Protein AF-A0A2D4J5M8-F1 (afdb_monomer_lite)

Structure (mmCIF, N/CA/C/O backbone):
data_AF-A0A2D4J5M8-F1
#
_entry.id   AF-A0A2D4J5M8-F1
#
loop_
_atom_site.group_PDB
_atom_site.id
_atom_site.type_symbol
_atom_site.label_atom_id
_atom_site.label_alt_id
_atom_site.label_comp_id
_atom_site.label_asym_id
_atom_site.label_entity_id
_atom_site.label_seq_id
_atom_site.pdbx_PDB_ins_code
_atom_site.Cartn_x
_atom_site.Cartn_y
_atom_site.Cartn_z
_atom_site.occupancy
_atom_site.B_iso_or_equiv
_atom_site.auth_seq_id
_atom_site.auth_comp_id
_atom_site.auth_asym_id
_atom_site.auth_atom_id
_atom_site.pdbx_PDB_model_num
ATOM 1 N N . TYR A 1 1 ? 25.040 -1.989 -29.209 1.00 88.75 1 TYR A N 1
ATOM 2 C CA . TYR A 1 1 ? 24.640 -1.845 -30.624 1.00 88.75 1 TYR A CA 1
ATOM 3 C C . TYR A 1 1 ? 23.994 -3.140 -31.101 1.00 88.75 1 TYR A C 1
ATOM 5 O O . TYR A 1 1 ? 24.109 -4.149 -30.414 1.00 88.75 1 TYR A O 1
ATOM 13 N N . LEU A 1 2 ? 23.257 -3.106 -32.209 1.00 91.75 2 LEU A N 1
ATOM 14 C CA . LEU A 1 2 ? 22.580 -4.271 -32.793 1.00 91.75 2 LEU A CA 1
ATOM 15 C C . LEU A 1 2 ? 23.384 -4.744 -34.005 1.00 91.75 2 LEU A C 1
ATOM 17 O O . LEU A 1 2 ? 23.873 -3.888 -34.728 1.00 91.75 2 LEU A O 1
ATOM 21 N N . ALA A 1 3 ? 23.505 -6.050 -34.235 1.00 90.62 3 ALA A N 1
ATOM 22 C CA . ALA A 1 3 ? 24.133 -6.625 -35.428 1.00 90.62 3 ALA A CA 1
ATOM 23 C C . ALA A 1 3 ? 23.386 -7.884 -35.891 1.00 90.62 3 ALA A C 1
ATOM 25 O O . ALA A 1 3 ? 22.573 -8.424 -35.135 1.00 90.62 3 ALA A O 1
ATOM 26 N N . ALA A 1 4 ? 23.645 -8.358 -37.115 1.00 88.88 4 ALA A N 1
ATOM 27 C CA . ALA A 1 4 ? 23.161 -9.659 -37.584 1.00 88.88 4 ALA A CA 1
ATOM 28 C C . ALA A 1 4 ? 24.329 -10.632 -37.804 1.00 88.88 4 ALA A C 1
ATOM 30 O O . ALA A 1 4 ? 25.179 -10.403 -38.664 1.00 88.88 4 ALA A O 1
ATOM 31 N N . GLU A 1 5 ? 24.340 -11.729 -37.050 1.00 86.94 5 GLU A N 1
ATOM 32 C CA . GLU A 1 5 ? 25.369 -12.774 -37.109 1.00 86.94 5 GLU A CA 1
ATOM 33 C C . GLU A 1 5 ? 24.798 -14.087 -37.640 1.00 86.94 5 GLU A C 1
ATOM 35 O O . GLU A 1 5 ? 23.587 -14.323 -37.584 1.00 86.94 5 GLU A O 1
ATOM 40 N N . GLU A 1 6 ? 25.667 -14.947 -38.174 1.00 84.69 6 GLU A N 1
ATOM 41 C CA . GLU A 1 6 ? 25.258 -16.232 -38.738 1.00 84.69 6 GLU A CA 1
ATOM 42 C C . GLU A 1 6 ? 24.594 -17.102 -37.667 1.00 84.69 6 GLU A C 1
ATOM 44 O O . GLU A 1 6 ? 25.079 -17.247 -36.543 1.00 84.69 6 GLU A O 1
ATOM 49 N N . ASN A 1 7 ? 23.431 -17.649 -38.005 1.00 80.81 7 ASN A N 1
ATOM 50 C CA . ASN A 1 7 ? 22.671 -18.476 -37.090 1.00 80.81 7 ASN A CA 1
ATOM 51 C C . ASN A 1 7 ? 23.327 -19.866 -36.996 1.00 80.81 7 ASN A C 1
ATOM 53 O O . ASN A 1 7 ? 23.321 -20.592 -37.991 1.00 80.81 7 ASN A O 1
ATOM 57 N N . PRO A 1 8 ? 23.805 -20.306 -35.816 1.00 74.62 8 PRO A N 1
ATOM 58 C CA . PRO A 1 8 ? 24.428 -21.626 -35.667 1.00 74.62 8 PRO A CA 1
ATOM 59 C C . PRO A 1 8 ? 23.482 -22.790 -36.006 1.00 74.62 8 PRO A C 1
ATOM 61 O O . PRO A 1 8 ? 23.931 -23.897 -36.284 1.00 74.62 8 PRO A O 1
ATOM 64 N N . GLY A 1 9 ? 22.166 -22.550 -35.961 1.00 68.12 9 GLY A N 1
ATOM 65 C CA . GLY A 1 9 ? 21.131 -23.516 -36.331 1.00 68.12 9 GLY A CA 1
ATOM 66 C C . GLY A 1 9 ? 20.758 -23.524 -37.818 1.00 68.12 9 GLY A C 1
ATOM 67 O O . GLY A 1 9 ? 19.837 -24.252 -38.190 1.00 68.12 9 GLY A O 1
ATOM 68 N N . TYR A 1 10 ? 21.415 -22.722 -38.662 1.00 74.62 10 TYR A N 1
ATOM 69 C CA . TYR A 1 10 ? 21.150 -22.686 -40.099 1.00 74.62 10 TYR A CA 1
ATOM 70 C C . TYR A 1 10 ? 21.663 -23.964 -40.772 1.00 74.62 10 TYR A C 1
ATOM 72 O O . TYR A 1 10 ? 22.849 -24.278 -40.715 1.00 74.62 10 TYR A O 1
ATOM 80 N N . LYS A 1 11 ? 20.769 -24.709 -41.430 1.00 64.88 11 LYS A N 1
ATOM 81 C CA . LYS A 1 11 ? 21.109 -25.981 -42.103 1.00 64.88 11 LYS A CA 1
ATOM 82 C C . LYS A 1 11 ? 21.237 -25.866 -43.628 1.00 64.88 11 LYS A C 1
ATOM 84 O O . LYS A 1 11 ? 21.378 -26.883 -44.301 1.00 64.88 11 LYS A O 1
ATOM 89 N N . GLY A 1 12 ? 21.234 -24.643 -44.168 1.00 58.94 12 GLY A N 1
ATOM 90 C CA . GLY A 1 12 ? 21.267 -24.399 -45.613 1.00 58.94 12 GLY A CA 1
ATOM 91 C C . GLY A 1 12 ? 19.953 -24.751 -46.320 1.00 58.94 12 GLY A C 1
ATOM 92 O O . GLY A 1 12 ? 19.097 -25.452 -45.783 1.00 58.94 12 GLY A O 1
ATOM 93 N N . GLU A 1 13 ? 19.799 -24.294 -47.564 1.00 52.78 13 GLU A N 1
ATOM 94 C CA . GLU A 1 13 ? 18.782 -24.810 -48.493 1.00 52.78 13 GLU A CA 1
ATOM 95 C C . GLU A 1 13 ? 19.210 -26.188 -49.033 1.00 52.78 13 GLU A C 1
ATOM 97 O O . GLU A 1 13 ? 19.458 -26.375 -50.223 1.00 52.78 13 GLU A O 1
ATOM 102 N N . ALA A 1 14 ? 19.358 -27.183 -48.159 1.00 39.94 14 ALA A N 1
ATOM 103 C CA . ALA A 1 14 ? 19.544 -28.557 -48.604 1.00 39.94 14 ALA A CA 1
ATOM 104 C C . ALA A 1 14 ? 18.195 -29.102 -49.102 1.00 39.94 14 ALA A C 1
ATOM 106 O O . ALA A 1 14 ? 17.383 -29.546 -48.298 1.00 39.94 14 ALA A O 1
ATOM 107 N N . GLY A 1 15 ? 17.976 -28.999 -50.420 1.00 39.19 15 GLY A N 1
ATOM 108 C CA . GLY A 1 15 ? 17.040 -29.758 -51.261 1.00 39.19 15 GLY A CA 1
ATOM 109 C C . GLY A 1 15 ? 15.672 -30.109 -50.670 1.00 39.19 15 GLY A C 1
ATOM 110 O O . GLY A 1 15 ? 15.561 -30.956 -49.788 1.00 39.19 15 GLY A O 1
ATOM 111 N N . GLU A 1 16 ? 14.610 -29.548 -51.252 1.00 37.19 16 GLU A N 1
ATOM 112 C CA . GLU A 1 16 ? 13.224 -29.972 -51.034 1.00 37.19 16 GLU A CA 1
ATOM 113 C C . GLU A 1 16 ? 13.075 -31.508 -51.072 1.00 37.19 16 GLU A C 1
ATOM 115 O O . GLU A 1 16 ? 12.962 -32.127 -52.130 1.00 37.19 16 GLU A O 1
ATOM 120 N N . SER A 1 17 ? 13.019 -32.143 -49.902 1.00 36.47 17 SER A N 1
ATOM 121 C CA . SER A 1 17 ? 12.419 -33.464 -49.756 1.00 36.47 17 SER A CA 1
ATOM 122 C C . SER A 1 17 ? 10.960 -33.248 -49.363 1.00 36.47 17 SER A C 1
ATOM 124 O O . SER A 1 17 ? 10.648 -32.666 -48.324 1.00 36.47 17 SER A O 1
ATOM 126 N N . LYS A 1 18 ? 10.052 -33.643 -50.264 1.00 32.19 18 LYS A N 1
ATOM 127 C CA . LYS A 1 18 ? 8.593 -33.536 -50.100 1.00 32.19 18 LYS A CA 1
ATOM 128 C C . LYS A 1 18 ? 8.157 -34.039 -48.712 1.00 32.19 18 LYS A C 1
ATOM 130 O O . LYS A 1 18 ? 8.566 -35.138 -48.332 1.00 32.19 18 LYS A O 1
ATOM 135 N N . PRO A 1 19 ? 7.281 -33.323 -47.982 1.00 34.69 19 PRO A N 1
ATOM 136 C CA . PRO A 1 19 ? 6.796 -33.814 -46.704 1.00 34.69 19 PRO A CA 1
ATOM 137 C C . PRO A 1 19 ? 5.803 -34.958 -46.934 1.00 34.69 19 PRO A C 1
ATOM 139 O O . PRO A 1 19 ? 4.786 -34.796 -47.610 1.00 34.69 19 PRO A O 1
ATOM 142 N N . LEU A 1 20 ? 6.092 -36.121 -46.348 1.00 32.97 20 LEU A N 1
ATOM 143 C CA . LEU A 1 20 ? 5.090 -37.155 -46.103 1.00 32.97 20 LEU A CA 1
ATOM 144 C C . LEU A 1 20 ? 4.058 -36.603 -45.113 1.00 32.97 20 LEU A C 1
ATOM 146 O O . LEU A 1 20 ? 4.400 -36.033 -44.075 1.00 32.97 20 LEU A O 1
ATOM 150 N N . ALA A 1 21 ? 2.787 -36.733 -45.482 1.00 38.88 21 ALA A N 1
ATOM 151 C CA . ALA A 1 21 ? 1.656 -36.207 -44.740 1.00 38.88 21 ALA A CA 1
ATOM 152 C C . ALA A 1 21 ? 1.561 -36.812 -43.330 1.00 38.88 21 ALA A C 1
ATOM 154 O O . ALA A 1 21 ? 1.565 -38.029 -43.165 1.00 38.88 21 ALA A O 1
ATOM 155 N N . GLY A 1 22 ? 1.385 -35.941 -42.332 1.00 40.28 22 GLY A N 1
ATOM 156 C CA . GLY A 1 22 ? 0.877 -36.312 -41.011 1.00 40.28 22 GLY A CA 1
ATOM 157 C C . GLY A 1 22 ? 1.856 -36.095 -39.862 1.00 40.28 22 GLY A C 1
ATOM 158 O O . GLY A 1 22 ? 2.490 -37.036 -39.409 1.00 40.28 22 GLY A O 1
ATOM 159 N N . THR A 1 23 ? 1.940 -34.864 -39.340 1.00 31.56 23 THR A N 1
ATOM 160 C CA . THR A 1 23 ? 2.187 -34.565 -37.907 1.00 31.56 23 THR A CA 1
ATOM 161 C C . THR A 1 23 ? 2.141 -33.047 -37.664 1.00 31.56 23 THR A C 1
ATOM 163 O O . THR A 1 23 ? 3.138 -32.335 -37.758 1.00 31.56 23 THR A O 1
ATOM 166 N N . ASN A 1 24 ? 0.975 -32.527 -37.262 1.00 37.28 24 ASN A N 1
ATOM 167 C CA . ASN A 1 24 ? 0.746 -31.102 -36.948 1.00 37.28 24 ASN A CA 1
ATOM 168 C C . ASN A 1 24 ? 1.539 -30.554 -35.733 1.00 37.28 24 ASN A C 1
ATOM 170 O O . ASN A 1 24 ? 1.382 -29.391 -35.371 1.00 37.28 24 ASN A O 1
ATOM 174 N N . ARG A 1 25 ? 2.413 -31.353 -35.101 1.00 35.88 25 ARG A N 1
ATOM 175 C CA . ARG A 1 25 ? 3.307 -30.908 -34.012 1.00 35.88 25 ARG A CA 1
ATOM 176 C C . ARG A 1 25 ? 4.729 -30.556 -34.469 1.00 35.88 25 ARG A C 1
ATOM 178 O O . ARG A 1 25 ? 5.427 -29.865 -33.734 1.00 35.88 25 ARG A O 1
ATOM 185 N N . ALA A 1 26 ? 5.153 -30.966 -35.666 1.00 33.28 26 ALA A N 1
ATOM 186 C CA . ALA A 1 26 ? 6.524 -30.750 -36.140 1.00 33.28 26 ALA A CA 1
ATOM 187 C C . ALA A 1 26 ? 6.752 -29.356 -36.765 1.00 33.28 26 ALA A C 1
ATOM 189 O O . ALA A 1 26 ? 7.872 -28.855 -36.761 1.00 33.28 26 ALA A O 1
ATOM 190 N N . SER A 1 27 ? 5.695 -28.677 -37.229 1.00 38.44 27 SER A N 1
ATOM 191 C CA . SER A 1 27 ? 5.804 -27.431 -38.010 1.00 38.44 27 SER A CA 1
ATOM 192 C C . SER A 1 27 ? 6.384 -26.220 -37.260 1.00 38.44 27 SER A C 1
ATOM 194 O O . SER A 1 27 ? 6.782 -25.258 -37.910 1.00 38.44 27 SER A O 1
ATOM 196 N N . ARG A 1 28 ? 6.446 -26.227 -35.919 1.00 39.47 28 ARG A N 1
ATOM 197 C CA . ARG A 1 28 ? 6.969 -25.087 -35.134 1.00 39.47 28 ARG A CA 1
ATOM 198 C C . ARG A 1 28 ? 8.494 -25.066 -34.990 1.00 39.47 28 ARG A C 1
ATOM 200 O O . ARG A 1 28 ? 9.037 -24.013 -34.687 1.00 39.47 28 ARG A O 1
ATOM 207 N N . ARG A 1 29 ? 9.188 -26.193 -35.206 1.00 41.91 29 ARG A N 1
ATOM 208 C CA . ARG A 1 29 ? 10.663 -26.260 -35.108 1.00 41.91 29 ARG A CA 1
ATOM 209 C C . ARG A 1 29 ? 11.382 -25.811 -36.388 1.00 41.91 29 ARG A C 1
ATOM 211 O O . ARG A 1 29 ? 12.530 -25.399 -36.315 1.00 41.91 29 ARG A O 1
ATOM 218 N N . PHE A 1 30 ? 10.708 -25.840 -37.538 1.00 46.56 30 PHE A N 1
ATOM 219 C CA . PHE A 1 30 ? 11.346 -25.669 -38.852 1.00 46.56 30 PHE A CA 1
ATOM 220 C C . PHE A 1 30 ? 11.529 -24.219 -39.328 1.00 46.56 30 PHE A C 1
ATOM 222 O O . PHE A 1 30 ? 12.176 -23.995 -40.348 1.00 46.56 30 PHE A O 1
ATOM 229 N N . THR A 1 31 ? 10.977 -23.216 -38.641 1.00 52.53 31 THR A N 1
ATOM 230 C CA . THR A 1 31 ? 11.099 -21.811 -39.077 1.00 52.53 31 THR A CA 1
ATOM 231 C C . THR A 1 31 ? 12.451 -21.189 -38.726 1.00 52.53 31 THR A C 1
ATOM 233 O O . THR A 1 31 ? 12.928 -20.346 -39.475 1.00 52.53 31 THR A O 1
ATOM 236 N N . GLY A 1 32 ? 13.107 -21.629 -37.646 1.00 55.97 32 GLY A N 1
ATOM 237 C CA . GLY A 1 32 ? 14.420 -21.110 -37.234 1.00 55.97 32 GLY A CA 1
ATOM 238 C C . GLY A 1 32 ? 15.590 -21.620 -38.077 1.00 55.97 32 GLY A C 1
ATOM 239 O O . GLY A 1 32 ? 16.571 -20.906 -38.253 1.00 55.97 32 GLY A O 1
ATOM 240 N N . GLU A 1 33 ? 15.470 -22.826 -38.638 1.00 57.84 33 GLU A N 1
ATOM 241 C CA . GLU A 1 33 ? 16.526 -23.481 -39.431 1.00 57.84 33 GLU A CA 1
ATOM 242 C C . GLU A 1 33 ? 16.703 -22.860 -40.829 1.00 57.84 33 GLU A C 1
ATOM 244 O O . GLU A 1 33 ? 17.743 -23.046 -41.460 1.00 57.84 33 GLU A O 1
ATOM 249 N N . LYS A 1 34 ? 15.706 -22.095 -41.302 1.00 67.00 34 LYS A N 1
ATOM 250 C CA . LYS A 1 34 ? 15.730 -21.379 -42.592 1.00 67.00 34 LYS A CA 1
ATOM 251 C C . LYS A 1 34 ? 16.353 -19.986 -42.509 1.00 67.00 34 LYS A C 1
ATOM 253 O O . LYS A 1 34 ? 16.604 -19.362 -43.536 1.00 67.00 34 LYS A O 1
ATOM 258 N N . ILE A 1 35 ? 16.590 -19.491 -41.298 1.00 79.81 35 ILE A N 1
ATOM 259 C CA . ILE A 1 35 ? 17.078 -18.136 -41.064 1.00 79.81 35 ILE A CA 1
ATOM 260 C C . ILE A 1 35 ? 18.594 -18.173 -41.035 1.00 79.81 35 ILE A C 1
ATOM 262 O O . ILE A 1 35 ? 19.182 -18.769 -40.131 1.00 79.81 35 ILE A O 1
ATOM 266 N N . LYS A 1 36 ? 19.209 -17.522 -42.022 1.00 82.31 36 LYS A N 1
ATOM 267 C CA . LYS A 1 36 ? 20.661 -17.514 -42.199 1.00 82.31 36 LYS A CA 1
ATOM 268 C C . LYS A 1 36 ? 21.375 -16.624 -41.182 1.00 82.31 36 LYS A C 1
ATOM 270 O O . LYS A 1 36 ? 22.393 -17.036 -40.639 1.00 82.31 36 LYS A O 1
ATOM 275 N N . TYR A 1 37 ? 20.824 -15.447 -40.879 1.00 87.94 37 TYR A N 1
ATOM 276 C CA . TYR A 1 37 ? 21.381 -14.541 -39.872 1.00 87.94 37 TYR A CA 1
ATOM 277 C C . TYR A 1 37 ? 20.337 -14.174 -38.819 1.00 87.94 37 TYR A C 1
ATOM 279 O O . TYR A 1 37 ? 19.163 -13.973 -39.136 1.00 87.94 37 TYR A O 1
ATOM 287 N N . ARG A 1 38 ? 20.762 -14.077 -37.559 1.00 90.44 38 ARG A N 1
ATOM 288 C CA . ARG A 1 38 ? 19.929 -13.675 -36.418 1.00 90.44 38 ARG A CA 1
ATOM 289 C C . ARG A 1 38 ? 20.449 -12.384 -35.803 1.00 90.44 38 ARG A C 1
ATOM 291 O O . ARG A 1 38 ? 21.650 -12.119 -35.840 1.00 90.44 38 ARG A O 1
ATOM 298 N N . LEU A 1 39 ? 19.551 -11.606 -35.207 1.00 92.19 39 LEU A N 1
ATOM 299 C CA . LEU A 1 39 ? 19.940 -10.376 -34.522 1.00 92.19 39 LEU A CA 1
ATOM 300 C C . LEU A 1 39 ? 20.596 -10.669 -33.170 1.00 92.19 39 LEU A C 1
ATOM 302 O O . LEU A 1 39 ? 20.092 -11.475 -32.386 1.00 92.19 39 LEU A O 1
ATOM 306 N N . VAL A 1 40 ? 21.697 -9.976 -32.890 1.00 90.81 40 VAL A N 1
ATOM 307 C CA . VAL A 1 40 ? 22.469 -10.084 -31.648 1.00 90.81 40 VAL A CA 1
ATOM 308 C C . VAL A 1 40 ? 22.872 -8.703 -31.129 1.00 90.81 40 VAL A C 1
ATOM 310 O O . VAL A 1 40 ? 22.992 -7.738 -31.887 1.00 90.81 40 VAL A O 1
ATOM 313 N N . ALA A 1 41 ? 23.067 -8.599 -29.814 1.00 91.50 41 ALA A N 1
ATOM 314 C CA . ALA A 1 41 ? 23.569 -7.387 -29.179 1.00 91.50 41 ALA A CA 1
ATOM 315 C C . ALA A 1 41 ? 25.103 -7.413 -29.141 1.00 91.50 41 ALA A C 1
ATOM 317 O O . ALA A 1 41 ? 25.688 -8.330 -28.568 1.00 91.50 41 ALA A O 1
ATOM 318 N N . VAL A 1 42 ? 25.740 -6.387 -29.709 1.00 90.12 42 VAL A N 1
ATOM 319 C CA . VAL A 1 42 ? 27.202 -6.229 -29.734 1.00 90.12 42 VAL A CA 1
ATOM 320 C C . VAL A 1 42 ? 27.643 -5.020 -28.895 1.00 90.12 42 VAL A C 1
ATOM 322 O O . VAL A 1 42 ? 26.987 -3.969 -28.935 1.00 90.12 42 VAL A O 1
ATOM 325 N N . PRO A 1 43 ? 28.736 -5.129 -28.116 1.00 87.06 43 PRO A N 1
ATOM 326 C CA . PRO A 1 43 ? 29.177 -4.067 -27.209 1.00 87.06 43 PRO A CA 1
ATOM 327 C C . PRO A 1 43 ? 29.781 -2.862 -27.946 1.00 87.06 43 PRO A C 1
ATOM 329 O O . PRO A 1 43 ? 29.587 -1.725 -27.522 1.00 87.06 43 PRO A O 1
ATOM 332 N N . HIS A 1 44 ? 30.460 -3.084 -29.074 1.00 85.38 44 HIS A N 1
ATOM 333 C CA . HIS A 1 44 ? 31.122 -2.037 -29.855 1.00 85.38 44 HIS A CA 1
ATOM 334 C C . HIS A 1 44 ? 30.312 -1.688 -31.111 1.00 85.38 44 HIS A C 1
ATOM 336 O O . HIS A 1 44 ? 29.861 -2.577 -31.823 1.00 85.38 44 HIS A O 1
ATOM 342 N N . GLY A 1 45 ? 30.133 -0.393 -31.383 1.00 85.00 45 GLY A N 1
ATOM 343 C CA . GLY A 1 45 ? 29.355 0.115 -32.528 1.00 85.00 45 GLY A CA 1
ATOM 344 C C . GLY A 1 45 ? 30.190 0.528 -33.733 1.00 85.00 45 GLY A C 1
ATOM 345 O O . GLY A 1 45 ? 29.670 1.139 -34.656 1.00 85.00 45 GLY A O 1
ATOM 346 N N . ASN A 1 46 ? 31.491 0.242 -33.706 1.00 86.62 46 ASN A N 1
ATOM 347 C CA . ASN A 1 46 ? 32.411 0.637 -34.774 1.00 86.62 46 ASN A CA 1
ATOM 348 C C . ASN A 1 46 ? 32.462 -0.392 -35.915 1.00 86.62 46 ASN A C 1
ATOM 350 O O . ASN A 1 46 ? 33.101 -0.138 -36.932 1.00 86.62 46 ASN A O 1
ATOM 354 N N . ASP A 1 47 ? 31.830 -1.554 -35.740 1.00 87.44 47 ASP A N 1
ATOM 355 C CA . ASP A 1 47 ? 31.784 -2.603 -36.753 1.00 87.44 47 ASP A CA 1
ATOM 356 C C . ASP A 1 47 ? 30.686 -2.314 -37.791 1.00 87.44 47 ASP A C 1
ATOM 358 O O . ASP A 1 47 ? 29.571 -1.904 -37.451 1.00 87.44 47 ASP A O 1
ATOM 362 N N . ILE A 1 48 ? 30.987 -2.586 -39.060 1.00 87.25 48 ILE A N 1
ATOM 363 C CA . ILE A 1 48 ? 30.072 -2.471 -40.204 1.00 87.25 48 ILE A CA 1
ATOM 364 C C . ILE A 1 48 ? 28.855 -3.385 -40.013 1.00 87.25 48 ILE A C 1
ATOM 366 O O . ILE A 1 48 ? 27.755 -3.048 -40.454 1.00 87.25 48 ILE A O 1
ATOM 370 N N . ALA A 1 49 ? 29.019 -4.502 -39.299 1.00 88.38 49 ALA A N 1
ATOM 371 C CA . ALA A 1 49 ? 27.923 -5.392 -38.920 1.00 88.38 49 ALA A CA 1
ATOM 372 C C . ALA A 1 49 ? 26.857 -4.724 -38.028 1.00 88.38 49 ALA A C 1
ATOM 374 O O . ALA A 1 49 ? 25.802 -5.307 -37.806 1.00 88.38 49 ALA A O 1
ATOM 375 N N . SER A 1 50 ? 27.098 -3.513 -37.512 1.00 91.19 50 SER A N 1
ATOM 376 C CA . SER A 1 50 ? 26.118 -2.774 -36.709 1.00 91.19 50 SER A CA 1
ATOM 377 C C . SER A 1 50 ? 25.296 -1.734 -37.483 1.00 91.19 50 SER A C 1
ATOM 379 O O . SER A 1 50 ? 24.453 -1.047 -36.899 1.00 91.19 50 SER A O 1
ATOM 381 N N . LEU A 1 51 ? 25.510 -1.614 -38.799 1.00 93.19 51 LEU A N 1
ATOM 382 C CA . LEU A 1 51 ? 24.862 -0.609 -39.641 1.00 93.19 51 LEU A CA 1
ATOM 383 C C . LEU A 1 51 ? 23.573 -1.130 -40.297 1.00 93.19 51 LEU A C 1
ATOM 385 O O . LEU A 1 51 ? 23.548 -2.178 -40.952 1.00 93.19 51 LEU A O 1
ATOM 389 N N . PHE A 1 52 ? 22.511 -0.330 -40.184 1.00 94.06 52 PHE A N 1
ATOM 390 C CA . PHE A 1 52 ? 21.203 -0.587 -40.785 1.00 94.06 52 PHE A CA 1
ATOM 391 C C . PHE A 1 52 ? 20.745 0.608 -41.620 1.00 94.06 52 PHE A C 1
ATOM 393 O O . PHE A 1 52 ? 20.988 1.760 -41.266 1.00 94.06 52 PHE A O 1
ATOM 400 N N . GLU A 1 53 ? 20.048 0.319 -42.712 1.00 93.31 53 GLU A N 1
ATOM 401 C CA . GLU A 1 53 ? 19.391 1.302 -43.570 1.00 93.31 53 GLU A CA 1
ATOM 402 C C . GLU A 1 53 ? 17.870 1.257 -43.369 1.00 93.31 53 GLU A C 1
ATOM 404 O O . GLU A 1 53 ? 17.286 0.183 -43.177 1.00 93.31 53 GLU A O 1
ATOM 409 N N . LEU A 1 54 ? 17.236 2.433 -43.415 1.00 92.62 54 LEU A N 1
ATOM 410 C CA . LEU A 1 54 ? 15.787 2.592 -43.323 1.00 92.62 54 LEU A CA 1
ATOM 411 C C . LEU A 1 54 ? 15.160 2.611 -44.721 1.00 92.62 54 LEU A C 1
ATOM 413 O O . LEU A 1 54 ? 15.558 3.401 -45.572 1.00 92.62 54 LEU A O 1
ATOM 417 N N . ASP A 1 55 ? 14.126 1.800 -44.924 1.00 90.69 55 ASP A N 1
ATOM 418 C CA . ASP A 1 55 ? 13.299 1.793 -46.135 1.00 90.69 55 ASP A CA 1
ATOM 419 C C . ASP A 1 55 ? 11.890 2.314 -45.803 1.00 90.69 55 ASP A C 1
ATOM 421 O O . ASP A 1 55 ? 11.250 1.803 -44.873 1.00 90.69 55 ASP A O 1
ATOM 425 N N . PRO A 1 56 ? 11.383 3.331 -46.521 1.00 90.12 56 PRO A N 1
ATOM 426 C CA . PRO A 1 56 ? 10.064 3.885 -46.257 1.00 90.12 56 PRO A CA 1
ATOM 427 C C . PRO A 1 56 ? 8.958 2.932 -46.730 1.00 90.12 56 PRO A C 1
ATOM 429 O O . PRO A 1 56 ? 9.035 2.303 -47.783 1.00 90.12 56 PRO A O 1
ATOM 432 N N . THR A 1 57 ? 7.871 2.858 -45.964 1.00 87.56 57 THR A N 1
ATOM 433 C CA . THR A 1 57 ? 6.678 2.071 -46.336 1.00 87.56 57 THR A CA 1
ATOM 434 C C . THR A 1 57 ? 5.707 2.831 -47.243 1.00 87.56 57 THR A C 1
ATOM 436 O O . THR A 1 57 ? 4.846 2.221 -47.873 1.00 87.56 57 THR A O 1
ATOM 439 N N . THR A 1 58 ? 5.844 4.156 -47.324 1.00 84.56 58 THR A N 1
ATOM 440 C CA . THR A 1 58 ? 5.009 5.054 -48.135 1.00 84.56 58 THR A CA 1
ATOM 441 C C . THR A 1 58 ? 5.874 5.827 -49.123 1.00 84.56 58 THR A C 1
ATOM 443 O O . THR A 1 58 ? 7.082 5.954 -48.930 1.00 84.56 58 THR A O 1
ATOM 446 N N . LEU A 1 59 ? 5.268 6.343 -50.196 1.00 79.25 59 LEU A N 1
ATOM 447 C CA . LEU A 1 59 ? 5.987 7.118 -51.203 1.00 79.25 59 LEU A CA 1
ATOM 448 C C . LEU A 1 59 ? 6.502 8.430 -50.584 1.00 79.25 59 LEU A C 1
ATOM 450 O O . LEU A 1 59 ? 5.747 9.384 -50.403 1.00 79.25 59 LEU A O 1
ATOM 454 N N . GLN A 1 60 ? 7.791 8.465 -50.252 1.00 77.62 60 GLN A N 1
ATOM 455 C CA . GLN A 1 60 ? 8.501 9.642 -49.751 1.00 77.62 60 GLN A CA 1
ATOM 456 C C . GLN A 1 60 ? 9.559 10.079 -50.765 1.00 77.62 60 GLN A C 1
ATOM 458 O O . GLN A 1 60 ? 10.066 9.270 -51.541 1.00 77.62 60 GLN A O 1
ATOM 463 N N . LYS A 1 61 ? 9.888 11.375 -50.785 1.00 80.25 61 LYS A N 1
ATOM 464 C CA . LYS A 1 61 ? 10.993 11.874 -51.613 1.00 80.25 61 LYS A CA 1
ATOM 465 C C . LYS A 1 61 ? 12.310 11.383 -51.008 1.00 80.25 61 LYS A C 1
ATOM 467 O O . LYS A 1 61 ? 12.481 11.482 -49.795 1.00 80.25 61 LYS A O 1
ATOM 472 N N . THR A 1 62 ? 13.233 10.906 -51.838 1.00 77.75 62 THR A N 1
ATOM 473 C CA . THR A 1 62 ? 14.522 10.337 -51.397 1.00 77.75 62 THR A CA 1
ATOM 474 C C . THR A 1 62 ? 15.357 11.306 -50.558 1.00 77.75 62 THR A C 1
ATOM 476 O O . THR A 1 62 ? 16.049 10.868 -49.649 1.00 77.75 62 THR A O 1
ATOM 479 N N . ASP A 1 63 ? 15.210 12.614 -50.791 1.00 83.62 63 ASP A N 1
ATOM 480 C CA . ASP A 1 63 ? 15.980 13.665 -50.105 1.00 83.62 63 ASP A CA 1
ATOM 481 C C . ASP A 1 63 ? 15.177 14.378 -48.999 1.00 83.62 63 ASP A C 1
ATOM 483 O O . ASP A 1 63 ? 15.529 15.473 -48.560 1.00 83.62 63 ASP A O 1
ATOM 487 N N . SER A 1 64 ? 14.044 13.808 -48.577 1.00 86.62 64 SER A N 1
ATOM 488 C CA . SER A 1 64 ? 13.216 14.385 -47.513 1.00 86.62 64 SER A CA 1
ATOM 489 C C . SER A 1 64 ? 13.561 13.821 -46.137 1.00 86.62 64 SER A C 1
ATOM 491 O O . SER A 1 64 ? 14.003 12.684 -46.000 1.00 86.62 64 SER A O 1
ATOM 493 N N . PHE A 1 65 ? 13.350 14.626 -45.094 1.00 87.88 65 PHE A N 1
ATOM 494 C CA . PHE A 1 65 ? 13.529 14.177 -43.716 1.00 87.88 65 PHE A CA 1
ATOM 495 C C . PHE A 1 65 ? 12.537 13.066 -43.358 1.00 87.88 65 PHE A C 1
ATOM 497 O O . PHE A 1 65 ? 11.361 13.138 -43.715 1.00 87.88 65 PHE A O 1
ATOM 504 N N . VAL A 1 66 ? 12.997 12.087 -42.573 1.00 88.00 66 VAL A N 1
ATOM 505 C CA . VAL A 1 66 ? 12.148 11.016 -42.038 1.00 88.00 66 VAL A CA 1
ATOM 506 C C . VAL A 1 66 ? 11.161 11.606 -41.017 1.00 88.00 66 VAL A C 1
ATOM 508 O O . VAL A 1 66 ? 11.596 12.171 -40.008 1.00 88.00 66 VAL A O 1
ATOM 511 N N . PRO A 1 67 ? 9.835 11.490 -41.227 1.00 87.00 67 PRO A N 1
ATOM 512 C CA . PRO A 1 67 ? 8.846 11.982 -40.272 1.00 87.00 67 PRO A CA 1
ATOM 513 C C . PRO A 1 67 ? 8.893 11.224 -38.937 1.00 87.00 67 PRO A C 1
ATOM 515 O O . PRO A 1 67 ? 9.183 10.024 -38.896 1.00 87.00 67 PRO A O 1
ATOM 518 N N . ARG A 1 68 ? 8.537 11.909 -37.841 1.00 85.62 68 ARG A N 1
ATOM 519 C CA . ARG A 1 68 ? 8.332 11.268 -36.528 1.00 85.62 68 ARG A CA 1
ATOM 520 C C . ARG A 1 68 ? 7.163 10.280 -36.598 1.00 85.62 68 ARG A C 1
ATOM 522 O O . ARG A 1 68 ? 6.189 10.550 -37.296 1.00 85.62 68 ARG A O 1
ATOM 529 N N . ASN A 1 69 ? 7.231 9.190 -35.829 1.00 86.62 69 ASN A N 1
ATOM 530 C CA . ASN A 1 69 ? 6.173 8.171 -35.758 1.00 86.62 69 ASN A CA 1
ATOM 531 C C . ASN A 1 69 ? 5.886 7.499 -37.111 1.00 86.62 69 ASN A C 1
ATOM 533 O O . ASN A 1 69 ? 4.734 7.273 -37.476 1.00 86.62 69 ASN A O 1
ATOM 537 N N . SER A 1 70 ? 6.947 7.204 -37.867 1.00 89.69 70 SER A N 1
ATOM 538 C CA . SER A 1 70 ? 6.874 6.568 -39.183 1.00 89.69 70 SER A CA 1
ATOM 539 C C . SER A 1 70 ? 7.040 5.048 -39.109 1.00 89.69 70 SER A C 1
ATOM 541 O O . SER A 1 70 ? 7.703 4.509 -38.220 1.00 89.69 70 SER A O 1
ATOM 543 N N . TYR A 1 71 ? 6.431 4.358 -40.076 1.00 91.50 71 TYR A N 1
ATOM 544 C CA . TYR A 1 71 ? 6.631 2.931 -40.306 1.00 91.50 71 TYR A CA 1
ATOM 545 C C . TYR A 1 71 ? 7.733 2.735 -41.342 1.00 91.50 71 TYR A C 1
ATOM 547 O O . TYR A 1 71 ? 7.628 3.231 -42.470 1.00 91.50 71 TYR A O 1
ATOM 555 N N . VAL A 1 72 ? 8.770 1.997 -40.964 1.00 92.12 72 VAL A N 1
ATOM 556 C CA . VAL A 1 72 ? 9.953 1.740 -41.790 1.00 92.12 72 VAL A CA 1
ATOM 557 C C . VAL A 1 72 ? 10.269 0.253 -41.821 1.00 92.12 72 VAL A C 1
ATOM 559 O O . VAL A 1 72 ? 9.886 -0.503 -40.926 1.00 92.12 72 VAL A O 1
ATOM 562 N N . ARG A 1 73 ? 11.015 -0.169 -42.835 1.00 92.56 73 ARG A N 1
ATOM 563 C CA . ARG A 1 73 ? 11.671 -1.477 -42.852 1.00 92.56 73 ARG A CA 1
ATOM 564 C C . ARG A 1 73 ? 13.158 -1.294 -42.614 1.00 92.56 73 ARG A C 1
ATOM 566 O O . ARG A 1 73 ? 13.718 -0.244 -42.919 1.00 92.56 73 ARG A O 1
ATOM 573 N N . LEU A 1 74 ? 13.778 -2.318 -42.046 1.00 93.38 74 LEU A N 1
ATOM 574 C CA . LEU A 1 74 ? 15.184 -2.296 -41.670 1.00 93.38 74 LEU A CA 1
ATOM 575 C C . LEU A 1 74 ? 15.957 -3.266 -42.560 1.00 93.38 74 LEU A C 1
ATOM 577 O O . LEU A 1 74 ? 15.664 -4.466 -42.579 1.00 93.38 74 LEU A O 1
ATOM 581 N N . ARG A 1 75 ? 16.951 -2.741 -43.280 1.00 93.12 75 ARG A N 1
ATOM 582 C CA . ARG A 1 75 ? 17.887 -3.523 -44.091 1.00 93.12 75 ARG A CA 1
ATOM 583 C C . ARG A 1 75 ? 19.254 -3.525 -43.420 1.00 93.12 75 ARG A C 1
ATOM 585 O O . ARG A 1 75 ? 19.816 -2.470 -43.144 1.00 93.12 75 ARG A O 1
ATOM 592 N N . HIS A 1 76 ? 19.801 -4.704 -43.161 1.00 93.56 76 HIS A N 1
ATOM 593 C CA . HIS A 1 76 ? 21.156 -4.852 -42.642 1.00 93.56 76 HIS A CA 1
ATOM 594 C C . HIS A 1 76 ? 22.171 -4.666 -43.775 1.00 93.56 76 HIS A C 1
ATOM 596 O O . HIS A 1 76 ? 22.099 -5.366 -44.790 1.00 93.56 76 HIS A O 1
ATOM 602 N N . LEU A 1 77 ? 23.109 -3.729 -43.614 1.00 91.25 77 LEU A N 1
ATOM 603 C CA . LEU A 1 77 ? 24.008 -3.318 -44.697 1.00 91.25 77 LEU A CA 1
ATOM 604 C C . LEU A 1 77 ? 25.066 -4.373 -45.031 1.00 91.25 77 LEU A C 1
ATOM 606 O O . LEU A 1 77 ? 25.313 -4.621 -46.208 1.00 91.25 77 LEU A O 1
ATOM 610 N N . CYS A 1 78 ? 25.646 -5.020 -44.017 1.00 92.12 78 CYS A N 1
ATOM 611 C CA . CYS A 1 78 ? 26.738 -5.978 -44.203 1.00 92.12 78 CYS A CA 1
ATOM 612 C C . CYS A 1 78 ? 26.291 -7.244 -44.960 1.00 92.12 78 CYS A C 1
ATOM 614 O O . CYS A 1 78 ? 26.976 -7.700 -45.872 1.00 92.12 78 CYS A O 1
ATOM 616 N N . THR A 1 79 ? 25.114 -7.791 -44.635 1.00 89.56 79 THR A N 1
ATOM 617 C CA . THR A 1 79 ? 24.601 -9.028 -45.262 1.00 89.56 79 THR A CA 1
ATOM 618 C C . THR A 1 79 ? 23.580 -8.779 -46.371 1.00 89.56 79 THR A C 1
ATOM 620 O O . THR A 1 79 ? 23.148 -9.731 -47.016 1.00 89.56 79 THR A O 1
ATOM 623 N N . ASN A 1 80 ? 23.175 -7.524 -46.595 1.00 92.00 80 ASN A N 1
ATOM 624 C CA . ASN A 1 80 ? 22.109 -7.137 -47.521 1.00 92.00 80 ASN A CA 1
ATOM 625 C C . ASN A 1 80 ? 20.797 -7.926 -47.315 1.00 92.00 80 ASN A C 1
ATOM 627 O O . ASN A 1 80 ? 20.177 -8.403 -48.264 1.00 92.00 80 ASN A O 1
ATOM 631 N N . THR A 1 81 ? 20.385 -8.084 -46.057 1.00 91.75 81 THR A N 1
ATOM 632 C CA . THR A 1 81 ? 19.168 -8.823 -45.678 1.00 91.75 81 THR A CA 1
ATOM 633 C C . THR A 1 81 ? 18.181 -7.934 -44.933 1.00 91.75 81 THR A C 1
ATOM 635 O O . THR A 1 81 ? 18.587 -7.037 -44.194 1.00 91.75 81 THR A O 1
ATOM 638 N N . TRP A 1 82 ? 16.895 -8.228 -45.066 1.00 92.31 82 TRP A N 1
ATOM 639 C CA . TRP A 1 82 ? 15.788 -7.562 -44.383 1.00 92.31 82 TRP A CA 1
ATOM 640 C C . TRP A 1 82 ? 15.475 -8.253 -43.061 1.00 92.31 82 TRP A C 1
ATOM 642 O O . TRP A 1 82 ? 15.543 -9.478 -42.978 1.00 92.31 82 TRP A O 1
ATOM 652 N N . ILE A 1 83 ? 15.148 -7.487 -42.022 1.00 92.25 83 ILE A N 1
ATOM 653 C CA . ILE A 1 83 ? 14.739 -8.060 -40.732 1.00 92.25 83 ILE A CA 1
ATOM 654 C C . ILE A 1 83 ? 13.357 -8.711 -40.873 1.00 92.25 83 ILE A C 1
ATOM 656 O O . ILE A 1 83 ? 12.456 -8.118 -41.463 1.00 92.25 83 ILE A O 1
ATOM 660 N N . GLN A 1 84 ? 13.199 -9.908 -40.308 1.00 89.81 84 GLN A N 1
ATOM 661 C CA . GLN A 1 84 ? 11.960 -10.680 -40.328 1.00 89.81 84 GLN A CA 1
ATOM 662 C C . GLN A 1 84 ? 11.626 -11.212 -38.928 1.00 89.81 84 GLN A C 1
ATOM 664 O O . GLN A 1 84 ? 12.486 -11.749 -38.215 1.00 89.81 84 GLN A O 1
ATOM 669 N N . SER A 1 85 ? 10.359 -11.080 -38.539 1.00 89.19 85 SER A N 1
ATOM 670 C CA . SER A 1 85 ? 9.822 -11.671 -37.320 1.00 89.19 85 SER A CA 1
ATOM 671 C C . SER A 1 85 ? 9.777 -13.201 -37.394 1.00 89.19 85 SER A C 1
ATOM 673 O O . SER A 1 85 ? 9.567 -13.809 -38.443 1.00 89.19 85 SER A O 1
ATOM 675 N N . THR A 1 86 ? 10.001 -13.865 -36.261 1.00 86.38 86 THR A N 1
ATOM 676 C CA . THR A 1 86 ? 9.975 -15.328 -36.192 1.00 86.38 86 THR A CA 1
ATOM 677 C C . THR A 1 86 ? 9.198 -15.761 -34.961 1.00 86.38 86 THR A C 1
ATOM 679 O O . THR A 1 86 ? 9.266 -15.131 -33.910 1.00 86.38 86 THR A O 1
ATOM 682 N N . ASN A 1 87 ? 8.483 -16.880 -35.071 1.00 85.56 87 ASN A N 1
ATOM 683 C CA . ASN A 1 87 ? 7.775 -17.485 -33.941 1.00 85.56 87 ASN A CA 1
ATOM 684 C C . ASN A 1 87 ? 8.647 -18.502 -33.186 1.00 85.56 87 ASN A C 1
ATOM 686 O O . ASN A 1 87 ? 8.116 -19.423 -32.566 1.00 85.56 87 ASN A O 1
ATOM 690 N N . VAL A 1 88 ? 9.975 -18.389 -33.291 1.00 85.44 88 VAL A N 1
ATOM 691 C CA . VAL A 1 88 ? 10.921 -19.295 -32.633 1.00 85.44 88 VAL A CA 1
ATOM 692 C C . VAL A 1 88 ? 11.259 -18.725 -31.255 1.00 85.44 88 VAL A C 1
ATOM 694 O O . VAL A 1 88 ? 11.909 -17.677 -31.183 1.00 85.44 88 VAL A O 1
ATOM 697 N N . PRO A 1 89 ? 10.820 -19.371 -30.162 1.00 87.31 89 PRO A N 1
ATOM 698 C CA . PRO A 1 89 ? 11.171 -18.935 -28.822 1.00 87.31 89 PRO A CA 1
ATOM 699 C C . PRO A 1 89 ? 12.631 -19.264 -28.503 1.00 87.31 89 PRO A C 1
ATOM 701 O O . PRO A 1 89 ? 13.153 -20.298 -28.920 1.00 87.31 89 PRO A O 1
ATOM 704 N N . ILE A 1 90 ? 13.274 -18.381 -27.745 1.00 85.50 90 ILE A N 1
ATOM 705 C CA . ILE A 1 90 ? 14.634 -18.559 -27.222 1.00 85.50 90 ILE A CA 1
ATOM 706 C C . ILE A 1 90 ? 14.576 -19.197 -25.826 1.00 85.50 90 ILE A C 1
ATOM 708 O O . ILE A 1 90 ? 15.432 -19.996 -25.466 1.00 85.50 90 ILE A O 1
ATOM 712 N N . ASP A 1 91 ? 13.546 -18.871 -25.049 1.00 85.38 91 ASP A N 1
ATOM 713 C CA . ASP A 1 91 ? 13.306 -19.303 -23.670 1.00 85.38 91 ASP A CA 1
ATOM 714 C C . ASP A 1 91 ? 12.464 -20.589 -23.597 1.00 85.38 91 ASP A C 1
ATOM 716 O O . ASP A 1 91 ? 11.431 -20.639 -22.939 1.00 85.38 91 ASP A O 1
ATOM 720 N N . ILE A 1 92 ? 12.903 -21.641 -24.297 1.00 84.00 92 ILE A N 1
ATOM 721 C CA . ILE A 1 92 ? 12.164 -22.915 -24.432 1.00 84.00 92 ILE A CA 1
ATOM 722 C C . ILE A 1 92 ? 12.007 -23.651 -23.088 1.00 84.00 92 ILE A C 1
ATOM 724 O O . ILE A 1 92 ? 11.063 -24.422 -22.925 1.00 84.00 92 ILE A O 1
ATOM 728 N N . ASP A 1 93 ? 12.912 -23.401 -22.140 1.00 86.06 93 ASP A N 1
ATOM 729 C CA . ASP A 1 93 ? 12.915 -24.040 -20.820 1.00 86.06 93 ASP A CA 1
ATOM 730 C C . ASP A 1 93 ? 11.871 -23.445 -19.852 1.00 86.06 93 ASP A C 1
ATOM 732 O O . ASP A 1 93 ? 11.598 -24.027 -18.803 1.00 86.06 93 ASP A O 1
ATOM 736 N N . GLU A 1 94 ? 11.268 -22.301 -20.193 1.00 84.06 94 GLU A N 1
ATOM 737 C CA . GLU A 1 94 ? 10.228 -21.650 -19.390 1.00 84.06 94 GLU A CA 1
ATOM 738 C C . GLU A 1 94 ? 8.838 -22.238 -19.687 1.00 84.06 94 GLU A C 1
ATOM 740 O O . GLU A 1 94 ? 8.499 -22.546 -20.831 1.00 84.06 94 GLU A O 1
ATOM 745 N N . GLU A 1 95 ? 7.973 -22.323 -18.667 1.00 82.38 95 GLU A N 1
ATOM 746 C CA . GLU A 1 95 ? 6.607 -22.871 -18.798 1.00 82.38 95 GLU A CA 1
ATOM 747 C C . GLU A 1 95 ? 5.772 -22.115 -19.851 1.00 82.38 95 GLU A C 1
ATOM 749 O O . GLU A 1 95 ? 4.919 -22.688 -20.538 1.00 82.38 95 GLU A O 1
ATOM 754 N N . ARG A 1 96 ? 6.047 -20.816 -20.015 1.00 86.62 96 ARG A N 1
ATOM 755 C CA . ARG A 1 96 ? 5.456 -19.970 -21.051 1.00 86.62 96 ARG A CA 1
ATOM 756 C C . ARG A 1 96 ? 6.534 -19.090 -21.700 1.00 86.62 96 ARG A C 1
ATOM 758 O O . ARG A 1 96 ? 6.805 -18.012 -21.171 1.00 86.62 96 ARG A O 1
ATOM 765 N N . PRO A 1 97 ? 7.090 -19.488 -22.858 1.00 84.44 97 PRO A N 1
ATOM 766 C CA . PRO A 1 97 ? 8.106 -18.701 -23.546 1.00 84.44 97 PRO A CA 1
ATOM 767 C C . PRO A 1 97 ? 7.528 -17.379 -24.064 1.00 84.44 97 PRO A C 1
ATOM 769 O O . PRO A 1 97 ? 6.459 -17.354 -24.685 1.00 84.44 97 PRO A O 1
ATOM 772 N N . ILE A 1 98 ? 8.240 -16.280 -23.817 1.00 88.50 98 ILE A N 1
ATOM 773 C CA . ILE A 1 98 ? 7.876 -14.923 -24.256 1.00 88.50 98 ILE A CA 1
ATOM 774 C C . ILE A 1 98 ? 8.974 -14.251 -25.089 1.00 88.50 98 ILE A C 1
ATOM 776 O O . ILE A 1 98 ? 8.709 -13.227 -25.721 1.00 88.50 98 ILE A O 1
ATOM 780 N N . ARG A 1 99 ? 10.200 -14.790 -25.107 1.00 86.69 99 ARG A N 1
ATOM 781 C CA . ARG A 1 99 ? 11.332 -14.215 -25.846 1.00 86.69 99 ARG A CA 1
ATOM 782 C C . ARG A 1 99 ? 11.407 -14.835 -27.233 1.00 86.69 99 ARG A C 1
ATOM 784 O O . ARG A 1 99 ? 11.852 -15.967 -27.394 1.00 86.69 99 ARG A O 1
ATOM 791 N N . LEU A 1 100 ? 10.995 -14.080 -28.245 1.00 89.44 100 LEU A N 1
ATOM 792 C CA . LEU A 1 100 ? 11.041 -14.517 -29.638 1.00 89.44 100 LEU A CA 1
ATOM 793 C C . LEU A 1 100 ? 12.323 -14.047 -30.323 1.00 89.44 100 LEU A C 1
ATOM 795 O O . LEU A 1 100 ? 12.767 -12.914 -30.140 1.00 89.44 100 LEU A O 1
ATOM 799 N N . MET A 1 101 ? 12.906 -14.926 -31.131 1.00 88.75 101 MET A N 1
ATOM 800 C CA . MET A 1 101 ? 14.062 -14.600 -31.956 1.00 88.75 101 MET A CA 1
ATOM 801 C C . MET A 1 101 ? 13.646 -13.748 -33.158 1.00 88.75 101 MET A C 1
ATOM 803 O O . MET A 1 101 ? 12.637 -14.023 -33.808 1.00 88.75 101 MET A O 1
ATOM 807 N N . LEU A 1 102 ? 14.466 -12.755 -33.499 1.00 90.75 102 LEU A N 1
ATOM 808 C CA . LEU A 1 102 ? 14.375 -12.028 -34.763 1.00 90.75 102 LEU A CA 1
ATOM 809 C C . LEU A 1 102 ? 15.461 -12.514 -35.723 1.00 90.75 102 LEU A C 1
ATOM 811 O O . LEU A 1 102 ? 16.626 -12.669 -35.340 1.00 90.75 102 LEU A O 1
ATOM 815 N N . GLY A 1 103 ? 15.058 -12.763 -36.963 1.00 90.38 103 GLY A N 1
ATOM 816 C CA . GLY A 1 103 ? 15.923 -13.227 -38.037 1.00 90.38 103 GLY A CA 1
ATOM 817 C C . GLY A 1 103 ? 16.096 -12.185 -39.128 1.00 90.38 103 GLY A C 1
ATOM 818 O O . GLY A 1 103 ? 15.492 -11.111 -39.091 1.00 90.38 103 GLY A O 1
ATOM 819 N N . THR A 1 104 ? 16.895 -12.526 -40.133 1.00 89.75 104 THR A N 1
ATOM 820 C CA . THR A 1 104 ? 16.929 -11.790 -41.393 1.00 89.75 104 THR A CA 1
ATOM 821 C C . THR A 1 104 ? 16.714 -12.710 -42.594 1.00 89.75 104 THR A C 1
ATOM 823 O O . THR A 1 104 ? 17.054 -13.897 -42.568 1.00 89.75 104 THR A O 1
ATOM 826 N N . CYS A 1 105 ? 16.144 -12.148 -43.658 1.00 88.88 105 CYS A N 1
ATOM 827 C CA . CYS A 1 105 ? 15.843 -12.821 -44.915 1.00 88.88 105 CYS A CA 1
ATOM 828 C C . CYS A 1 105 ? 16.348 -11.979 -46.103 1.00 88.88 105 CYS A C 1
ATOM 830 O O . CYS A 1 105 ? 16.259 -10.750 -46.060 1.00 88.88 105 CYS A O 1
ATOM 832 N N . PRO A 1 106 ? 16.884 -12.584 -47.179 1.00 88.06 106 PRO A N 1
ATOM 833 C CA . PRO A 1 106 ? 17.231 -11.847 -48.398 1.00 88.06 106 PRO A CA 1
ATOM 834 C C . PRO A 1 106 ? 16.011 -11.224 -49.096 1.00 88.06 106 PRO A C 1
ATOM 836 O O . PRO A 1 106 ? 16.129 -10.187 -49.748 1.00 88.06 106 PRO A O 1
ATOM 839 N N . THR A 1 107 ? 14.837 -11.843 -48.957 1.00 87.44 107 THR A N 1
ATOM 840 C CA . THR A 1 107 ? 13.597 -11.389 -49.592 1.00 87.44 107 THR A CA 1
ATOM 841 C C . THR A 1 107 ? 12.983 -10.231 -48.814 1.00 87.44 107 THR A C 1
ATOM 843 O O . THR A 1 107 ? 12.809 -10.308 -47.599 1.00 87.44 107 THR A O 1
ATOM 846 N N . LYS A 1 108 ? 12.615 -9.161 -49.525 1.00 87.81 108 LYS A N 1
ATOM 847 C CA . LYS A 1 108 ? 11.874 -8.034 -48.952 1.00 87.81 108 LYS A CA 1
ATOM 848 C C . LYS A 1 108 ? 10.416 -8.439 -48.729 1.00 87.81 108 LYS A C 1
ATOM 850 O O . LYS A 1 108 ? 9.708 -8.723 -49.692 1.00 87.81 108 LYS A O 1
ATOM 855 N N . GLU A 1 109 ? 9.965 -8.436 -47.478 1.00 85.56 109 GLU A N 1
ATOM 856 C CA . GLU A 1 109 ? 8.570 -8.714 -47.125 1.00 85.56 109 GLU A CA 1
ATOM 857 C C . GLU A 1 109 ? 7.832 -7.431 -46.733 1.00 85.56 109 GLU A C 1
ATOM 859 O O . GLU A 1 109 ? 8.206 -6.735 -45.790 1.00 85.56 109 GLU A O 1
ATOM 864 N N . ASP A 1 110 ? 6.732 -7.124 -47.425 1.00 83.06 110 ASP A N 1
ATOM 865 C CA . ASP A 1 110 ? 6.007 -5.872 -47.184 1.00 83.06 110 ASP A CA 1
ATOM 866 C C . ASP A 1 110 ? 5.295 -5.816 -45.829 1.00 83.06 110 ASP A C 1
ATOM 868 O O . ASP A 1 110 ? 5.043 -4.717 -45.331 1.00 83.06 110 ASP A O 1
ATOM 872 N N . LYS A 1 111 ? 4.996 -6.982 -45.243 1.00 87.06 111 LYS A N 1
ATOM 873 C CA . LYS A 1 111 ? 4.313 -7.133 -43.949 1.00 87.06 111 LYS A CA 1
ATOM 874 C C . LYS A 1 111 ? 5.220 -6.833 -42.754 1.00 87.06 111 LYS A C 1
ATOM 876 O O . LYS A 1 111 ? 4.718 -6.480 -41.692 1.00 87.06 111 LYS A O 1
ATOM 881 N N . GLU A 1 112 ? 6.530 -6.978 -42.931 1.00 87.50 112 GLU A N 1
ATOM 882 C CA . GLU A 1 112 ? 7.533 -6.801 -41.883 1.00 87.50 112 GLU A CA 1
ATOM 883 C C . GLU A 1 112 ? 7.953 -5.327 -41.839 1.00 87.50 112 GLU A C 1
ATOM 885 O O . GLU A 1 112 ? 8.871 -4.888 -42.535 1.00 87.50 112 GLU A O 1
ATOM 890 N N . ALA A 1 113 ? 7.219 -4.537 -41.055 1.00 90.75 113 ALA A N 1
ATOM 891 C CA . ALA A 1 113 ? 7.483 -3.119 -40.841 1.00 90.75 113 ALA A CA 1
ATOM 892 C C . ALA A 1 113 ? 7.512 -2.790 -39.345 1.00 90.75 113 ALA A C 1
ATOM 894 O O . ALA A 1 113 ? 6.702 -3.285 -38.561 1.00 90.75 113 ALA A O 1
ATOM 895 N N . PHE A 1 114 ? 8.429 -1.907 -38.961 1.00 92.31 114 PHE A N 1
ATOM 896 C CA . PHE A 1 114 ? 8.623 -1.440 -37.595 1.00 92.31 114 PHE A CA 1
ATOM 897 C C . PHE A 1 114 ? 8.153 0.006 -37.466 1.00 92.31 114 PHE A C 1
ATOM 899 O O . PHE A 1 114 ? 8.381 0.828 -38.354 1.00 92.31 114 PHE A O 1
ATOM 906 N N . ALA A 1 115 ? 7.508 0.328 -36.348 1.00 92.56 115 ALA A N 1
ATOM 907 C CA . ALA A 1 115 ? 7.132 1.696 -36.020 1.00 92.56 115 ALA A CA 1
ATOM 908 C C . ALA A 1 115 ? 8.257 2.369 -35.222 1.00 92.56 115 ALA A C 1
ATOM 910 O O . ALA A 1 115 ? 8.625 1.890 -34.148 1.00 92.56 115 ALA A O 1
ATOM 911 N N . ILE A 1 116 ? 8.778 3.495 -35.713 1.00 92.25 116 ILE A N 1
ATOM 912 C CA . ILE A 1 116 ? 9.690 4.349 -34.942 1.00 92.25 116 ILE A CA 1
ATOM 913 C C . ILE A 1 116 ? 8.842 5.269 -34.071 1.00 92.25 116 ILE A C 1
ATOM 915 O O . ILE A 1 116 ? 8.334 6.271 -34.563 1.00 92.25 116 ILE A O 1
ATOM 919 N N . VAL A 1 117 ? 8.701 4.962 -32.784 1.00 92.75 117 VAL A N 1
ATOM 920 C CA . VAL A 1 117 ? 7.930 5.789 -31.842 1.00 92.75 117 VAL A CA 1
ATOM 921 C C . VAL A 1 117 ? 8.861 6.759 -31.119 1.00 92.75 117 VAL A C 1
ATOM 923 O O . VAL A 1 117 ? 9.829 6.342 -30.486 1.00 92.75 117 VAL A O 1
ATOM 926 N N . SER A 1 118 ? 8.582 8.061 -31.206 1.00 91.56 118 SER A N 1
ATOM 927 C CA . SER A 1 118 ? 9.367 9.068 -30.486 1.00 91.56 118 SER A CA 1
ATOM 928 C C . SER A 1 118 ? 9.061 9.032 -28.989 1.00 91.56 118 SER A C 1
ATOM 930 O O . SER A 1 118 ? 7.907 9.219 -28.602 1.00 91.56 118 SER A O 1
ATOM 932 N N . VAL A 1 119 ? 10.094 8.869 -28.164 1.00 92.75 119 VAL A N 1
ATOM 933 C CA . VAL A 1 119 ? 9.989 8.895 -26.699 1.00 92.75 119 VAL A CA 1
ATOM 934 C C . VAL A 1 119 ? 10.230 10.323 -26.181 1.00 92.75 119 VAL A C 1
ATOM 936 O O . VAL A 1 119 ? 11.193 10.967 -26.612 1.00 92.75 119 VAL A O 1
ATOM 939 N N . PRO A 1 120 ? 9.383 10.859 -25.282 1.00 93.56 120 PRO A N 1
ATOM 940 C CA . PRO A 1 120 ? 9.609 12.158 -24.658 1.00 93.56 120 PRO A CA 1
ATOM 941 C C . PRO A 1 120 ? 10.916 12.213 -23.855 1.00 93.56 120 PRO A C 1
ATOM 943 O O . PRO A 1 120 ? 11.242 11.305 -23.097 1.00 93.56 120 PRO A O 1
ATOM 946 N N . VAL A 1 121 ? 11.627 13.342 -23.923 1.00 94.06 121 VAL A N 1
ATOM 947 C CA . VAL A 1 121 ? 12.865 13.565 -23.145 1.00 94.06 121 VAL A CA 1
ATOM 948 C C . VAL A 1 121 ? 12.651 13.554 -21.626 1.00 94.06 121 VAL A C 1
ATOM 950 O O . VAL A 1 121 ? 13.608 13.431 -20.870 1.00 94.06 121 VAL A O 1
ATOM 953 N N . SER A 1 122 ? 11.417 13.721 -21.144 1.00 93.56 122 SER A N 1
ATOM 954 C CA . SER A 1 122 ? 11.079 13.525 -19.728 1.00 93.56 122 SER A CA 1
ATOM 955 C C . SER A 1 122 ? 11.199 12.063 -19.306 1.00 93.56 122 SER A C 1
ATOM 957 O O . SER A 1 122 ? 11.764 11.804 -18.256 1.00 93.56 122 SER A O 1
ATOM 959 N N . GLU A 1 123 ? 10.749 11.116 -20.133 1.00 93.19 123 GLU A N 1
ATOM 960 C CA . GLU A 1 123 ? 10.823 9.684 -19.809 1.00 93.19 123 GLU A CA 1
ATOM 961 C C . GLU A 1 123 ? 12.269 9.181 -19.797 1.00 93.19 123 GLU A C 1
ATOM 963 O O . GLU A 1 123 ? 12.635 8.373 -18.950 1.00 93.19 123 GLU A O 1
ATOM 968 N N . ILE A 1 124 ? 13.107 9.704 -20.699 1.00 94.19 124 ILE A N 1
ATOM 969 C CA . ILE A 1 124 ? 14.544 9.396 -20.723 1.00 94.19 124 ILE A CA 1
ATOM 970 C C . ILE A 1 124 ? 15.213 9.904 -19.441 1.00 94.19 124 ILE A C 1
ATOM 972 O O . ILE A 1 124 ? 15.922 9.153 -18.785 1.00 94.19 124 ILE A O 1
ATOM 976 N N . ARG A 1 125 ? 14.919 11.145 -19.027 1.00 95.56 125 ARG A N 1
ATOM 977 C CA . ARG A 1 125 ? 15.437 11.704 -17.767 1.00 95.56 125 ARG A CA 1
ATOM 978 C C . ARG A 1 125 ? 14.981 10.912 -16.543 1.00 95.56 125 ARG A C 1
ATOM 980 O O . ARG A 1 125 ? 15.784 10.689 -15.646 1.00 95.56 125 ARG A O 1
ATOM 987 N N . ASP A 1 126 ? 13.721 10.480 -16.514 1.00 95.94 126 ASP A N 1
ATOM 988 C CA . ASP A 1 126 ? 13.185 9.649 -15.433 1.00 95.94 126 ASP A CA 1
ATOM 989 C C . ASP A 1 126 ? 13.892 8.278 -15.375 1.00 95.94 126 ASP A C 1
ATOM 991 O O . ASP A 1 126 ? 14.177 7.771 -14.288 1.00 95.94 126 ASP A O 1
ATOM 995 N N . LEU A 1 127 ? 14.207 7.685 -16.534 1.00 95.94 127 LEU A N 1
ATOM 996 C CA . LEU A 1 127 ? 14.955 6.430 -16.639 1.00 95.94 127 LEU A CA 1
ATOM 997 C C . LEU A 1 127 ? 16.410 6.584 -16.176 1.00 95.94 127 LEU A C 1
ATOM 999 O O . LEU A 1 127 ? 16.882 5.759 -15.392 1.00 95.94 127 LEU A O 1
ATOM 1003 N N . ASP A 1 128 ? 17.103 7.624 -16.638 1.00 95.38 128 ASP A N 1
ATOM 1004 C CA . ASP A 1 128 ? 18.490 7.912 -16.257 1.00 95.38 128 ASP A CA 1
ATOM 1005 C C . ASP A 1 128 ? 18.589 8.169 -14.749 1.00 95.38 128 ASP A C 1
ATOM 1007 O O . ASP A 1 128 ? 19.388 7.533 -14.063 1.00 95.38 128 ASP A O 1
ATOM 1011 N N . PHE A 1 129 ? 17.686 8.992 -14.203 1.00 96.94 129 PHE A N 1
ATOM 1012 C CA . PHE A 1 129 ? 17.585 9.229 -12.763 1.00 96.94 129 PHE A CA 1
ATOM 1013 C C . PHE A 1 129 ? 17.391 7.927 -11.977 1.00 96.94 129 PHE A C 1
ATOM 1015 O O . PHE A 1 129 ? 18.075 7.697 -10.980 1.00 96.94 129 PHE A O 1
ATOM 1022 N N . ALA A 1 130 ? 16.489 7.047 -12.425 1.00 96.38 130 ALA A N 1
ATOM 1023 C CA . ALA A 1 130 ? 16.241 5.778 -11.750 1.00 96.38 130 ALA A CA 1
ATOM 1024 C C . ALA A 1 130 ? 17.468 4.842 -11.775 1.00 96.38 130 ALA A C 1
ATOM 1026 O O . ALA A 1 130 ? 17.759 4.170 -10.780 1.00 96.38 130 ALA A O 1
ATOM 1027 N N . ASN A 1 131 ? 18.200 4.810 -12.890 1.00 95.88 131 ASN A N 1
ATOM 1028 C CA . ASN A 1 131 ? 19.427 4.026 -13.027 1.00 95.88 131 ASN A CA 1
ATOM 1029 C 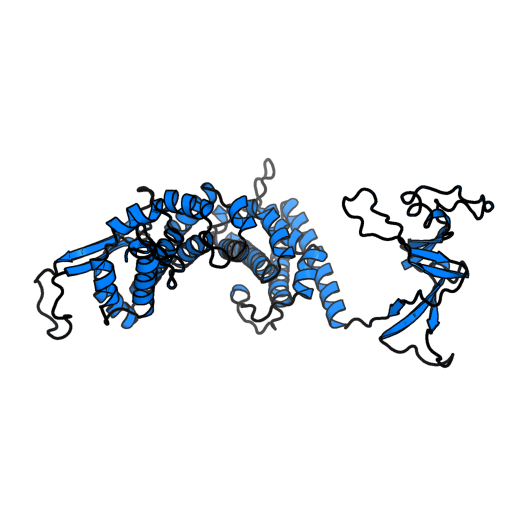C . ASN A 1 131 ? 20.539 4.540 -12.108 1.00 95.88 131 ASN A C 1
ATOM 1031 O O . ASN A 1 131 ? 21.120 3.755 -11.351 1.00 95.88 131 ASN A O 1
ATOM 1035 N N . ASP A 1 132 ? 20.782 5.849 -12.123 1.00 96.81 132 ASP A N 1
ATOM 1036 C CA . ASP A 1 132 ? 21.793 6.494 -11.286 1.00 96.81 132 ASP A CA 1
ATOM 1037 C C . ASP A 1 132 ? 21.463 6.326 -9.799 1.00 96.81 132 ASP A C 1
ATOM 1039 O O . ASP A 1 132 ? 22.333 5.973 -8.996 1.00 96.81 132 ASP A O 1
ATOM 1043 N N . ALA A 1 133 ? 20.186 6.483 -9.431 1.00 97.00 133 ALA A N 1
ATOM 1044 C CA . ALA A 1 133 ? 19.709 6.240 -8.076 1.00 97.00 133 ALA A CA 1
ATOM 1045 C C . ALA A 1 133 ? 19.954 4.787 -7.647 1.00 97.00 133 ALA A C 1
ATOM 1047 O O . ALA A 1 133 ? 20.484 4.549 -6.562 1.00 97.00 133 ALA A O 1
ATOM 1048 N N . SER A 1 134 ? 19.625 3.803 -8.492 1.00 97.19 134 SER A N 1
ATOM 1049 C CA . SER A 1 134 ? 19.879 2.391 -8.182 1.00 97.19 134 SER A CA 1
ATOM 1050 C C . SER A 1 134 ? 21.369 2.105 -7.978 1.00 97.19 134 SER A C 1
ATOM 1052 O O . SER A 1 134 ? 21.721 1.403 -7.028 1.00 97.19 134 SER A O 1
ATOM 1054 N N . TYR A 1 135 ? 22.244 2.652 -8.825 1.00 96.38 135 TYR A N 1
ATOM 1055 C CA . TYR A 1 135 ? 23.695 2.479 -8.703 1.00 96.38 135 TYR A CA 1
ATOM 1056 C C . TYR A 1 135 ? 24.254 3.115 -7.420 1.00 96.38 135 TYR A C 1
ATOM 1058 O O . TYR A 1 135 ? 25.041 2.506 -6.691 1.00 96.38 135 TYR A O 1
ATOM 1066 N N . MET A 1 136 ? 23.815 4.331 -7.093 1.00 95.88 136 MET A N 1
ATOM 1067 C CA . MET A 1 136 ? 24.217 5.002 -5.856 1.00 95.88 136 MET A CA 1
ATOM 1068 C C . MET A 1 136 ? 23.752 4.231 -4.617 1.00 95.88 136 MET A C 1
ATOM 1070 O O . MET A 1 136 ? 24.539 4.023 -3.690 1.00 95.88 136 MET A O 1
ATOM 1074 N N . LEU A 1 137 ? 22.503 3.755 -4.608 1.00 96.06 137 LEU A N 1
ATOM 1075 C CA . LEU A 1 137 ? 21.966 2.965 -3.500 1.00 96.06 137 LEU A CA 1
ATOM 1076 C C . LEU A 1 137 ? 22.659 1.601 -3.378 1.00 96.06 137 LEU A C 1
ATOM 1078 O O . LEU A 1 137 ?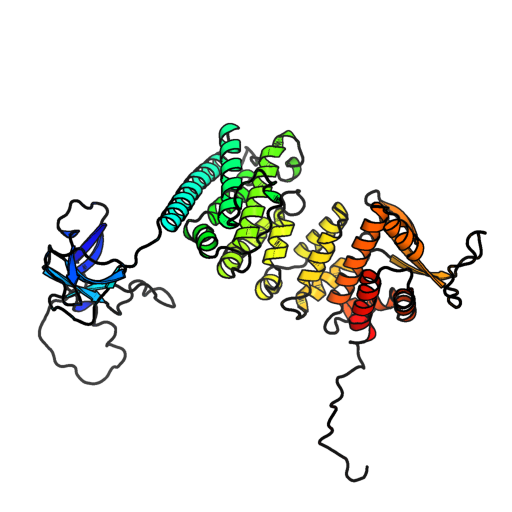 22.903 1.169 -2.254 1.00 96.06 137 LEU A O 1
ATOM 1082 N N . SER A 1 138 ? 23.031 0.936 -4.480 1.00 96.25 138 SER A N 1
ATOM 1083 C CA . SER A 1 138 ? 23.771 -0.334 -4.399 1.00 96.25 138 SER A CA 1
ATOM 1084 C C . SER A 1 138 ? 25.135 -0.159 -3.739 1.00 96.25 138 SER A C 1
ATOM 1086 O O . SER A 1 138 ? 25.461 -0.909 -2.824 1.00 96.25 138 SER A O 1
ATOM 1088 N N . ASN A 1 139 ? 25.879 0.891 -4.102 1.00 94.56 139 ASN A N 1
ATOM 1089 C CA . ASN A 1 139 ? 27.177 1.186 -3.483 1.00 94.56 139 ASN A CA 1
ATOM 1090 C C . ASN A 1 139 ? 27.047 1.441 -1.973 1.00 94.56 139 ASN A C 1
ATOM 1092 O O . ASN A 1 139 ? 27.924 1.094 -1.185 1.00 94.56 139 ASN A O 1
ATOM 1096 N N . VAL A 1 140 ? 25.941 2.057 -1.554 1.00 93.50 140 VAL A N 1
ATOM 1097 C CA . VAL A 1 140 ? 25.640 2.310 -0.140 1.00 93.50 140 VAL A CA 1
ATOM 1098 C C . VAL A 1 140 ? 25.309 1.013 0.591 1.00 93.50 140 VAL A C 1
ATOM 1100 O O . VAL A 1 140 ? 25.795 0.808 1.702 1.00 93.50 140 VAL A O 1
ATOM 1103 N N . VAL A 1 141 ? 24.518 0.129 -0.020 1.00 93.81 141 VAL A N 1
ATOM 1104 C CA . VAL A 1 141 ? 24.219 -1.199 0.532 1.00 93.81 141 VAL A CA 1
ATOM 1105 C C . VAL A 1 141 ? 25.502 -2.010 0.706 1.00 93.81 141 VAL A C 1
ATOM 1107 O O . VAL A 1 141 ? 25.677 -2.638 1.750 1.00 93.81 141 VAL A O 1
ATOM 1110 N N . ASP A 1 142 ? 26.421 -1.952 -0.258 1.00 93.06 142 ASP A N 1
ATOM 1111 C CA . ASP A 1 142 ? 27.716 -2.630 -0.173 1.00 93.06 142 ASP A CA 1
ATOM 1112 C C . ASP A 1 142 ? 28.568 -2.070 0.975 1.00 93.06 142 ASP A C 1
ATOM 1114 O O . ASP A 1 142 ? 28.996 -2.835 1.837 1.00 93.06 142 ASP A O 1
ATOM 1118 N N . LYS A 1 143 ? 28.682 -0.742 1.113 1.00 91.50 143 LYS A N 1
ATOM 1119 C CA . LYS A 1 143 ? 29.355 -0.103 2.265 1.00 91.50 143 LYS A CA 1
ATOM 1120 C C . LYS A 1 143 ? 28.724 -0.478 3.617 1.00 91.50 143 LYS A C 1
ATOM 1122 O O . LYS A 1 143 ? 29.422 -0.751 4.596 1.00 91.50 143 LYS A O 1
ATOM 1127 N N . MET A 1 144 ? 27.392 -0.540 3.695 1.00 89.88 144 MET A N 1
ATOM 1128 C CA . MET A 1 144 ? 26.693 -1.013 4.899 1.00 89.88 144 MET A CA 1
ATOM 1129 C C . MET A 1 144 ? 27.013 -2.490 5.185 1.00 89.88 144 MET A C 1
ATOM 1131 O O . MET A 1 144 ? 27.235 -2.870 6.338 1.00 89.88 144 MET A O 1
ATOM 1135 N N . ASN A 1 145 ? 27.108 -3.326 4.148 1.00 88.19 145 ASN A N 1
ATOM 1136 C CA . ASN A 1 145 ? 27.545 -4.720 4.257 1.00 88.19 145 ASN A CA 1
ATOM 1137 C C . ASN A 1 145 ? 29.035 -4.860 4.608 1.00 88.19 145 ASN A C 1
ATOM 1139 O O . ASN A 1 145 ? 29.397 -5.854 5.233 1.00 88.19 145 ASN A O 1
ATOM 1143 N N . GLU A 1 146 ? 29.871 -3.860 4.341 1.00 87.00 146 GLU A N 1
ATOM 1144 C CA . GLU A 1 146 ? 31.278 -3.816 4.766 1.00 87.00 146 GLU A CA 1
ATOM 1145 C C . GLU A 1 146 ? 31.452 -3.392 6.228 1.00 87.00 146 GLU A C 1
ATOM 1147 O O . GLU A 1 146 ? 32.375 -3.858 6.878 1.00 87.00 146 GLU A O 1
ATOM 1152 N N . GLY A 1 147 ? 30.524 -2.617 6.805 1.00 82.69 147 GLY A N 1
ATOM 1153 C CA . GLY A 1 147 ? 30.526 -2.320 8.252 1.00 82.69 147 GLY A CA 1
ATOM 1154 C C . GLY A 1 147 ? 30.607 -0.846 8.601 1.00 82.69 147 GLY A C 1
ATOM 1155 O O . GLY A 1 147 ? 30.485 -0.488 9.770 1.00 82.69 147 GLY A O 1
ATOM 1156 N N . PHE A 1 148 ? 30.756 0.023 7.605 1.00 83.31 148 PHE A N 1
ATOM 1157 C CA . PHE A 1 148 ? 30.976 1.436 7.850 1.00 83.31 148 PHE A CA 1
ATOM 1158 C C . PHE A 1 148 ? 30.268 2.312 6.821 1.00 83.31 148 PHE A C 1
ATOM 1160 O O . PHE A 1 148 ? 30.383 2.116 5.615 1.00 83.31 148 PHE A O 1
ATOM 1167 N N . LEU A 1 149 ? 29.571 3.337 7.315 1.00 87.44 149 LEU A N 1
ATOM 1168 C CA . LEU A 1 149 ? 28.951 4.365 6.488 1.00 87.44 149 LEU A CA 1
ATOM 1169 C C . LEU A 1 149 ? 29.297 5.752 7.035 1.00 87.44 149 LEU A C 1
ATOM 1171 O O . LEU A 1 149 ? 28.969 6.103 8.177 1.00 87.44 149 LEU A O 1
ATOM 1175 N N . SER A 1 150 ? 29.960 6.562 6.208 1.00 88.88 150 SER A N 1
ATOM 1176 C CA . SER A 1 150 ? 30.399 7.898 6.611 1.00 88.88 150 SER A CA 1
ATOM 1177 C C . SER A 1 150 ? 29.209 8.839 6.873 1.00 88.88 150 SER A C 1
ATOM 1179 O O . SER A 1 150 ? 28.076 8.591 6.457 1.00 88.88 150 SER A O 1
ATOM 1181 N N . GLN A 1 151 ? 29.435 9.938 7.599 1.00 88.19 151 GLN A N 1
ATOM 1182 C CA . GLN A 1 151 ? 28.395 10.961 7.806 1.00 88.19 151 GLN A CA 1
ATOM 1183 C C . GLN A 1 151 ? 27.964 11.624 6.490 1.00 88.19 151 GLN A C 1
ATOM 1185 O O . GLN A 1 151 ? 26.777 11.877 6.291 1.00 88.19 151 GLN A O 1
ATOM 1190 N N . ASN A 1 152 ? 28.913 11.857 5.580 1.00 91.19 152 ASN A N 1
ATOM 1191 C CA . ASN A 1 152 ? 28.625 12.441 4.273 1.00 91.19 152 ASN A CA 1
ATOM 1192 C C . ASN A 1 152 ? 27.789 11.487 3.415 1.00 91.19 152 ASN A C 1
ATOM 1194 O O . ASN A 1 152 ? 26.771 11.911 2.877 1.00 91.19 152 ASN A O 1
ATOM 1198 N N . ASP A 1 153 ? 28.158 10.201 3.359 1.00 91.50 153 ASP A N 1
ATOM 1199 C CA . ASP A 1 153 ? 27.383 9.188 2.629 1.00 91.50 153 ASP A CA 1
ATOM 1200 C C . ASP A 1 153 ? 25.936 9.132 3.141 1.00 91.50 153 ASP A C 1
ATOM 1202 O O . ASP A 1 153 ? 25.002 9.161 2.345 1.00 91.50 153 ASP A O 1
ATOM 1206 N N . ARG A 1 154 ? 25.731 9.150 4.468 1.00 91.69 154 ARG A N 1
ATOM 1207 C CA . ARG A 1 154 ? 24.385 9.204 5.067 1.00 91.69 154 ARG A CA 1
ATOM 1208 C C . ARG A 1 154 ? 23.577 10.403 4.588 1.00 91.69 154 ARG A C 1
ATOM 1210 O O . ARG A 1 154 ? 22.415 10.245 4.229 1.00 91.69 154 ARG A O 1
ATOM 1217 N N . ARG A 1 155 ? 24.182 11.593 4.565 1.00 93.75 155 ARG A N 1
ATOM 1218 C CA . ARG A 1 155 ? 23.505 12.817 4.118 1.00 93.75 155 ARG A CA 1
ATOM 1219 C C . ARG A 1 155 ? 23.093 12.733 2.645 1.00 93.75 155 ARG A C 1
ATOM 1221 O O . ARG A 1 155 ? 21.977 13.123 2.319 1.00 93.75 155 ARG A O 1
ATOM 1228 N N . PHE A 1 156 ? 23.955 12.198 1.780 1.00 93.88 156 PHE A N 1
ATOM 1229 C CA . PHE A 1 156 ? 23.635 12.009 0.361 1.00 93.88 156 PHE A CA 1
ATOM 1230 C C . PHE A 1 156 ? 22.533 10.971 0.141 1.00 93.88 156 PHE A C 1
ATOM 1232 O O . PHE A 1 156 ? 21.652 11.186 -0.685 1.00 93.88 156 PHE A O 1
ATOM 1239 N N . VAL A 1 157 ? 22.546 9.873 0.901 1.00 95.38 157 VAL A N 1
ATOM 1240 C CA . VAL A 1 157 ? 21.503 8.839 0.824 1.00 95.38 157 VAL A CA 1
ATOM 1241 C C . VAL A 1 157 ? 20.154 9.390 1.257 1.00 95.38 157 VAL A C 1
ATOM 1243 O O . VAL A 1 157 ? 19.163 9.147 0.579 1.00 95.38 157 VAL A O 1
ATOM 1246 N N . ILE A 1 158 ? 20.112 10.154 2.351 1.00 95.50 158 ILE A N 1
ATOM 1247 C CA . ILE A 1 158 ? 18.884 10.806 2.813 1.00 95.50 158 ILE A CA 1
ATOM 1248 C C . ILE A 1 158 ? 18.332 11.726 1.720 1.00 95.50 158 ILE A C 1
ATOM 1250 O O . ILE A 1 158 ? 17.174 11.566 1.351 1.00 95.50 158 ILE A O 1
ATOM 1254 N N . GLN A 1 159 ? 19.162 12.600 1.140 1.00 95.06 159 GLN A N 1
ATOM 1255 C CA . GLN A 1 159 ? 18.727 13.490 0.057 1.00 95.06 159 GLN A CA 1
ATOM 1256 C C . GLN A 1 159 ? 18.182 12.710 -1.149 1.00 95.06 159 GLN A C 1
ATOM 1258 O O . GLN A 1 159 ? 17.115 13.030 -1.661 1.00 95.06 159 GLN A O 1
ATOM 1263 N N . LEU A 1 160 ? 18.876 11.649 -1.571 1.00 96.62 160 LEU A N 1
ATOM 1264 C CA . LEU A 1 160 ? 18.431 10.816 -2.688 1.00 96.62 160 LEU A CA 1
ATOM 1265 C C . LEU A 1 160 ? 17.095 10.118 -2.391 1.00 96.62 160 LEU A C 1
ATOM 1267 O O . LEU A 1 160 ? 16.248 10.001 -3.272 1.00 96.62 160 LEU A O 1
ATOM 1271 N N . LEU A 1 161 ? 16.888 9.646 -1.159 1.00 96.62 161 LEU A N 1
ATOM 1272 C CA . LEU A 1 161 ? 15.621 9.040 -0.750 1.00 96.62 161 LEU A CA 1
ATOM 1273 C C . LEU A 1 161 ? 14.483 10.067 -0.715 1.00 96.62 161 LEU A C 1
ATOM 1275 O O . LEU A 1 161 ? 13.368 9.727 -1.106 1.00 96.62 161 LEU A O 1
ATOM 1279 N N . GLU A 1 162 ? 14.748 11.306 -0.297 1.00 95.06 162 GLU A N 1
ATOM 1280 C CA . GLU A 1 162 ? 13.774 12.400 -0.391 1.00 95.06 162 GLU A CA 1
ATOM 1281 C C . GLU A 1 162 ? 13.392 12.669 -1.849 1.00 95.06 162 GLU A C 1
ATOM 1283 O O . GLU A 1 162 ? 12.204 12.687 -2.184 1.00 95.06 162 GLU A O 1
ATOM 1288 N N . ASP A 1 163 ? 14.383 12.774 -2.736 1.00 94.88 163 ASP A N 1
ATOM 1289 C CA . ASP A 1 163 ? 14.163 12.970 -4.170 1.00 94.88 163 ASP A CA 1
ATOM 1290 C C . ASP A 1 163 ? 13.360 11.807 -4.780 1.00 94.88 163 ASP A C 1
ATOM 1292 O O . ASP A 1 163 ? 12.473 12.032 -5.604 1.00 94.88 163 ASP A O 1
ATOM 1296 N N . LEU A 1 164 ? 13.588 10.565 -4.330 1.00 95.81 164 LEU A N 1
ATOM 1297 C CA . LEU A 1 164 ? 12.801 9.396 -4.741 1.00 95.81 164 LEU A CA 1
ATOM 1298 C C . LEU A 1 164 ? 11.338 9.466 -4.275 1.00 95.81 164 LEU A C 1
ATOM 1300 O O . LEU A 1 164 ? 10.451 9.044 -5.022 1.00 95.81 164 LEU A O 1
ATOM 1304 N N . VAL A 1 165 ? 11.055 10.006 -3.083 1.00 93.88 165 VAL A N 1
ATOM 1305 C CA . VAL A 1 165 ? 9.670 10.221 -2.623 1.00 93.88 165 VAL A CA 1
ATOM 1306 C C . VAL A 1 165 ? 8.951 11.202 -3.552 1.00 93.88 165 VAL A C 1
ATOM 1308 O O . VAL A 1 165 ? 7.842 10.903 -4.006 1.00 93.88 165 VAL A O 1
ATOM 1311 N N . PHE A 1 166 ? 9.581 12.332 -3.888 1.00 92.88 166 PHE A N 1
ATOM 1312 C CA . PHE A 1 166 ? 9.012 13.310 -4.824 1.00 92.88 166 PHE A CA 1
ATOM 1313 C C . PHE A 1 166 ? 8.875 12.748 -6.242 1.00 92.88 166 PHE A C 1
ATOM 1315 O O . PHE A 1 166 ? 7.845 12.952 -6.887 1.00 92.88 166 PHE A O 1
ATOM 1322 N N . PHE A 1 167 ? 9.869 11.987 -6.704 1.00 93.94 167 PHE A N 1
ATOM 1323 C CA . PHE A 1 167 ? 9.862 11.339 -8.011 1.00 93.94 167 PHE A CA 1
ATOM 1324 C C . PHE A 1 167 ? 8.653 10.413 -8.173 1.00 93.94 167 PHE A C 1
ATOM 1326 O O . PHE A 1 167 ? 7.873 10.584 -9.112 1.00 93.94 167 PHE A O 1
ATOM 1333 N N . VAL A 1 168 ? 8.452 9.472 -7.242 1.00 93.12 168 VAL A N 1
ATOM 1334 C CA . VAL A 1 168 ? 7.348 8.496 -7.316 1.00 93.12 168 VAL A CA 1
ATOM 1335 C C . VAL A 1 168 ? 5.986 9.161 -7.124 1.00 93.12 168 VAL A C 1
ATOM 1337 O O . VAL A 1 168 ? 5.024 8.768 -7.785 1.00 93.12 168 VAL A O 1
ATOM 1340 N N . SER A 1 169 ? 5.906 10.171 -6.254 1.00 89.44 169 SER A N 1
ATOM 1341 C CA . SER A 1 169 ? 4.652 10.881 -5.969 1.00 89.44 169 SER A CA 1
ATOM 1342 C C . SER A 1 169 ? 4.250 11.866 -7.070 1.00 89.44 169 SER A C 1
ATOM 1344 O O . SER A 1 169 ? 3.095 12.274 -7.113 1.00 89.44 169 SER A O 1
ATOM 1346 N N . ASP A 1 170 ? 5.183 12.238 -7.954 1.00 89.69 170 ASP A N 1
ATOM 1347 C CA . ASP A 1 170 ? 4.995 13.243 -9.010 1.00 89.69 170 ASP A CA 1
ATOM 1348 C C . ASP A 1 170 ? 4.532 14.610 -8.469 1.00 89.69 170 ASP A C 1
ATOM 1350 O O . ASP A 1 170 ? 3.692 15.296 -9.052 1.00 89.69 170 ASP A O 1
ATOM 1354 N N . VAL A 1 171 ? 5.086 15.003 -7.316 1.00 87.81 171 VAL A N 1
ATOM 1355 C CA . VAL A 1 171 ? 4.782 16.267 -6.627 1.00 87.81 171 VAL A CA 1
ATOM 1356 C C . VAL A 1 171 ? 6.027 17.159 -6.637 1.00 87.81 171 VAL A C 1
ATOM 1358 O O . VAL A 1 171 ? 7.116 16.672 -6.328 1.00 87.81 171 VAL A O 1
ATOM 1361 N N . PRO A 1 172 ? 5.913 18.462 -6.960 1.00 85.12 172 PRO A N 1
ATOM 1362 C CA . PRO A 1 172 ? 7.045 19.377 -6.880 1.00 85.12 172 PRO A CA 1
ATOM 1363 C C . PRO A 1 172 ? 7.501 19.576 -5.429 1.00 85.12 172 PRO A C 1
ATOM 1365 O O . PRO A 1 172 ? 6.688 19.685 -4.509 1.00 85.12 172 PRO A O 1
ATOM 1368 N N . ASN A 1 173 ? 8.815 19.665 -5.226 1.00 86.62 173 ASN A N 1
ATOM 1369 C CA . ASN A 1 173 ? 9.384 19.952 -3.916 1.00 86.62 173 ASN A CA 1
ATOM 1370 C C . ASN A 1 173 ? 9.300 21.457 -3.605 1.00 86.62 173 ASN A C 1
ATOM 1372 O O . ASN A 1 173 ? 10.128 22.242 -4.059 1.00 86.62 173 ASN A O 1
ATOM 1376 N N . ASN A 1 174 ? 8.304 21.841 -2.802 1.00 85.31 174 ASN A N 1
ATOM 1377 C CA . ASN A 1 174 ? 8.102 23.217 -2.333 1.00 85.31 174 ASN A CA 1
ATOM 1378 C C . ASN A 1 174 ? 8.651 23.459 -0.909 1.00 85.31 174 ASN A C 1
ATOM 1380 O O . ASN A 1 174 ? 8.274 24.438 -0.269 1.00 85.31 174 ASN A O 1
ATOM 1384 N N . GLY A 1 175 ? 9.495 22.562 -0.381 1.00 79.12 175 GLY A N 1
ATOM 1385 C CA . GLY A 1 175 ? 9.973 22.611 1.009 1.00 79.12 175 GLY A CA 1
ATOM 1386 C C . GLY A 1 175 ? 8.991 22.033 2.037 1.00 79.12 175 GLY A C 1
ATOM 1387 O O . GLY A 1 175 ? 9.118 22.291 3.231 1.00 79.12 175 GLY A O 1
ATOM 1388 N N . GLN A 1 176 ? 8.002 21.265 1.579 1.00 84.25 176 GLN A N 1
ATOM 1389 C CA . GLN A 1 176 ? 7.073 20.530 2.439 1.00 84.25 176 GLN A CA 1
ATOM 1390 C C . GLN A 1 176 ? 7.745 19.315 3.088 1.00 84.25 176 GLN A C 1
ATOM 1392 O O . GLN A 1 176 ? 8.708 18.768 2.548 1.00 84.25 176 GLN A O 1
ATOM 1397 N N . ASN A 1 177 ? 7.218 18.868 4.230 1.00 85.44 177 ASN A N 1
ATOM 1398 C CA . ASN A 1 177 ? 7.731 17.679 4.901 1.00 85.44 177 ASN A CA 1
ATOM 1399 C C . ASN A 1 177 ? 7.542 16.444 4.010 1.00 85.44 177 ASN A C 1
ATOM 1401 O O . ASN A 1 177 ? 6.424 16.108 3.617 1.00 85.44 177 ASN A O 1
ATOM 1405 N N . VAL A 1 178 ? 8.649 15.767 3.709 1.00 87.19 178 VAL A N 1
ATOM 1406 C CA . VAL A 1 178 ? 8.698 14.627 2.787 1.00 87.19 178 VAL A CA 1
ATOM 1407 C C . VAL A 1 178 ? 7.849 13.455 3.283 1.00 87.19 178 VAL A C 1
ATOM 1409 O O . VAL A 1 178 ? 7.234 12.744 2.488 1.00 87.19 178 VAL A O 1
ATOM 1412 N N . LEU A 1 179 ? 7.762 13.270 4.602 1.00 86.75 179 LEU A N 1
ATOM 1413 C CA . LEU A 1 179 ? 7.010 12.170 5.207 1.00 86.75 179 LEU A CA 1
ATOM 1414 C C . LEU A 1 179 ? 5.488 12.372 5.155 1.00 86.75 179 LEU A C 1
ATOM 1416 O O . LEU A 1 179 ? 4.758 11.392 5.290 1.00 86.75 179 LEU A O 1
ATOM 1420 N N . ASP A 1 180 ? 5.009 13.591 4.895 1.00 84.19 180 ASP A N 1
ATOM 1421 C CA . ASP A 1 1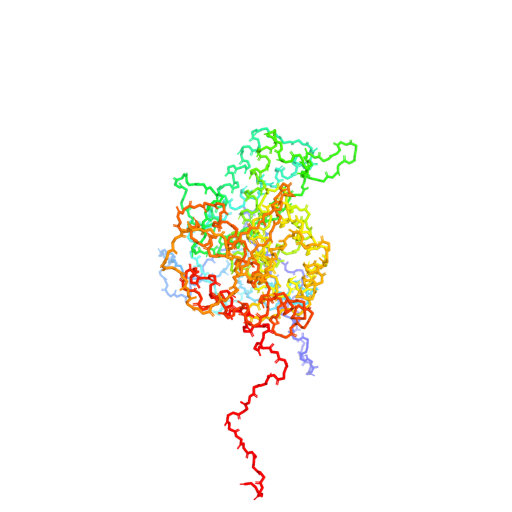80 ? 3.580 13.935 4.913 1.00 84.19 180 ASP A CA 1
ATOM 1422 C C . ASP A 1 180 ? 2.964 14.018 3.504 1.00 84.19 180 ASP A C 1
ATOM 1424 O O . ASP A 1 180 ? 1.770 14.273 3.349 1.00 84.19 180 ASP A O 1
ATOM 1428 N N . ILE A 1 181 ? 3.750 13.764 2.451 1.00 83.25 181 ILE A N 1
ATOM 1429 C CA . ILE A 1 181 ? 3.304 13.889 1.055 1.00 83.25 181 ILE A CA 1
ATOM 1430 C C . ILE A 1 181 ? 2.249 12.835 0.726 1.00 83.25 181 ILE A C 1
ATOM 1432 O O . ILE A 1 181 ? 2.534 11.639 0.727 1.00 83.25 181 ILE A O 1
ATOM 1436 N N . VAL A 1 182 ? 1.034 13.261 0.398 1.00 79.88 182 VAL A N 1
ATOM 1437 C CA . VAL A 1 182 ? -0.046 12.360 -0.021 1.00 79.88 182 VAL A CA 1
ATOM 1438 C C . VAL A 1 182 ? -0.076 12.268 -1.543 1.00 79.88 182 VAL A C 1
ATOM 1440 O O . VAL A 1 182 ? -0.055 13.288 -2.234 1.00 79.88 182 VAL A O 1
ATOM 1443 N N . ILE A 1 183 ? -0.155 11.047 -2.074 1.00 79.12 183 ILE A N 1
ATOM 1444 C CA . ILE A 1 183 ? -0.373 10.833 -3.503 1.00 79.12 183 ILE A CA 1
ATOM 1445 C C . ILE A 1 183 ? -1.844 11.098 -3.810 1.00 79.12 183 ILE A C 1
ATOM 1447 O O . ILE A 1 183 ? -2.742 10.480 -3.250 1.00 79.12 183 ILE A O 1
ATOM 1451 N N . THR A 1 184 ? -2.089 12.033 -4.721 1.00 78.06 184 THR A N 1
ATOM 1452 C CA . THR A 1 184 ? -3.429 12.286 -5.271 1.00 78.06 184 THR A CA 1
ATOM 1453 C C . THR A 1 184 ? -3.664 11.489 -6.551 1.00 78.06 184 THR A C 1
ATOM 1455 O O . THR A 1 184 ? -4.790 11.089 -6.843 1.00 78.06 184 THR A O 1
ATOM 1458 N N . LYS A 1 185 ? -2.597 11.239 -7.320 1.00 84.38 185 LYS A N 1
ATOM 1459 C CA . LYS A 1 185 ? -2.617 10.441 -8.544 1.00 84.38 185 LYS A CA 1
ATOM 1460 C C . LYS A 1 185 ? -1.276 9.740 -8.742 1.00 84.38 185 LYS A C 1
ATOM 1462 O O . LYS A 1 185 ? -0.284 10.379 -9.074 1.00 84.38 185 LYS A O 1
ATOM 1467 N N . ALA A 1 186 ? -1.259 8.420 -8.589 1.00 85.50 186 ALA A N 1
ATOM 1468 C CA . ALA A 1 186 ? -0.046 7.630 -8.766 1.00 85.50 186 ALA A CA 1
ATOM 1469 C C . ALA A 1 186 ? 0.428 7.610 -10.236 1.00 85.50 186 ALA A C 1
ATOM 1471 O O . ALA A 1 186 ? -0.357 7.356 -11.158 1.00 85.50 186 ALA A O 1
ATOM 1472 N N . ASN A 1 187 ? 1.730 7.822 -10.460 1.00 90.62 187 ASN A N 1
ATOM 1473 C CA . ASN A 1 187 ? 2.357 7.706 -11.778 1.00 90.62 187 ASN A CA 1
ATOM 1474 C C . ASN A 1 187 ? 2.889 6.279 -12.006 1.00 90.62 187 ASN A C 1
ATOM 1476 O O . ASN A 1 187 ? 3.946 5.887 -11.503 1.00 90.62 187 ASN A O 1
ATOM 1480 N N . ARG A 1 188 ? 2.151 5.496 -12.802 1.00 92.50 188 ARG A N 1
ATOM 1481 C CA . ARG A 1 188 ? 2.456 4.077 -13.051 1.00 92.50 188 ARG A CA 1
ATOM 1482 C C . ARG A 1 188 ? 3.802 3.826 -13.722 1.00 92.50 188 ARG A C 1
ATOM 1484 O O . ARG A 1 188 ? 4.436 2.818 -13.407 1.00 92.50 188 ARG A O 1
ATOM 1491 N N . GLU A 1 189 ? 4.241 4.699 -14.626 1.00 92.69 189 GLU A N 1
ATOM 1492 C CA . GLU A 1 189 ? 5.520 4.514 -15.322 1.00 92.69 189 GLU A CA 1
ATOM 1493 C C . GLU A 1 189 ? 6.691 4.726 -14.361 1.00 92.69 189 GLU A C 1
ATOM 1495 O O . GLU A 1 189 ? 7.597 3.896 -14.306 1.00 92.69 189 GLU A O 1
ATOM 1500 N N . ARG A 1 190 ? 6.623 5.732 -13.482 1.00 94.75 190 ARG A N 1
ATOM 1501 C CA . ARG A 1 190 ? 7.645 5.921 -12.440 1.00 94.75 190 ARG A CA 1
ATOM 1502 C C . ARG A 1 190 ? 7.660 4.786 -11.424 1.00 94.75 190 ARG A C 1
ATOM 1504 O O . ARG A 1 190 ? 8.721 4.240 -11.139 1.00 94.75 190 ARG A O 1
ATOM 1511 N N . GLN A 1 191 ? 6.496 4.333 -10.953 1.00 95.06 191 GLN A N 1
ATOM 1512 C CA . GLN A 1 191 ? 6.421 3.146 -10.089 1.00 95.06 191 GLN A CA 1
ATOM 1513 C C . GLN A 1 191 ? 6.975 1.884 -10.778 1.00 95.06 191 GLN A C 1
ATOM 1515 O O . GLN A 1 191 ? 7.532 1.000 -10.120 1.00 95.06 191 GLN A O 1
ATOM 1520 N N . LYS A 1 192 ? 6.815 1.763 -12.103 1.00 95.44 192 LYS A N 1
ATOM 1521 C CA . LYS A 1 192 ? 7.386 0.666 -12.893 1.00 95.44 192 LYS A CA 1
ATOM 1522 C C . LYS A 1 192 ? 8.912 0.767 -12.938 1.00 95.44 192 LYS A C 1
ATOM 1524 O O . LYS A 1 192 ? 9.558 -0.257 -12.717 1.00 95.44 192 LYS A O 1
ATOM 1529 N N . LEU A 1 193 ? 9.473 1.964 -13.125 1.00 95.88 193 LEU A N 1
ATOM 1530 C CA . LEU A 1 193 ? 10.920 2.204 -13.067 1.00 95.88 193 LEU A CA 1
ATOM 1531 C C . LEU A 1 193 ? 11.515 1.818 -11.706 1.00 95.88 193 LEU A C 1
ATOM 1533 O O . LEU A 1 193 ? 12.538 1.137 -11.679 1.00 95.88 193 LEU A O 1
ATOM 1537 N N . MET A 1 194 ? 10.833 2.120 -10.592 1.00 96.44 194 MET A N 1
ATOM 1538 C CA . MET A 1 194 ? 11.281 1.713 -9.246 1.00 96.44 194 MET A CA 1
ATOM 1539 C C . MET A 1 194 ? 11.530 0.202 -9.132 1.00 96.44 194 MET A C 1
ATOM 1541 O O . MET A 1 194 ? 12.463 -0.239 -8.454 1.00 96.44 194 MET A O 1
ATOM 1545 N N . ARG A 1 195 ? 10.696 -0.608 -9.798 1.00 96.12 195 ARG A N 1
ATOM 1546 C CA . ARG A 1 195 ? 10.833 -2.069 -9.831 1.00 96.12 195 ARG A CA 1
ATOM 1547 C C . ARG A 1 195 ? 11.845 -2.524 -10.882 1.00 96.12 195 ARG A C 1
ATOM 1549 O O . ARG A 1 195 ? 12.712 -3.330 -10.566 1.00 96.12 195 ARG A O 1
ATOM 1556 N N . GLU A 1 196 ? 11.706 -2.066 -12.124 1.00 94.69 196 GLU A N 1
ATOM 1557 C CA . GLU A 1 196 ? 12.474 -2.582 -13.268 1.00 94.69 196 GLU A CA 1
ATOM 1558 C C . GLU A 1 196 ? 13.941 -2.146 -13.248 1.00 94.69 196 GLU A C 1
ATOM 1560 O O . GLU A 1 196 ? 14.796 -2.935 -13.641 1.00 94.69 196 GLU A O 1
ATOM 1565 N N . GLN A 1 197 ? 14.244 -0.975 -12.679 1.00 95.88 197 GLN A N 1
ATOM 1566 C CA . GLN A 1 197 ? 15.618 -0.519 -12.438 1.00 95.88 197 GLN A CA 1
ATOM 1567 C C . GLN A 1 197 ? 16.168 -0.958 -11.075 1.00 95.88 197 GLN A C 1
ATOM 1569 O O . GLN A 1 197 ? 17.181 -0.451 -10.620 1.00 95.88 197 GLN A O 1
ATOM 1574 N N . ASN A 1 198 ? 15.529 -1.926 -10.406 1.00 95.44 198 ASN A N 1
ATOM 1575 C CA . ASN A 1 198 ? 15.985 -2.528 -9.146 1.00 95.44 198 ASN A CA 1
ATOM 1576 C C . ASN A 1 198 ? 16.104 -1.585 -7.933 1.00 95.44 198 ASN A C 1
ATOM 1578 O O . ASN A 1 198 ? 16.641 -2.007 -6.908 1.00 95.44 198 ASN A O 1
ATOM 1582 N N . ILE A 1 199 ? 15.537 -0.377 -7.964 1.00 97.31 199 ILE A N 1
ATOM 1583 C CA . ILE A 1 199 ? 15.567 0.538 -6.810 1.00 97.31 199 ILE A CA 1
ATOM 1584 C C . ILE A 1 199 ? 14.927 -0.121 -5.582 1.00 97.31 199 ILE A C 1
ATOM 1586 O O . ILE A 1 199 ? 15.538 -0.147 -4.518 1.00 97.31 199 ILE A O 1
ATOM 1590 N N . LEU A 1 200 ? 13.754 -0.755 -5.725 1.00 96.62 200 LEU A N 1
ATOM 1591 C CA . LEU A 1 200 ? 13.089 -1.453 -4.609 1.00 96.62 200 LEU A CA 1
ATOM 1592 C C . LEU A 1 200 ? 13.980 -2.532 -3.970 1.00 96.62 200 LEU A C 1
ATOM 1594 O O . LEU A 1 200 ? 13.947 -2.725 -2.756 1.00 96.62 200 LEU A O 1
ATOM 1598 N N . LYS A 1 201 ? 14.797 -3.228 -4.774 1.00 96.06 201 LYS A N 1
ATOM 1599 C CA . LYS A 1 201 ? 15.758 -4.220 -4.273 1.00 96.06 201 LYS A CA 1
ATOM 1600 C C . LYS A 1 201 ? 16.821 -3.550 -3.400 1.00 96.06 201 LYS A C 1
ATOM 1602 O O . LYS A 1 201 ? 17.138 -4.090 -2.343 1.00 96.06 201 LYS A O 1
ATOM 1607 N N . GLN A 1 202 ? 17.326 -2.385 -3.811 1.00 96.62 202 GLN A N 1
ATOM 1608 C CA . GLN A 1 202 ? 18.314 -1.632 -3.034 1.00 96.62 202 GLN A CA 1
ATOM 1609 C C . GLN A 1 202 ? 17.715 -1.026 -1.764 1.00 96.62 202 GLN A C 1
ATOM 1611 O O . GLN A 1 202 ? 18.336 -1.118 -0.710 1.00 96.62 202 GLN A O 1
ATOM 1616 N N . ILE A 1 203 ? 16.478 -0.517 -1.813 1.00 97.00 203 ILE A N 1
ATOM 1617 C CA . ILE A 1 203 ? 15.756 -0.044 -0.619 1.00 97.00 203 ILE A CA 1
ATOM 1618 C C . ILE A 1 203 ? 15.643 -1.163 0.424 1.00 97.00 203 ILE A C 1
ATOM 1620 O O . ILE A 1 203 ? 15.961 -0.963 1.595 1.00 97.00 203 ILE A O 1
ATOM 1624 N N . PHE A 1 204 ? 15.280 -2.381 0.007 1.00 95.50 204 PHE A N 1
ATOM 1625 C CA . PHE A 1 204 ? 15.297 -3.533 0.912 1.00 95.50 204 PHE A CA 1
ATOM 1626 C C . PHE A 1 204 ? 16.702 -3.923 1.380 1.00 95.50 204 PHE A C 1
ATOM 1628 O O . PHE A 1 204 ? 16.842 -4.447 2.482 1.00 95.50 204 PHE A O 1
ATOM 1635 N N . GLY A 1 205 ? 17.734 -3.684 0.569 1.00 94.00 205 GLY A N 1
ATOM 1636 C CA . GLY A 1 205 ? 19.131 -3.821 0.975 1.00 94.00 205 GLY A CA 1
ATOM 1637 C C . GLY A 1 205 ? 19.475 -2.885 2.133 1.00 94.00 205 GLY A C 1
ATOM 1638 O O . GLY A 1 205 ? 20.003 -3.346 3.141 1.00 94.00 205 GLY A O 1
ATOM 1639 N N . ILE A 1 206 ? 19.083 -1.611 2.042 1.00 94.06 206 ILE A N 1
ATOM 1640 C CA . ILE A 1 206 ? 19.289 -0.599 3.092 1.00 94.06 206 ILE A CA 1
ATOM 1641 C C . ILE A 1 206 ? 18.518 -0.957 4.364 1.00 94.06 206 ILE A C 1
ATOM 1643 O O . ILE A 1 206 ? 19.042 -0.802 5.461 1.00 94.06 206 ILE A O 1
ATOM 1647 N N . LEU A 1 207 ? 17.302 -1.490 4.235 1.00 93.50 207 LEU A N 1
ATOM 1648 C CA . LEU A 1 207 ? 16.505 -1.940 5.379 1.00 93.50 207 LEU A CA 1
ATOM 1649 C C . LEU A 1 207 ? 17.018 -3.243 6.011 1.00 93.50 207 LEU A C 1
ATOM 1651 O O . LEU A 1 207 ? 16.525 -3.618 7.065 1.00 93.50 207 LEU A O 1
ATOM 1655 N N . LYS A 1 208 ? 17.970 -3.960 5.402 1.00 91.31 208 LYS A N 1
ATOM 1656 C CA . LYS A 1 208 ? 18.480 -5.247 5.915 1.00 91.31 208 LYS A CA 1
ATOM 1657 C C . LYS A 1 208 ? 19.931 -5.195 6.362 1.00 91.31 208 LYS A C 1
ATOM 1659 O O . LYS A 1 208 ? 20.261 -5.755 7.403 1.00 91.31 208 LYS A O 1
ATOM 1664 N N . ALA A 1 209 ? 20.793 -4.576 5.561 1.00 89.56 209 ALA A N 1
ATOM 1665 C CA . ALA A 1 209 ? 22.238 -4.589 5.756 1.00 89.56 209 ALA A CA 1
ATOM 1666 C C . ALA A 1 209 ? 22.673 -4.065 7.141 1.00 89.56 209 ALA A C 1
ATOM 1668 O O . ALA A 1 209 ? 23.498 -4.730 7.768 1.00 89.56 209 ALA A O 1
ATOM 1669 N N . PRO A 1 210 ? 22.099 -2.969 7.682 1.00 86.81 210 PRO A N 1
ATOM 1670 C CA . PRO A 1 210 ? 22.496 -2.439 8.989 1.00 86.81 210 PRO A CA 1
ATOM 1671 C C . PRO A 1 210 ? 22.207 -3.375 10.170 1.00 86.81 210 PRO A C 1
ATOM 1673 O O . PRO A 1 210 ? 22.929 -3.329 11.162 1.00 86.81 210 PRO A O 1
ATOM 1676 N N . PHE A 1 211 ? 21.183 -4.228 10.060 1.00 85.12 211 PHE A N 1
ATOM 1677 C CA . PHE A 1 211 ? 20.713 -5.095 11.149 1.00 85.12 211 PHE A CA 1
ATOM 1678 C C . PHE A 1 211 ? 21.275 -6.517 11.088 1.00 85.12 211 PHE A C 1
ATOM 1680 O O . PHE A 1 211 ? 21.011 -7.328 11.972 1.00 85.12 211 PHE A O 1
ATOM 1687 N N . LYS A 1 212 ? 22.011 -6.858 10.027 1.00 82.75 212 LYS A N 1
ATOM 1688 C CA . LYS A 1 212 ? 22.562 -8.199 9.854 1.00 82.75 212 LYS A CA 1
ATOM 1689 C C . LYS A 1 212 ? 23.744 -8.397 10.803 1.00 82.75 212 LYS A C 1
ATOM 1691 O O . LYS A 1 212 ? 24.681 -7.604 10.791 1.00 82.75 212 LYS A O 1
ATOM 1696 N N . GLU A 1 213 ? 23.721 -9.475 11.582 1.00 74.75 213 GLU A N 1
ATOM 1697 C CA . GLU A 1 213 ? 24.847 -9.839 12.443 1.00 74.75 213 GLU A CA 1
ATOM 1698 C C . GLU A 1 213 ? 26.076 -10.213 11.603 1.00 74.75 213 GLU A C 1
ATOM 1700 O O . GLU A 1 213 ? 26.004 -11.059 10.704 1.00 74.75 213 GLU A O 1
ATOM 1705 N N . LYS A 1 214 ? 27.215 -9.578 11.901 1.00 63.62 214 LYS A N 1
ATOM 1706 C CA . LYS A 1 214 ? 28.506 -9.857 11.268 1.00 63.62 214 LYS A CA 1
ATOM 1707 C C . LYS A 1 214 ? 29.470 -10.473 12.272 1.00 63.62 214 LYS A C 1
ATOM 1709 O O . LYS A 1 214 ? 30.347 -9.790 12.788 1.00 63.62 214 LYS A O 1
ATOM 1714 N N . GLY A 1 215 ? 29.306 -11.768 12.540 1.00 67.12 215 GLY A N 1
ATOM 1715 C CA . GLY A 1 215 ? 30.251 -12.528 13.367 1.00 67.12 215 GLY A CA 1
ATOM 1716 C C . GLY A 1 215 ? 30.598 -11.811 14.680 1.00 67.12 215 GLY A C 1
ATOM 1717 O O . GLY A 1 215 ? 29.705 -11.518 15.468 1.00 67.12 215 GLY A O 1
ATOM 1718 N N . GLU A 1 216 ? 31.883 -11.505 14.891 1.00 55.44 216 GLU A N 1
ATOM 1719 C CA . GLU A 1 216 ? 32.393 -10.864 16.116 1.00 55.44 216 GLU A CA 1
ATOM 1720 C C . GLU A 1 216 ? 32.126 -9.345 16.221 1.00 55.44 216 GLU A C 1
ATOM 1722 O O . GLU A 1 216 ? 32.121 -8.819 17.331 1.00 55.44 216 GLU A O 1
ATOM 1727 N N . GLU A 1 217 ? 31.858 -8.629 15.118 1.00 59.12 217 GLU A N 1
ATOM 1728 C CA . GLU A 1 217 ? 31.668 -7.160 15.120 1.00 59.12 217 GLU A CA 1
ATOM 1729 C C . GLU A 1 217 ? 30.217 -6.718 15.392 1.00 59.12 217 GLU A C 1
ATOM 1731 O O . GLU A 1 217 ? 29.953 -5.538 15.622 1.00 59.12 217 GLU A O 1
ATOM 1736 N N . GLY A 1 218 ? 29.267 -7.659 15.434 1.00 68.38 218 GLY A N 1
ATOM 1737 C CA . GLY A 1 218 ? 27.850 -7.357 15.653 1.00 68.38 218 GLY A CA 1
ATOM 1738 C C . GLY A 1 218 ? 27.198 -6.577 14.495 1.00 68.38 218 GLY A C 1
ATOM 1739 O O . GLY A 1 218 ? 27.803 -6.382 13.439 1.00 68.38 218 GLY A O 1
ATOM 1740 N N . PRO A 1 219 ? 25.914 -6.199 14.622 1.00 77.69 219 PRO A N 1
ATOM 1741 C CA . PRO A 1 219 ? 25.224 -5.387 13.622 1.00 77.69 219 PRO A CA 1
ATOM 1742 C C . PRO A 1 219 ? 25.675 -3.920 13.675 1.00 77.69 219 PRO A C 1
ATOM 1744 O O . PRO A 1 219 ? 26.081 -3.413 14.718 1.00 77.69 219 PRO A O 1
ATOM 1747 N N . LEU A 1 220 ? 25.541 -3.220 12.547 1.00 75.69 220 LEU A N 1
ATOM 1748 C CA . LEU A 1 220 ? 25.936 -1.815 12.387 1.00 75.69 220 LEU A CA 1
ATOM 1749 C C . LEU A 1 220 ? 25.096 -0.884 13.272 1.00 75.69 220 LEU A C 1
ATOM 1751 O O . LEU A 1 220 ? 25.604 0.097 13.813 1.00 75.69 220 LEU A O 1
ATOM 1755 N N . VAL A 1 221 ? 23.804 -1.200 13.393 1.00 79.38 221 VAL A N 1
ATOM 1756 C CA . VAL A 1 221 ? 22.841 -0.561 14.296 1.00 79.38 221 VAL A CA 1
ATOM 1757 C C . VAL A 1 221 ? 21.857 -1.633 14.760 1.00 79.38 221 VAL A C 1
ATOM 1759 O O . VAL A 1 221 ? 21.377 -2.425 13.946 1.00 79.38 221 VAL A O 1
ATOM 1762 N N . ARG A 1 222 ? 21.522 -1.664 16.052 1.00 81.56 222 ARG A N 1
ATOM 1763 C CA . ARG A 1 222 ? 20.435 -2.511 16.568 1.00 81.56 222 ARG A CA 1
ATOM 1764 C C . ARG A 1 222 ? 19.103 -1.773 16.469 1.00 81.56 222 ARG A C 1
ATOM 1766 O O . ARG A 1 222 ? 19.049 -0.570 16.700 1.00 81.56 222 ARG A O 1
ATOM 1773 N N . LEU A 1 223 ? 18.018 -2.493 16.171 1.00 79.06 223 LEU A N 1
ATOM 1774 C CA . LEU A 1 223 ? 16.668 -1.908 16.085 1.00 79.06 223 LEU A CA 1
ATOM 1775 C C . LEU A 1 223 ? 16.270 -1.180 17.382 1.00 79.06 223 LEU A C 1
ATOM 1777 O O . LEU A 1 223 ? 15.667 -0.114 17.336 1.00 79.06 223 LEU A O 1
ATOM 1781 N N . GLU A 1 224 ? 16.664 -1.725 18.532 1.00 77.75 224 GLU A N 1
ATOM 1782 C CA . GLU A 1 224 ? 16.389 -1.160 19.860 1.00 77.75 224 GLU A CA 1
ATOM 1783 C C . GLU A 1 224 ? 17.077 0.197 20.087 1.00 77.75 224 GLU A C 1
ATOM 1785 O O . GLU A 1 224 ? 16.510 1.076 20.732 1.00 77.75 224 GLU A O 1
ATOM 1790 N N . GLU A 1 225 ? 18.251 0.405 19.486 1.00 82.12 225 GLU A N 1
ATOM 1791 C CA . GLU A 1 225 ? 19.068 1.619 19.620 1.00 82.12 225 GLU A CA 1
ATOM 1792 C C . GLU A 1 225 ? 18.640 2.734 18.649 1.00 82.12 225 GLU A C 1
ATOM 1794 O O . GLU A 1 225 ? 19.204 3.829 18.659 1.00 82.12 225 GLU A O 1
ATOM 1799 N N . LEU A 1 226 ? 17.650 2.497 17.778 1.00 81.31 226 LEU A N 1
ATOM 1800 C CA . LEU A 1 226 ? 17.180 3.513 16.823 1.00 81.31 226 LEU A CA 1
ATOM 1801 C C . LEU A 1 226 ? 16.495 4.703 17.490 1.00 81.31 226 LEU A C 1
ATOM 1803 O O . LEU A 1 226 ? 16.450 5.777 16.895 1.00 81.31 226 LEU A O 1
ATOM 1807 N N . SER A 1 227 ? 15.997 4.516 18.713 1.00 77.81 227 SER A N 1
ATOM 1808 C CA . SER A 1 227 ? 15.370 5.586 19.497 1.00 77.81 227 SER A CA 1
ATOM 1809 C C . SER A 1 227 ? 16.395 6.599 20.026 1.00 77.81 227 SER A C 1
ATOM 1811 O O . SER A 1 227 ? 16.019 7.687 20.460 1.00 77.81 227 SER A O 1
ATOM 1813 N N . ASP A 1 228 ? 17.690 6.264 19.989 1.00 84.81 228 ASP A N 1
ATOM 1814 C CA . ASP A 1 228 ? 18.748 7.132 20.490 1.00 84.81 228 ASP A CA 1
ATOM 1815 C C . ASP A 1 228 ? 19.031 8.285 19.526 1.00 84.81 228 ASP A C 1
ATOM 1817 O O . ASP A 1 228 ? 19.180 8.110 18.314 1.00 84.81 228 ASP A O 1
ATOM 1821 N N . GLN A 1 229 ? 19.254 9.480 20.078 1.00 82.69 229 GLN A N 1
ATOM 1822 C CA . GLN A 1 229 ? 19.528 10.689 19.292 1.00 82.69 229 GLN A CA 1
ATOM 1823 C C . GLN A 1 229 ? 20.763 10.554 18.377 1.00 82.69 229 GLN A C 1
ATOM 1825 O O . GLN A 1 229 ? 20.823 11.169 17.312 1.00 82.69 229 GLN A O 1
ATOM 1830 N N . LYS A 1 230 ? 21.730 9.703 18.746 1.00 86.12 230 LYS A N 1
ATOM 1831 C CA . LYS A 1 230 ? 22.906 9.370 17.922 1.00 86.12 230 LYS A CA 1
ATOM 1832 C C . LYS A 1 230 ? 22.520 8.720 16.584 1.00 86.12 230 LYS A C 1
ATOM 1834 O O . LYS A 1 230 ? 23.196 8.940 15.577 1.00 86.12 230 LYS A O 1
ATOM 1839 N N . ASN A 1 231 ? 21.439 7.943 16.577 1.00 87.62 231 ASN A N 1
ATOM 1840 C CA . ASN A 1 231 ? 20.956 7.173 15.434 1.00 87.62 231 ASN A CA 1
ATOM 1841 C C . ASN A 1 231 ? 19.803 7.864 14.687 1.00 87.62 231 ASN A C 1
ATOM 1843 O O . ASN A 1 231 ? 19.322 7.320 13.695 1.00 87.62 231 ASN A O 1
ATOM 1847 N N . ALA A 1 232 ? 19.432 9.094 15.064 1.00 88.12 232 ALA A N 1
ATOM 1848 C CA . ALA A 1 232 ? 18.380 9.867 14.400 1.00 88.12 232 ALA A CA 1
ATOM 1849 C C . ALA A 1 232 ? 18.522 9.952 12.857 1.00 88.12 232 ALA A C 1
ATOM 1851 O O . ALA A 1 232 ? 17.514 9.788 12.166 1.00 88.12 232 ALA A O 1
ATOM 1852 N N . PRO A 1 233 ? 19.730 10.108 12.262 1.00 90.38 233 PRO A N 1
ATOM 1853 C CA . PRO A 1 233 ? 19.875 10.069 10.804 1.00 90.38 233 PRO A CA 1
ATOM 1854 C C . PRO A 1 233 ? 19.510 8.710 10.186 1.00 90.38 233 PRO A C 1
ATOM 1856 O O . PRO A 1 233 ? 18.950 8.666 9.095 1.00 90.38 233 PRO A O 1
ATOM 1859 N N . TYR A 1 234 ? 19.806 7.602 10.876 1.00 90.50 234 TYR A N 1
ATOM 1860 C CA . TYR A 1 234 ? 19.418 6.261 10.429 1.00 90.50 234 TYR A CA 1
ATOM 1861 C C . TYR A 1 234 ? 17.908 6.061 10.543 1.00 90.50 234 TYR A C 1
ATOM 1863 O O . TYR A 1 234 ? 17.292 5.570 9.601 1.00 90.50 234 TYR A O 1
ATOM 1871 N N . GLN A 1 235 ? 17.304 6.502 11.650 1.00 91.12 235 GLN A N 1
ATOM 1872 C CA . GLN A 1 235 ? 15.856 6.447 11.832 1.00 91.12 235 GLN A CA 1
ATOM 1873 C C . GLN A 1 235 ? 15.132 7.199 10.704 1.00 91.12 235 GLN A C 1
ATOM 1875 O O . GLN A 1 235 ? 14.242 6.641 10.062 1.00 91.12 235 GLN A O 1
ATOM 1880 N N . TYR A 1 236 ? 15.559 8.429 10.396 1.00 92.94 236 TYR A N 1
ATOM 1881 C CA . TYR A 1 236 ? 14.975 9.219 9.309 1.00 92.94 236 TYR A CA 1
ATOM 1882 C C . TYR A 1 236 ? 15.172 8.560 7.934 1.00 92.94 236 TYR A C 1
ATOM 1884 O O . TYR A 1 236 ? 14.223 8.451 7.158 1.00 92.94 236 TYR A O 1
ATOM 1892 N N . MET A 1 237 ? 16.366 8.027 7.659 1.00 94.19 237 MET A N 1
ATOM 1893 C CA . MET A 1 237 ? 16.651 7.269 6.435 1.00 94.19 237 MET A CA 1
ATOM 1894 C C . MET A 1 237 ? 15.717 6.056 6.269 1.00 94.19 237 MET A C 1
ATOM 1896 O O . MET A 1 237 ? 15.217 5.811 5.169 1.00 94.19 237 MET A O 1
ATOM 1900 N N . PHE A 1 238 ? 15.429 5.313 7.343 1.00 94.50 238 PHE A N 1
ATOM 1901 C CA . PHE A 1 238 ? 14.509 4.171 7.293 1.00 94.50 238 PHE A CA 1
ATOM 1902 C C . PHE A 1 238 ? 13.049 4.593 7.116 1.00 94.50 238 PHE A C 1
ATOM 1904 O O . PHE A 1 238 ? 12.342 3.969 6.322 1.00 94.50 238 PHE A O 1
ATOM 1911 N N . ARG A 1 239 ? 12.617 5.689 7.753 1.00 94.19 239 ARG A N 1
ATOM 1912 C CA . ARG A 1 239 ? 11.289 6.281 7.512 1.00 94.19 239 ARG A CA 1
ATOM 1913 C C . ARG A 1 239 ? 11.094 6.646 6.041 1.00 94.19 239 ARG A C 1
ATOM 1915 O O . ARG A 1 239 ? 10.057 6.321 5.465 1.00 94.19 239 ARG A O 1
ATOM 1922 N N . LEU A 1 240 ? 12.104 7.250 5.408 1.00 95.31 240 LEU A N 1
ATOM 1923 C CA . LEU A 1 240 ? 12.072 7.553 3.974 1.00 95.31 240 LEU A CA 1
ATOM 1924 C C . LEU A 1 240 ? 12.014 6.280 3.119 1.00 95.31 240 LEU A C 1
ATOM 1926 O O . LEU A 1 240 ? 11.226 6.218 2.180 1.00 95.31 240 LEU A O 1
ATOM 1930 N N . CYS A 1 241 ? 12.778 5.237 3.465 1.00 96.50 241 CYS A N 1
ATOM 1931 C CA . CYS A 1 241 ? 12.721 3.949 2.765 1.00 96.50 241 CYS A CA 1
ATOM 1932 C C . CYS A 1 241 ? 11.301 3.360 2.772 1.00 96.50 241 CYS A C 1
ATOM 1934 O O . CYS A 1 241 ? 10.777 3.004 1.715 1.00 96.50 241 CYS A O 1
ATOM 1936 N N . TYR A 1 242 ? 10.652 3.301 3.939 1.00 95.44 242 TYR A N 1
ATOM 1937 C CA . TYR A 1 242 ? 9.266 2.838 4.044 1.00 95.44 242 TYR A CA 1
ATOM 1938 C C . TYR A 1 242 ? 8.287 3.762 3.312 1.00 95.44 242 TYR A C 1
ATOM 1940 O O . TYR A 1 242 ? 7.377 3.279 2.637 1.00 95.44 242 TYR A O 1
ATOM 1948 N N . ARG A 1 243 ? 8.517 5.080 3.322 1.00 94.12 243 ARG A N 1
ATOM 1949 C CA . ARG A 1 243 ? 7.694 6.022 2.553 1.00 94.12 243 ARG A CA 1
ATOM 1950 C C . ARG A 1 243 ? 7.778 5.781 1.044 1.00 94.12 243 ARG A C 1
ATOM 1952 O O . ARG A 1 243 ? 6.744 5.714 0.379 1.00 94.12 243 ARG A O 1
ATOM 1959 N N . VAL A 1 244 ? 8.982 5.567 0.509 1.00 95.06 244 VAL A N 1
ATOM 1960 C CA . VAL A 1 244 ? 9.194 5.202 -0.903 1.00 95.06 244 VAL A CA 1
ATOM 1961 C C . VAL A 1 244 ? 8.486 3.886 -1.238 1.00 95.06 244 VAL A C 1
ATOM 1963 O O . VAL A 1 244 ? 7.835 3.790 -2.283 1.00 95.06 244 VAL A O 1
ATOM 1966 N N . LEU A 1 245 ? 8.558 2.879 -0.357 1.00 95.62 245 LEU A N 1
ATOM 1967 C CA . LEU A 1 245 ? 7.849 1.606 -0.540 1.00 95.62 245 LEU A CA 1
ATOM 1968 C C . LEU A 1 245 ? 6.327 1.802 -0.575 1.00 95.62 245 LEU A C 1
ATOM 1970 O O . LEU A 1 245 ? 5.674 1.268 -1.475 1.00 95.62 245 LEU A O 1
ATOM 1974 N N . ARG A 1 246 ? 5.775 2.603 0.346 1.00 92.94 246 ARG A N 1
ATOM 1975 C CA . ARG A 1 246 ? 4.339 2.916 0.417 1.00 92.94 246 ARG A CA 1
ATOM 1976 C C . ARG A 1 246 ? 3.835 3.545 -0.882 1.00 92.94 246 ARG A C 1
ATOM 1978 O O . ARG A 1 246 ? 2.842 3.081 -1.433 1.00 92.94 246 ARG A O 1
ATOM 1985 N N . HIS A 1 247 ? 4.546 4.534 -1.409 1.00 93.19 247 HIS A N 1
ATOM 1986 C CA . HIS A 1 247 ? 4.176 5.195 -2.663 1.00 93.19 247 HIS A CA 1
ATOM 1987 C C . HIS A 1 247 ? 4.380 4.310 -3.900 1.00 93.19 247 HIS A C 1
ATOM 1989 O O . HIS A 1 247 ? 3.632 4.387 -4.875 1.00 93.19 247 HIS A O 1
ATOM 1995 N N . SER A 1 248 ? 5.362 3.408 -3.861 1.00 94.00 248 SER A N 1
ATOM 1996 C CA . SER A 1 248 ? 5.654 2.508 -4.982 1.00 94.00 248 SER A CA 1
ATOM 1997 C C . SER A 1 248 ? 4.618 1.392 -5.168 1.00 94.00 248 SER A C 1
ATOM 1999 O O . SER A 1 248 ? 4.564 0.799 -6.247 1.00 94.00 248 SER A O 1
ATOM 2001 N N . GLN A 1 249 ? 3.823 1.070 -4.142 1.00 90.69 249 GLN A N 1
ATOM 2002 C CA . GLN A 1 249 ? 2.835 -0.021 -4.175 1.00 90.69 249 GLN A CA 1
ATOM 2003 C C . GLN A 1 249 ? 1.380 0.432 -4.361 1.00 90.69 249 GLN A C 1
ATOM 2005 O O . GLN A 1 249 ? 0.503 -0.412 -4.576 1.00 90.69 249 GLN A O 1
ATOM 2010 N N . GLU A 1 250 ? 1.123 1.734 -4.267 1.00 89.50 250 GLU A N 1
ATOM 2011 C CA . GLU A 1 250 ? -0.209 2.327 -4.367 1.00 89.50 250 GLU A CA 1
ATOM 2012 C C . GLU A 1 250 ? -0.851 2.003 -5.724 1.00 89.50 250 GLU A C 1
ATOM 2014 O O . GLU A 1 250 ? -0.259 2.255 -6.776 1.00 89.50 250 GLU A O 1
ATOM 2019 N N . ASP A 1 251 ? -2.018 1.349 -5.693 1.00 86.44 251 ASP A N 1
ATOM 2020 C CA . ASP A 1 251 ? -2.780 0.872 -6.859 1.00 86.44 251 ASP A CA 1
ATOM 2021 C C . ASP A 1 251 ? -1.981 0.082 -7.919 1.00 86.44 251 ASP A C 1
ATOM 2023 O O . ASP A 1 251 ? -2.342 0.029 -9.109 1.00 86.44 251 ASP A O 1
ATOM 2027 N N . TYR A 1 252 ? -0.906 -0.598 -7.493 1.00 89.38 252 TYR A N 1
ATOM 2028 C CA . TYR A 1 252 ? -0.039 -1.354 -8.393 1.00 89.38 252 TYR A CA 1
ATOM 2029 C C . TYR A 1 252 ? 0.276 -2.776 -7.913 1.00 89.38 252 TYR A C 1
ATOM 2031 O O . TYR A 1 252 ? 1.307 -3.074 -7.306 1.00 89.38 252 TYR A O 1
ATOM 2039 N N . ARG A 1 253 ? -0.579 -3.712 -8.340 1.00 86.06 253 ARG A N 1
ATOM 2040 C CA . ARG A 1 253 ? -0.518 -5.144 -8.004 1.00 86.06 253 ARG A CA 1
ATOM 2041 C C . ARG A 1 253 ? 0.855 -5.805 -8.203 1.00 86.06 253 ARG A C 1
ATOM 2043 O O . ARG A 1 253 ? 1.295 -6.554 -7.338 1.00 86.06 253 ARG A O 1
ATOM 2050 N N . LYS A 1 254 ? 1.554 -5.531 -9.314 1.00 88.81 254 LYS A N 1
ATOM 2051 C CA . LYS A 1 254 ? 2.880 -6.131 -9.583 1.00 88.81 254 LYS A CA 1
ATOM 2052 C C . LYS A 1 254 ? 3.933 -5.698 -8.555 1.00 88.81 254 LYS A C 1
ATOM 2054 O O . LYS A 1 254 ? 4.795 -6.494 -8.191 1.00 88.81 254 LYS A O 1
ATOM 2059 N N . ASN A 1 255 ? 3.868 -4.449 -8.092 1.00 92.00 255 ASN A N 1
ATOM 2060 C CA . ASN A 1 255 ? 4.781 -3.940 -7.071 1.00 92.00 255 ASN A CA 1
ATOM 2061 C C . ASN A 1 255 ? 4.414 -4.485 -5.687 1.00 92.00 255 ASN A C 1
ATOM 2063 O O . ASN A 1 255 ? 5.309 -4.906 -4.961 1.00 92.00 255 ASN A O 1
ATOM 2067 N N . GLN A 1 256 ? 3.119 -4.590 -5.371 1.00 89.00 256 GLN A N 1
ATOM 2068 C CA . GLN A 1 256 ? 2.637 -5.244 -4.147 1.00 89.00 256 GLN A CA 1
ATOM 2069 C C . GLN A 1 256 ? 3.137 -6.692 -4.043 1.00 89.00 256 GLN A C 1
ATOM 2071 O O . GLN A 1 256 ? 3.685 -7.087 -3.021 1.00 89.00 256 GLN A O 1
ATOM 2076 N N . GLU A 1 257 ? 3.028 -7.483 -5.115 1.00 85.31 257 GLU A N 1
ATOM 2077 C CA . GLU A 1 257 ? 3.545 -8.860 -5.142 1.00 85.31 257 GLU A CA 1
ATOM 2078 C C . GLU A 1 257 ? 5.068 -8.927 -4.973 1.00 85.31 257 GLU A C 1
ATOM 2080 O O . GLU A 1 257 ? 5.579 -9.839 -4.323 1.00 85.31 257 GLU A O 1
ATOM 2085 N N . HIS A 1 258 ? 5.805 -7.968 -5.541 1.00 89.38 258 HIS A N 1
ATOM 2086 C CA . HIS A 1 258 ? 7.254 -7.885 -5.381 1.00 89.38 258 HIS A CA 1
ATOM 2087 C C . HIS A 1 258 ? 7.654 -7.558 -3.932 1.00 89.38 258 HIS A C 1
ATOM 2089 O O . HIS A 1 258 ? 8.520 -8.230 -3.371 1.00 89.38 258 HIS A O 1
ATOM 2095 N N . ILE A 1 259 ? 7.001 -6.568 -3.317 1.00 91.69 259 ILE A N 1
ATOM 2096 C CA . ILE A 1 259 ? 7.236 -6.119 -1.934 1.00 91.69 259 ILE A CA 1
ATOM 2097 C C . ILE A 1 259 ? 6.816 -7.201 -0.932 1.00 91.69 259 ILE A C 1
ATOM 2099 O O . ILE A 1 259 ? 7.559 -7.485 0.005 1.00 91.69 259 ILE A O 1
ATOM 2103 N N . ALA A 1 260 ? 5.701 -7.896 -1.175 1.00 85.81 260 ALA A N 1
ATOM 2104 C CA . ALA A 1 260 ? 5.203 -8.967 -0.312 1.00 85.81 260 ALA A CA 1
ATOM 2105 C C . ALA A 1 260 ? 6.190 -10.133 -0.126 1.00 85.81 260 ALA A C 1
ATOM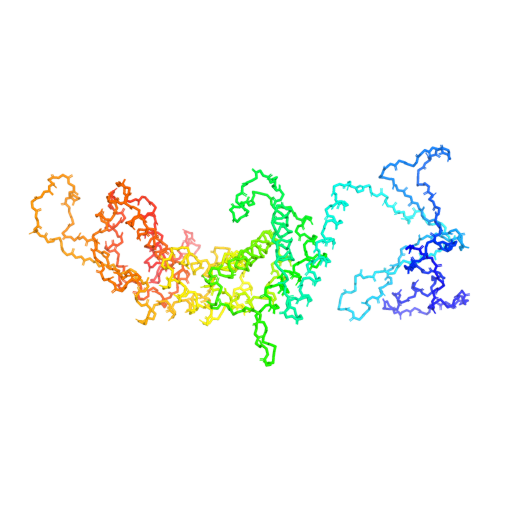 2107 O O . ALA A 1 260 ? 6.141 -10.829 0.885 1.00 85.81 260 ALA A O 1
ATOM 2108 N N . LYS A 1 261 ? 7.148 -10.336 -1.041 1.00 86.50 261 LYS A N 1
ATOM 2109 C CA . LYS A 1 261 ? 8.224 -11.327 -0.844 1.00 86.50 261 LYS A CA 1
ATOM 2110 C C . LYS A 1 261 ? 9.115 -11.007 0.362 1.00 86.50 261 LYS A C 1
ATOM 2112 O O . LYS A 1 261 ? 9.747 -11.911 0.896 1.00 86.50 261 LYS A O 1
ATOM 2117 N N . GLN A 1 262 ? 9.180 -9.741 0.770 1.00 87.44 262 GLN A N 1
ATOM 2118 C CA . GLN A 1 262 ? 9.967 -9.254 1.905 1.00 87.44 262 GLN A CA 1
ATOM 2119 C C . GLN A 1 262 ? 9.114 -8.968 3.143 1.00 87.44 262 GLN A C 1
ATOM 2121 O O . GLN A 1 262 ? 9.613 -8.384 4.103 1.00 87.44 262 GLN A O 1
ATOM 2126 N N . PHE A 1 263 ? 7.856 -9.418 3.146 1.00 82.75 263 PHE A N 1
ATOM 2127 C CA . PHE A 1 263 ? 6.912 -9.186 4.236 1.00 82.75 263 PHE A CA 1
ATOM 2128 C C . PHE A 1 263 ? 7.469 -9.617 5.597 1.00 82.75 263 PHE A C 1
ATOM 2130 O O . PHE A 1 263 ? 7.434 -8.833 6.537 1.00 82.75 263 PHE A O 1
ATOM 2137 N N . GLY A 1 264 ? 8.097 -10.799 5.663 1.00 80.44 264 GLY A N 1
ATOM 2138 C CA . GLY A 1 264 ? 8.716 -11.324 6.886 1.00 80.44 264 GLY A CA 1
ATOM 2139 C C . GLY A 1 264 ? 9.766 -10.404 7.514 1.00 80.44 264 GLY A C 1
ATOM 2140 O O . GLY A 1 264 ? 9.881 -10.319 8.730 1.00 80.44 264 GLY A O 1
ATOM 2141 N N . MET A 1 265 ? 10.517 -9.671 6.688 1.00 86.56 265 MET A N 1
ATOM 2142 C CA . MET A 1 265 ? 11.490 -8.697 7.182 1.00 86.56 265 MET A CA 1
ATOM 2143 C C . MET A 1 265 ? 10.802 -7.421 7.668 1.00 86.56 265 MET A C 1
ATOM 2145 O O . MET A 1 265 ? 11.146 -6.913 8.727 1.00 86.56 265 MET A O 1
ATOM 2149 N N . MET A 1 266 ? 9.812 -6.913 6.929 1.00 87.06 266 MET A N 1
ATOM 2150 C CA . MET A 1 266 ? 9.093 -5.703 7.343 1.00 87.06 266 MET A CA 1
ATOM 2151 C C . MET A 1 266 ? 8.375 -5.917 8.686 1.00 87.06 266 MET A C 1
ATOM 2153 O O . MET A 1 266 ? 8.340 -5.014 9.516 1.00 87.06 266 MET A O 1
ATOM 2157 N N . GLN A 1 267 ? 7.872 -7.133 8.929 1.00 76.62 267 GLN A N 1
ATOM 2158 C CA . GLN A 1 267 ? 7.272 -7.536 10.204 1.00 76.62 267 GLN A CA 1
ATOM 2159 C C . GLN A 1 267 ? 8.226 -7.397 11.395 1.00 76.62 267 GLN A C 1
ATOM 2161 O O . GLN A 1 267 ? 7.816 -6.904 12.442 1.00 76.62 267 GLN A O 1
ATOM 2166 N N . SER A 1 268 ? 9.496 -7.794 11.257 1.00 81.69 268 SER A N 1
ATOM 2167 C CA . SER A 1 268 ? 10.451 -7.728 12.371 1.00 81.69 268 SER A CA 1
ATOM 2168 C C . SER A 1 268 ? 10.848 -6.296 12.739 1.00 81.69 268 SER A C 1
ATOM 2170 O O . SER A 1 268 ? 11.564 -6.095 13.713 1.00 81.69 268 SER A O 1
ATOM 2172 N N . GLN A 1 269 ? 10.432 -5.304 11.947 1.00 84.00 269 GLN A N 1
ATOM 2173 C CA . GLN A 1 269 ? 10.789 -3.901 12.134 1.00 84.00 269 GLN A CA 1
ATOM 2174 C C . GLN A 1 269 ? 9.606 -3.021 12.560 1.00 84.00 269 GLN A C 1
ATOM 2176 O O . GLN A 1 269 ? 9.754 -1.801 12.662 1.00 84.00 269 GLN A O 1
ATOM 2181 N N . ILE A 1 270 ? 8.439 -3.609 12.838 1.00 80.81 270 ILE A N 1
ATOM 2182 C CA . ILE A 1 270 ? 7.294 -2.844 13.337 1.00 80.81 270 ILE A CA 1
ATOM 2183 C C . ILE A 1 270 ? 7.521 -2.457 14.807 1.00 80.81 270 ILE A C 1
ATOM 2185 O O . ILE A 1 270 ? 7.991 -3.261 15.608 1.00 80.81 270 ILE A O 1
ATOM 2189 N N . GLY A 1 271 ? 7.166 -1.222 15.180 1.00 72.88 271 GLY A N 1
ATOM 2190 C CA . GLY A 1 271 ? 7.228 -0.747 16.572 1.00 72.88 271 GLY A CA 1
ATOM 2191 C C . GLY A 1 271 ? 8.516 -0.043 16.981 1.00 72.88 271 GLY A C 1
ATOM 2192 O O . GLY A 1 271 ? 8.640 0.355 18.146 1.00 72.88 271 GLY A O 1
ATOM 2193 N N . TYR A 1 272 ? 9.430 0.147 16.028 1.00 79.06 272 TYR A N 1
ATOM 2194 C CA . TYR A 1 272 ? 10.680 0.898 16.181 1.00 79.06 272 TYR A CA 1
ATOM 2195 C C . TYR A 1 272 ? 10.611 2.314 15.582 1.00 79.06 272 TYR A C 1
ATOM 2197 O O . TYR A 1 272 ? 11.643 2.935 15.354 1.00 79.06 272 TYR A O 1
ATOM 2205 N N . ASP A 1 273 ? 9.400 2.829 15.327 1.00 81.62 273 ASP A N 1
ATOM 2206 C CA . ASP A 1 273 ? 9.170 4.214 14.887 1.00 81.62 273 ASP A CA 1
ATOM 2207 C C . ASP A 1 273 ? 9.881 4.567 13.556 1.00 81.62 273 ASP A C 1
ATOM 2209 O O . ASP A 1 273 ? 10.497 5.623 13.370 1.00 81.62 273 ASP A O 1
ATOM 2213 N N . ILE A 1 274 ? 9.804 3.627 12.608 1.00 85.62 274 ILE A N 1
ATOM 2214 C CA . ILE A 1 274 ? 10.360 3.739 11.250 1.00 85.62 274 ILE A CA 1
ATOM 2215 C C . ILE A 1 274 ? 9.289 3.693 10.143 1.00 85.62 274 ILE A C 1
ATOM 2217 O O . ILE A 1 274 ? 9.642 3.585 8.972 1.00 85.62 274 ILE A O 1
ATOM 2221 N N . LEU A 1 275 ? 7.996 3.795 10.487 1.00 85.38 275 LEU A N 1
ATOM 2222 C CA . LEU A 1 275 ? 6.851 3.780 9.554 1.00 85.38 275 LEU A CA 1
ATOM 2223 C C . LEU A 1 275 ? 6.647 2.458 8.782 1.00 85.38 275 LEU A C 1
ATOM 2225 O O . LEU A 1 275 ? 6.074 2.439 7.685 1.00 85.38 275 LEU A O 1
ATOM 2229 N N . ALA A 1 276 ? 7.089 1.332 9.348 1.00 86.56 276 ALA A N 1
ATOM 2230 C CA . ALA A 1 276 ? 6.875 0.014 8.749 1.00 86.56 276 ALA A CA 1
ATOM 2231 C C . ALA A 1 276 ? 5.381 -0.354 8.719 1.00 86.56 276 ALA A C 1
ATOM 2233 O O . ALA A 1 276 ? 4.875 -0.850 7.708 1.00 86.56 276 ALA A O 1
ATOM 2234 N N . GLU A 1 277 ? 4.667 -0.041 9.801 1.00 82.56 277 GLU A N 1
ATOM 2235 C CA . GLU A 1 277 ? 3.233 -0.257 9.997 1.00 82.56 277 GLU A CA 1
ATOM 2236 C C . GLU A 1 277 ? 2.386 0.283 8.839 1.00 82.56 277 GLU A C 1
ATOM 2238 O O . GLU A 1 277 ? 1.622 -0.471 8.241 1.00 82.56 277 GLU A O 1
ATOM 2243 N N . ASP A 1 278 ? 2.585 1.543 8.453 1.00 84.38 278 ASP A N 1
ATOM 2244 C CA . ASP A 1 278 ? 1.822 2.218 7.401 1.00 84.38 278 ASP A CA 1
ATOM 2245 C C . ASP A 1 278 ? 2.033 1.571 6.027 1.00 84.38 278 ASP A C 1
ATOM 2247 O O . ASP A 1 278 ? 1.149 1.577 5.168 1.00 84.38 278 ASP A O 1
ATOM 2251 N N . THR A 1 279 ? 3.223 1.027 5.777 1.00 88.38 279 THR A N 1
ATOM 2252 C CA . THR A 1 279 ? 3.532 0.358 4.507 1.00 88.38 279 THR A CA 1
ATOM 2253 C C . THR A 1 279 ? 2.904 -1.030 4.463 1.00 88.38 279 THR A C 1
ATOM 2255 O O . THR A 1 279 ? 2.355 -1.431 3.436 1.00 88.38 279 THR A O 1
ATOM 2258 N N . ILE A 1 280 ? 2.960 -1.761 5.577 1.00 85.38 280 ILE A N 1
ATOM 2259 C CA . ILE A 1 280 ? 2.374 -3.098 5.709 1.00 85.38 280 ILE A CA 1
ATOM 2260 C C . ILE A 1 280 ? 0.855 -3.028 5.578 1.00 85.38 280 ILE A C 1
ATOM 2262 O O . ILE A 1 280 ? 0.266 -3.820 4.849 1.00 85.38 280 ILE A O 1
ATOM 2266 N N . THR A 1 281 ? 0.213 -2.064 6.228 1.00 80.44 281 THR A N 1
ATOM 2267 C CA . THR A 1 281 ? -1.249 -1.945 6.217 1.00 80.44 281 THR A CA 1
ATOM 2268 C C . THR A 1 281 ? -1.758 -1.588 4.832 1.00 80.44 281 THR A C 1
ATOM 2270 O O . THR A 1 281 ? -2.655 -2.255 4.323 1.00 80.44 281 THR A O 1
ATOM 2273 N N . ALA A 1 282 ? -1.095 -0.649 4.154 1.00 84.06 282 ALA A N 1
ATOM 2274 C CA . ALA A 1 282 ? -1.379 -0.331 2.758 1.00 84.06 282 ALA A CA 1
ATOM 2275 C C . ALA A 1 282 ? -1.139 -1.523 1.810 1.00 84.06 282 ALA A C 1
ATOM 2277 O O . ALA A 1 282 ? -1.874 -1.694 0.841 1.00 84.06 282 ALA A O 1
ATOM 2278 N N . LEU A 1 283 ? -0.138 -2.370 2.082 1.00 85.25 283 LEU A N 1
ATOM 2279 C CA . LEU A 1 283 ? 0.135 -3.568 1.280 1.00 85.25 283 LEU A CA 1
ATOM 2280 C C . LEU A 1 283 ? -0.962 -4.631 1.444 1.00 85.25 283 LEU A C 1
ATOM 2282 O O . LEU A 1 283 ? -1.313 -5.325 0.486 1.00 85.25 283 LEU A O 1
ATOM 2286 N N . LEU A 1 284 ? -1.476 -4.785 2.662 1.00 79.88 284 LEU A N 1
ATOM 2287 C CA . LEU A 1 284 ? -2.479 -5.788 3.014 1.00 79.88 284 LEU A CA 1
ATOM 2288 C C . LEU A 1 284 ? -3.904 -5.354 2.667 1.00 79.88 284 LEU A C 1
ATOM 2290 O O . LEU A 1 284 ? -4.752 -6.213 2.406 1.00 79.88 284 LEU A O 1
ATOM 2294 N N . HIS A 1 285 ? -4.154 -4.046 2.611 1.00 79.19 285 HIS A N 1
ATOM 2295 C CA . HIS A 1 285 ? -5.451 -3.483 2.266 1.00 79.19 285 HIS A CA 1
ATOM 2296 C C . HIS A 1 285 ? -5.958 -4.066 0.937 1.00 79.19 285 HIS A C 1
ATOM 2298 O O . HIS A 1 285 ? -5.270 -4.043 -0.086 1.00 79.19 285 HIS A O 1
ATOM 2304 N N . ASN A 1 286 ? -7.162 -4.645 0.960 1.00 72.25 286 ASN A N 1
ATOM 2305 C CA . ASN A 1 286 ? -7.815 -5.266 -0.200 1.00 72.25 286 ASN A CA 1
ATOM 2306 C C . ASN A 1 286 ? -7.022 -6.390 -0.913 1.00 72.25 286 ASN A C 1
ATOM 2308 O O . ASN A 1 286 ? -7.351 -6.767 -2.040 1.00 72.25 286 ASN A O 1
ATOM 2312 N N . ASN A 1 287 ? -6.053 -7.020 -0.234 1.00 78.50 287 ASN A N 1
ATOM 2313 C CA . ASN A 1 287 ? -5.237 -8.113 -0.775 1.00 78.50 287 ASN A CA 1
ATOM 2314 C C . ASN A 1 287 ? -5.481 -9.458 -0.061 1.00 78.50 287 ASN A C 1
ATOM 2316 O O . ASN A 1 287 ? -4.598 -10.003 0.605 1.00 78.50 287 ASN A O 1
ATOM 2320 N N . ARG A 1 288 ? -6.660 -10.061 -0.280 1.00 82.25 288 ARG A N 1
ATOM 2321 C CA . ARG A 1 288 ? -7.083 -11.339 0.338 1.00 82.25 288 ARG A CA 1
ATOM 2322 C C . ARG A 1 288 ? -6.026 -12.450 0.304 1.00 82.25 288 ARG A C 1
ATOM 2324 O O . ARG A 1 288 ? -5.757 -13.066 1.325 1.00 82.25 288 ARG A O 1
ATOM 2331 N N . LYS A 1 289 ? -5.380 -12.682 -0.847 1.00 79.38 289 LYS A N 1
ATOM 2332 C CA . LYS A 1 289 ? -4.357 -13.740 -0.983 1.00 79.38 289 LYS A CA 1
ATOM 2333 C C . LYS A 1 289 ? -3.117 -13.502 -0.117 1.00 79.38 289 LYS A C 1
ATOM 2335 O O . LYS A 1 289 ? -2.480 -14.463 0.297 1.00 79.38 289 LYS A O 1
ATOM 2340 N N . LEU A 1 290 ? -2.734 -12.239 0.095 1.00 76.31 290 LEU A N 1
ATOM 2341 C CA . LEU A 1 290 ? -1.595 -11.909 0.953 1.00 76.31 290 LEU A CA 1
ATOM 2342 C C . LEU A 1 290 ? -1.977 -12.069 2.423 1.00 76.31 290 LEU A C 1
ATOM 2344 O O . LEU A 1 290 ? -1.210 -12.671 3.168 1.00 76.31 290 LEU A O 1
ATOM 2348 N N . LEU A 1 291 ? -3.178 -11.615 2.795 1.00 80.00 291 LEU A N 1
ATOM 2349 C CA . LEU A 1 291 ? -3.738 -11.779 4.137 1.00 80.00 291 LEU A CA 1
ATOM 2350 C C . LEU A 1 291 ? -3.808 -13.257 4.541 1.00 80.00 291 LEU A C 1
ATOM 2352 O O . LEU A 1 291 ? -3.233 -13.638 5.553 1.00 80.00 291 LEU A O 1
ATOM 2356 N N . GLU A 1 292 ? -4.415 -14.107 3.709 1.00 79.75 292 GLU A N 1
ATOM 2357 C CA . GLU A 1 292 ? -4.575 -15.541 4.000 1.00 79.75 292 GLU A CA 1
ATOM 2358 C C . GLU A 1 292 ? -3.238 -16.301 4.075 1.00 79.75 292 GLU A C 1
ATOM 2360 O O . GLU A 1 292 ? -3.141 -17.303 4.778 1.00 79.75 292 GLU A O 1
ATOM 2365 N N . LYS A 1 293 ? -2.203 -15.853 3.350 1.00 79.50 293 LYS A N 1
ATOM 2366 C CA . LYS A 1 293 ? -0.907 -16.548 3.288 1.00 79.50 293 LYS A CA 1
ATOM 2367 C C . LYS A 1 293 ? 0.091 -16.090 4.353 1.00 79.50 293 LYS A C 1
ATOM 2369 O O . LYS A 1 293 ? 0.910 -16.896 4.786 1.00 79.50 293 LYS A O 1
ATOM 2374 N N . HIS A 1 294 ? 0.090 -14.803 4.694 1.00 77.56 294 HIS A N 1
ATOM 2375 C CA . HIS A 1 294 ? 1.165 -14.178 5.469 1.00 77.56 294 HIS A CA 1
ATOM 2376 C C . HIS A 1 294 ? 0.736 -13.665 6.846 1.00 77.56 294 HIS A C 1
ATOM 2378 O O . HIS A 1 294 ? 1.604 -13.287 7.627 1.00 77.56 294 HIS A O 1
ATOM 2384 N N . ILE A 1 295 ? -0.563 -13.642 7.161 1.00 82.06 295 ILE A N 1
ATOM 2385 C CA . ILE A 1 295 ? -1.036 -13.299 8.505 1.00 82.06 295 ILE A CA 1
ATOM 2386 C C . ILE A 1 295 ? -1.244 -14.576 9.306 1.00 82.06 295 ILE A C 1
ATOM 2388 O O . ILE A 1 295 ? -2.110 -15.391 8.991 1.00 82.06 295 ILE A O 1
ATOM 2392 N N . THR A 1 296 ? -0.456 -14.732 10.364 1.00 85.50 296 THR A N 1
ATOM 2393 C CA . THR A 1 296 ? -0.576 -15.811 11.340 1.00 85.50 296 THR A CA 1
ATOM 2394 C C . THR A 1 296 ? -0.803 -15.228 12.740 1.00 85.50 296 THR A C 1
ATOM 2396 O O . THR A 1 296 ? -1.003 -14.024 12.922 1.00 85.50 296 THR A O 1
ATOM 2399 N N . LYS A 1 297 ? -0.829 -16.092 13.760 1.00 86.88 297 LYS A N 1
ATOM 2400 C CA . LYS A 1 297 ? -1.068 -15.683 15.150 1.00 86.88 297 LYS A CA 1
ATOM 2401 C C . LYS A 1 297 ? 0.007 -14.714 15.665 1.00 86.88 297 LYS A C 1
ATOM 2403 O O . LYS A 1 297 ? -0.329 -13.761 16.360 1.00 86.88 297 LYS A O 1
ATOM 2408 N N . THR A 1 298 ? 1.272 -14.935 15.306 1.00 83.12 298 THR A N 1
ATOM 2409 C CA . THR A 1 298 ? 2.411 -14.131 15.784 1.00 83.12 298 THR A CA 1
ATOM 2410 C C . THR A 1 298 ? 2.343 -12.688 15.297 1.00 83.12 298 THR A C 1
ATOM 2412 O O . THR A 1 298 ? 2.668 -11.758 16.036 1.00 83.12 298 THR A O 1
ATOM 2415 N N . GLU A 1 299 ? 1.872 -12.471 14.069 1.00 78.75 299 GLU A N 1
ATOM 2416 C CA . GLU A 1 299 ? 1.666 -11.130 13.528 1.00 78.75 299 GLU A CA 1
ATOM 2417 C C . GLU A 1 299 ? 0.563 -10.396 14.279 1.00 78.75 299 GLU A C 1
ATOM 2419 O O . GLU A 1 299 ? 0.744 -9.241 14.656 1.00 78.75 299 GLU A O 1
ATOM 2424 N N . VAL A 1 300 ? -0.565 -11.068 14.525 1.00 87.19 300 VAL A N 1
ATOM 2425 C CA . VAL A 1 300 ? -1.679 -10.482 15.280 1.00 87.19 300 VAL A CA 1
ATOM 2426 C C . VAL A 1 300 ? -1.228 -10.112 16.697 1.00 87.19 300 VAL A C 1
ATOM 2428 O O . VAL A 1 300 ? -1.502 -9.001 17.146 1.00 87.19 300 VAL A O 1
ATOM 2431 N N . GLU A 1 301 ? -0.470 -10.980 17.372 1.00 87.81 301 GLU A N 1
ATOM 2432 C CA . GLU A 1 301 ? 0.118 -10.696 18.693 1.00 87.81 301 GLU A CA 1
ATOM 2433 C C . GLU A 1 301 ? 1.072 -9.489 18.662 1.00 87.81 301 GLU A C 1
ATOM 2435 O O . GLU A 1 301 ? 1.081 -8.671 19.588 1.00 87.81 301 GLU A O 1
ATOM 2440 N N . THR A 1 302 ? 1.832 -9.327 17.576 1.00 82.25 302 THR A N 1
ATOM 2441 C CA . THR A 1 302 ? 2.699 -8.158 17.372 1.00 82.25 302 THR A CA 1
ATOM 2442 C C . THR A 1 302 ? 1.866 -6.884 17.225 1.00 82.25 302 THR A C 1
ATOM 2444 O O . THR A 1 302 ? 2.132 -5.905 17.919 1.00 82.25 302 THR A O 1
ATOM 2447 N N . PHE A 1 303 ? 0.807 -6.892 16.406 1.00 82.44 303 PHE A N 1
ATOM 2448 C CA . PHE A 1 303 ? -0.107 -5.749 16.276 1.00 82.44 303 PHE A CA 1
ATOM 2449 C C . PHE A 1 303 ? -0.781 -5.384 17.601 1.00 82.44 303 PHE A C 1
ATOM 2451 O O . PHE A 1 303 ? -0.813 -4.210 17.963 1.00 82.44 303 PHE A O 1
ATOM 2458 N N . VAL A 1 304 ? -1.243 -6.370 18.371 1.00 89.00 304 VAL A N 1
ATOM 2459 C CA . VAL A 1 304 ? -1.808 -6.148 19.714 1.00 89.00 304 VAL A CA 1
ATOM 2460 C C . VAL A 1 304 ? -0.774 -5.519 20.656 1.00 89.00 304 VAL A C 1
ATOM 2462 O O . VAL A 1 304 ? -1.089 -4.589 21.398 1.00 89.00 304 VAL A O 1
ATOM 2465 N N . SER A 1 305 ? 0.482 -5.958 20.587 1.00 85.44 305 SER A N 1
ATOM 2466 C CA . SER A 1 305 ? 1.571 -5.379 21.383 1.00 85.44 305 SER A CA 1
ATOM 2467 C C . SER A 1 305 ? 1.865 -3.922 21.000 1.00 85.44 305 SER A C 1
ATOM 2469 O O . SER A 1 305 ? 2.150 -3.101 21.872 1.00 85.44 305 SER A O 1
ATOM 2471 N N . LEU A 1 306 ? 1.735 -3.562 19.719 1.00 82.12 306 LEU A N 1
ATOM 2472 C CA . LEU A 1 306 ? 1.867 -2.177 19.247 1.00 82.12 306 LEU A CA 1
ATOM 2473 C C . LEU A 1 306 ? 0.715 -1.295 19.716 1.00 82.12 306 LEU A C 1
ATOM 2475 O O . LEU A 1 306 ? 0.957 -0.174 20.167 1.00 82.12 306 LEU A O 1
ATOM 2479 N N . VAL A 1 307 ? -0.517 -1.814 19.665 1.00 87.81 307 VAL A N 1
ATOM 2480 C CA . VAL A 1 307 ? -1.696 -1.139 20.225 1.00 87.81 307 VAL A CA 1
ATOM 2481 C C . VAL A 1 307 ? -1.459 -0.843 21.706 1.00 87.81 307 VAL A C 1
ATOM 2483 O O . VAL A 1 307 ? -1.680 0.284 22.143 1.00 87.81 307 VAL A O 1
ATOM 2486 N N . ARG A 1 308 ? -0.938 -1.814 22.468 1.00 87.75 308 ARG A N 1
ATOM 2487 C CA . ARG A 1 308 ? -0.609 -1.644 23.890 1.00 87.75 308 ARG A CA 1
ATOM 2488 C C . ARG A 1 308 ? 0.478 -0.594 24.130 1.00 87.75 308 ARG A C 1
ATOM 2490 O O . ARG A 1 308 ? 0.334 0.217 25.040 1.00 87.75 308 ARG A O 1
ATOM 2497 N N . LYS A 1 309 ? 1.552 -0.605 23.330 1.00 82.44 309 LYS A N 1
ATOM 2498 C CA . LYS A 1 309 ? 2.715 0.290 23.485 1.00 82.44 309 LYS A CA 1
ATOM 2499 C C . LYS A 1 309 ? 2.385 1.745 23.145 1.00 82.44 309 LYS A C 1
ATOM 2501 O O . LYS A 1 309 ? 2.770 2.643 23.889 1.00 82.44 309 LYS A O 1
ATOM 2506 N N . ASN A 1 310 ? 1.709 1.966 22.018 1.00 78.81 310 ASN A N 1
ATOM 2507 C CA . ASN A 1 310 ? 1.488 3.306 21.475 1.00 78.81 310 ASN A CA 1
ATOM 2508 C C . ASN A 1 310 ? 0.124 3.892 21.867 1.00 78.81 310 ASN A C 1
ATOM 2510 O O . ASN A 1 310 ? -0.007 5.110 21.902 1.00 78.81 310 ASN A O 1
ATOM 2514 N N . ARG A 1 311 ? -0.881 3.049 22.160 1.00 83.56 311 ARG A N 1
ATOM 2515 C CA . ARG A 1 311 ? -2.273 3.447 22.461 1.00 83.56 311 ARG A CA 1
ATOM 2516 C C . ARG A 1 311 ? -2.906 4.358 21.403 1.00 83.56 311 ARG A C 1
ATOM 2518 O O . ARG A 1 311 ? -3.846 5.092 21.680 1.00 83.56 311 ARG A O 1
ATOM 2525 N N . GLU A 1 312 ? -2.424 4.282 20.166 1.00 82.19 312 GLU A N 1
ATOM 2526 C CA . GLU A 1 312 ? -2.961 5.092 19.079 1.00 82.19 312 GLU A CA 1
ATOM 2527 C C . GLU A 1 312 ? -4.124 4.382 18.369 1.00 82.19 312 GLU A C 1
ATOM 2529 O O . GLU A 1 312 ? -4.001 3.200 18.019 1.00 82.19 312 GLU A O 1
ATOM 2534 N N . PRO A 1 313 ? -5.219 5.099 18.056 1.00 85.25 313 PRO A N 1
ATOM 2535 C CA . PRO A 1 313 ? -6.395 4.502 17.422 1.00 85.25 313 PRO A CA 1
ATOM 2536 C C . PRO A 1 313 ? -6.123 3.863 16.050 1.00 85.25 313 PRO A C 1
ATOM 2538 O O . PRO A 1 313 ? -6.780 2.894 15.672 1.00 85.25 313 PRO A O 1
ATOM 2541 N N . ARG A 1 314 ? -5.114 4.358 15.316 1.00 84.25 314 ARG A N 1
ATOM 2542 C CA . ARG A 1 314 ? -4.749 3.863 13.976 1.00 84.25 314 ARG A CA 1
ATOM 2543 C C . ARG A 1 314 ? -4.408 2.368 13.953 1.00 84.25 314 ARG A C 1
ATOM 2545 O O . ARG A 1 314 ? -4.713 1.683 12.986 1.00 84.25 314 ARG A O 1
ATOM 2552 N N . PHE A 1 315 ? -3.823 1.836 15.029 1.00 84.81 315 PHE A N 1
ATOM 2553 C CA . PHE A 1 315 ? -3.442 0.421 15.093 1.00 84.81 315 PHE A CA 1
ATOM 2554 C C . PHE A 1 315 ? -4.650 -0.511 15.261 1.00 84.81 315 PHE A C 1
ATOM 2556 O O . PHE A 1 315 ? -4.620 -1.644 14.779 1.00 84.81 315 PHE A O 1
ATOM 2563 N N . LEU A 1 316 ? -5.730 -0.037 15.893 1.00 89.94 316 LEU A N 1
ATOM 2564 C CA . LEU A 1 316 ? -7.006 -0.759 15.905 1.00 89.94 316 LEU A CA 1
ATOM 2565 C C . LEU A 1 316 ? -7.647 -0.761 14.517 1.00 89.94 316 LEU A C 1
ATOM 2567 O O . LEU A 1 316 ? -8.223 -1.769 14.109 1.00 89.94 316 LEU A O 1
ATOM 2571 N N . ASP A 1 317 ? -7.502 0.340 13.776 1.00 88.00 317 ASP A N 1
ATOM 2572 C CA . ASP A 1 317 ? -7.979 0.418 12.398 1.00 88.00 317 ASP A CA 1
ATOM 2573 C C . ASP A 1 317 ? -7.272 -0.594 11.495 1.00 88.00 317 ASP A C 1
ATOM 2575 O O . ASP A 1 317 ? -7.907 -1.284 10.701 1.00 88.00 317 ASP A O 1
ATOM 2579 N N . TYR A 1 318 ? -5.967 -0.769 11.701 1.00 86.00 318 TYR A N 1
ATOM 2580 C CA . TYR A 1 318 ? -5.180 -1.787 11.017 1.00 86.00 318 TYR A CA 1
ATOM 2581 C C . TYR A 1 318 ? -5.711 -3.192 11.290 1.00 86.00 318 TYR A C 1
ATOM 2583 O O . TYR A 1 318 ? -5.967 -3.923 10.339 1.00 86.00 318 TYR A O 1
ATOM 2591 N N . LEU A 1 319 ? -5.965 -3.554 12.552 1.00 89.81 319 LEU A N 1
ATOM 2592 C CA . LEU A 1 319 ? -6.592 -4.840 12.886 1.00 89.81 319 LEU A CA 1
ATOM 2593 C C . LEU A 1 319 ? -7.980 -4.994 12.239 1.00 89.81 319 LEU A C 1
ATOM 2595 O O . LEU A 1 319 ? -8.314 -6.076 11.758 1.00 89.81 319 LEU A O 1
ATOM 2599 N N . SER A 1 320 ? -8.767 -3.917 12.181 1.00 90.69 320 SER A N 1
ATOM 2600 C CA . SER A 1 320 ? -10.073 -3.896 11.512 1.00 90.69 320 SER A CA 1
ATOM 2601 C C . SER A 1 320 ? -9.944 -4.193 10.012 1.00 90.69 320 SER A C 1
ATOM 2603 O O . SER A 1 320 ? -10.708 -4.996 9.472 1.00 90.69 320 SER A O 1
ATOM 2605 N N . ASP A 1 321 ? -8.967 -3.586 9.343 1.00 87.31 321 ASP A N 1
ATOM 2606 C CA . ASP A 1 321 ? -8.708 -3.771 7.914 1.00 87.31 321 ASP A CA 1
ATOM 2607 C C . ASP A 1 321 ? -8.177 -5.173 7.581 1.00 87.31 321 ASP A C 1
ATOM 2609 O O . ASP A 1 321 ? -8.392 -5.662 6.475 1.00 87.31 321 ASP A O 1
ATOM 2613 N N . LEU A 1 322 ? -7.541 -5.871 8.528 1.00 87.62 322 LEU A N 1
ATOM 2614 C CA . LEU A 1 322 ? -7.139 -7.272 8.339 1.00 87.62 322 LEU A CA 1
ATOM 2615 C C . LEU A 1 322 ? -8.338 -8.237 8.327 1.00 87.62 322 LEU A C 1
ATOM 2617 O O . LEU A 1 322 ? -8.261 -9.297 7.704 1.00 87.62 322 LEU A O 1
ATOM 2621 N N . CYS A 1 323 ? -9.449 -7.894 8.988 1.00 89.12 323 CYS A N 1
ATOM 2622 C CA . CYS A 1 323 ? -10.654 -8.733 9.030 1.00 89.12 323 CYS A CA 1
ATOM 2623 C C . CYS A 1 323 ? -11.407 -8.779 7.689 1.00 89.12 323 CYS A C 1
ATOM 2625 O O . CYS A 1 323 ? -12.191 -9.706 7.463 1.00 89.12 323 CYS A O 1
ATOM 2627 N N . VAL A 1 324 ? -11.213 -7.785 6.812 1.00 87.19 324 VAL A N 1
ATOM 2628 C CA . VAL A 1 324 ? -12.029 -7.578 5.606 1.00 87.19 324 VAL A CA 1
ATOM 2629 C C . VAL A 1 324 ? -11.164 -7.282 4.387 1.00 87.19 324 VAL A C 1
ATOM 2631 O O . VAL A 1 324 ? -10.221 -6.506 4.429 1.00 87.19 324 VAL A O 1
ATOM 2634 N N . SER A 1 325 ? -11.532 -7.850 3.242 1.00 85.38 325 SER A N 1
ATOM 2635 C CA . SER A 1 325 ? -10.911 -7.536 1.956 1.00 85.38 325 SER A CA 1
ATOM 2636 C C . SER A 1 325 ? -11.981 -7.361 0.889 1.00 85.38 325 SER A C 1
ATOM 2638 O O . SER A 1 325 ? -12.815 -8.244 0.699 1.00 85.38 325 SER A O 1
ATOM 2640 N N . ASN A 1 326 ? -11.978 -6.220 0.194 1.00 82.50 326 ASN A N 1
ATOM 2641 C CA . ASN A 1 326 ? -12.996 -5.850 -0.797 1.00 82.50 326 ASN A CA 1
ATOM 2642 C C . ASN A 1 326 ? -14.429 -5.978 -0.249 1.00 82.50 326 ASN A C 1
ATOM 2644 O O . ASN A 1 326 ? -15.309 -6.514 -0.916 1.00 82.50 326 ASN A O 1
ATOM 2648 N N . HIS A 1 327 ? -14.648 -5.518 0.988 1.00 83.44 327 HIS A N 1
ATOM 2649 C CA . HIS A 1 327 ? -15.924 -5.615 1.716 1.00 83.44 327 HIS A CA 1
ATOM 2650 C C . HIS A 1 327 ? -16.420 -7.041 2.018 1.00 83.44 327 HIS A C 1
ATOM 2652 O O . HIS A 1 327 ? -17.552 -7.196 2.466 1.00 83.44 327 HIS A O 1
ATOM 2658 N N . VAL A 1 328 ? -15.582 -8.062 1.827 1.00 87.94 328 VAL A N 1
ATOM 2659 C CA . VAL A 1 328 ? -15.874 -9.457 2.181 1.00 87.94 328 VAL A CA 1
ATOM 2660 C C . VAL A 1 328 ? -15.038 -9.855 3.393 1.00 87.94 328 VAL A C 1
ATOM 2662 O O . VAL A 1 328 ? -13.838 -9.562 3.436 1.00 87.94 328 VAL A O 1
ATOM 2665 N N . ALA A 1 329 ? -15.648 -10.525 4.370 1.00 88.44 329 ALA A N 1
ATOM 2666 C CA . ALA A 1 329 ? -14.928 -11.027 5.532 1.00 88.44 329 ALA A CA 1
ATOM 2667 C C . ALA A 1 329 ? -13.908 -12.114 5.151 1.00 88.44 329 ALA A C 1
ATOM 2669 O O . ALA A 1 329 ? -14.106 -12.891 4.209 1.00 88.44 329 ALA A O 1
ATOM 2670 N N . ILE A 1 330 ? -12.807 -12.184 5.901 1.00 88.81 330 ILE A N 1
ATOM 2671 C CA . ILE A 1 330 ? -11.828 -13.274 5.809 1.00 88.81 330 ILE A CA 1
ATOM 2672 C C . ILE A 1 330 ? -11.926 -14.116 7.090 1.00 88.81 330 ILE A C 1
ATOM 2674 O O . ILE A 1 330 ? -11.305 -13.755 8.093 1.00 88.81 330 ILE A O 1
ATOM 2678 N N . PRO A 1 331 ? -12.646 -15.258 7.072 1.00 90.94 331 PRO A N 1
ATOM 2679 C CA . PRO A 1 331 ? -12.934 -16.028 8.285 1.00 90.94 331 PRO A CA 1
ATOM 2680 C C . PRO A 1 331 ? -11.688 -16.470 9.059 1.00 90.94 331 PRO A C 1
ATOM 2682 O O . PRO A 1 331 ? -11.669 -16.400 10.284 1.00 90.94 331 PRO A O 1
ATOM 2685 N N . VAL A 1 332 ? -10.628 -16.875 8.349 1.00 90.69 332 VAL A N 1
ATOM 2686 C CA . VAL A 1 332 ? -9.369 -17.341 8.957 1.00 90.69 332 VAL A CA 1
ATOM 2687 C C . VAL A 1 332 ? -8.683 -16.216 9.736 1.00 90.69 332 VAL A C 1
ATOM 2689 O O . VAL A 1 332 ? -8.271 -16.404 10.878 1.00 90.69 332 VAL A O 1
ATOM 2692 N N . THR A 1 333 ? -8.586 -15.026 9.141 1.00 90.25 333 THR A N 1
ATOM 2693 C CA . THR A 1 333 ? -7.959 -13.865 9.784 1.00 90.25 333 THR A CA 1
ATOM 2694 C C . THR A 1 333 ? -8.825 -13.328 10.920 1.00 90.25 333 THR A C 1
ATOM 2696 O O . THR A 1 333 ? -8.298 -13.033 11.992 1.00 90.25 333 THR A O 1
ATOM 2699 N N . GLN A 1 334 ? -10.151 -13.283 10.735 1.00 93.12 334 GLN A N 1
ATOM 2700 C CA . GLN A 1 334 ? -11.088 -12.950 11.809 1.00 93.12 334 GLN A CA 1
ATOM 2701 C C . GLN A 1 334 ? -10.911 -13.889 13.003 1.00 93.12 334 GLN A C 1
ATOM 2703 O O . GLN A 1 334 ? -10.784 -13.410 14.122 1.00 93.12 334 GLN A O 1
ATOM 2708 N N . GLU A 1 335 ? -10.851 -15.206 12.792 1.00 93.69 335 GLU A N 1
ATOM 2709 C CA . GLU A 1 335 ? -10.680 -16.180 13.875 1.00 93.69 335 GLU A CA 1
ATOM 2710 C C . GLU A 1 335 ? -9.400 -15.925 14.689 1.00 93.69 335 GLU A C 1
ATOM 2712 O O . GLU A 1 335 ? -9.446 -15.934 15.923 1.00 93.69 335 GLU A O 1
ATOM 2717 N N . LEU A 1 336 ? -8.274 -15.658 14.016 1.00 93.44 336 LEU A N 1
ATOM 2718 C CA . LEU A 1 336 ? -7.000 -15.335 14.670 1.00 93.44 336 LEU A CA 1
ATOM 2719 C C . LEU A 1 336 ? -7.103 -14.061 15.518 1.00 93.44 336 LEU A C 1
ATOM 2721 O O . LEU A 1 336 ? -6.676 -14.054 16.674 1.00 93.44 336 LEU A O 1
ATOM 2725 N N . ILE A 1 337 ? -7.705 -13.006 14.963 1.00 94.12 337 ILE A N 1
ATOM 2726 C CA . ILE A 1 337 ? -7.895 -11.724 15.651 1.00 94.12 337 ILE A CA 1
ATOM 2727 C C . ILE A 1 337 ? -8.849 -11.884 16.835 1.00 94.12 337 ILE A C 1
ATOM 2729 O O . ILE A 1 337 ? -8.533 -11.420 17.925 1.00 94.12 337 ILE A O 1
ATOM 2733 N N . CYS A 1 338 ? -9.956 -12.611 16.676 1.00 94.50 338 CYS A N 1
ATOM 2734 C CA . CYS A 1 338 ? -10.913 -12.890 17.748 1.00 94.50 338 CYS A CA 1
ATOM 2735 C C . CYS A 1 338 ? -10.263 -13.614 18.920 1.00 94.50 338 CYS A C 1
ATOM 2737 O O . CYS A 1 338 ? -10.395 -13.173 20.058 1.00 94.50 338 CYS A O 1
ATOM 2739 N N . LYS A 1 339 ? -9.519 -14.691 18.648 1.00 93.94 339 LYS A N 1
ATOM 2740 C CA . LYS A 1 339 ? -8.838 -15.465 19.693 1.00 93.94 339 LYS A CA 1
ATOM 2741 C C . LYS A 1 339 ? -7.750 -14.671 20.409 1.00 93.94 339 LYS A C 1
ATOM 2743 O O . LYS A 1 339 ? -7.487 -14.955 21.568 1.00 93.94 339 LYS A O 1
ATOM 2748 N N . CYS A 1 340 ? -7.104 -13.725 19.729 1.00 94.19 340 CYS A N 1
ATOM 2749 C CA . CYS A 1 340 ? -6.026 -12.932 20.311 1.00 94.19 340 CYS A CA 1
ATOM 2750 C C . CYS A 1 340 ? -6.546 -11.697 21.060 1.00 94.19 340 CYS A C 1
ATOM 2752 O O . CYS A 1 340 ? -6.173 -11.480 22.207 1.00 94.19 340 CYS A O 1
ATOM 2754 N N . VAL A 1 341 ? -7.394 -10.879 20.433 1.00 94.38 341 VAL A N 1
ATOM 2755 C CA . VAL A 1 341 ? -7.867 -9.600 20.993 1.00 94.38 341 VAL A CA 1
ATOM 2756 C C . VAL A 1 341 ? -8.815 -9.817 22.172 1.00 94.38 341 VAL A C 1
ATOM 2758 O O . VAL A 1 341 ? -8.737 -9.079 23.145 1.00 94.38 341 VAL A O 1
ATOM 2761 N N . LEU A 1 342 ? -9.675 -10.840 22.111 1.00 92.75 342 LEU A N 1
ATOM 2762 C CA . LEU A 1 342 ? -10.629 -11.158 23.183 1.00 92.75 342 LEU A CA 1
ATOM 2763 C C . LEU A 1 342 ? -10.030 -12.077 24.265 1.00 92.75 342 LEU A C 1
ATOM 2765 O O . LEU A 1 342 ? -10.750 -12.512 25.162 1.00 92.75 342 LEU A O 1
ATOM 2769 N N . ASP A 1 343 ? -8.735 -12.407 24.186 1.00 93.81 343 ASP A N 1
ATOM 2770 C CA . ASP A 1 343 ? -8.052 -13.164 25.239 1.00 93.81 343 ASP A CA 1
ATOM 2771 C C . ASP A 1 343 ? -8.019 -12.322 26.532 1.00 93.81 343 ASP A C 1
ATOM 2773 O O . ASP A 1 343 ? -7.638 -11.148 26.474 1.00 93.81 343 ASP A O 1
ATOM 2777 N N . PRO A 1 344 ? -8.348 -12.894 27.708 1.00 91.00 344 PRO A N 1
ATOM 2778 C CA . PRO A 1 344 ? -8.269 -12.203 28.997 1.00 91.00 344 PRO A CA 1
ATOM 2779 C C . PRO A 1 344 ? -6.924 -11.519 29.282 1.00 91.00 344 PRO A C 1
ATOM 2781 O O . PRO A 1 344 ? -6.870 -10.563 30.046 1.00 91.00 344 PRO A O 1
ATOM 2784 N N . LYS A 1 345 ? -5.825 -11.975 28.669 1.00 92.44 345 LYS A N 1
ATOM 2785 C CA . LYS A 1 345 ? -4.499 -11.343 28.789 1.00 92.44 345 LYS A CA 1
ATOM 2786 C C . LYS A 1 345 ? -4.407 -9.965 28.133 1.00 92.44 345 LYS A C 1
ATOM 2788 O O . LYS A 1 345 ? -3.482 -9.222 28.442 1.00 92.44 345 LYS A O 1
ATOM 2793 N N . ASN A 1 346 ? -5.308 -9.659 27.202 1.00 91.88 346 ASN A N 1
ATOM 2794 C CA . ASN A 1 346 ? -5.311 -8.437 26.405 1.00 91.88 346 ASN A CA 1
ATOM 2795 C C . ASN A 1 346 ? -6.497 -7.517 26.743 1.00 91.88 346 ASN A C 1
ATOM 2797 O O . ASN A 1 346 ? -6.779 -6.581 26.002 1.00 91.88 346 ASN A O 1
ATOM 2801 N N . THR A 1 347 ? -7.195 -7.734 27.861 1.00 89.94 347 THR A N 1
ATOM 2802 C CA . THR A 1 347 ? -8.311 -6.863 28.273 1.00 89.94 347 THR A CA 1
ATOM 2803 C C . THR A 1 347 ? -7.864 -5.441 28.592 1.00 89.94 347 THR A C 1
ATOM 2805 O O . THR A 1 347 ? -8.669 -4.526 28.508 1.00 89.94 347 THR A O 1
ATOM 2808 N N . ASP A 1 348 ? -6.584 -5.241 28.913 1.00 89.81 348 ASP A N 1
ATOM 2809 C CA . ASP A 1 348 ? -5.989 -3.931 29.180 1.00 89.81 348 ASP A CA 1
ATOM 2810 C C . ASP A 1 348 ? -6.010 -3.004 27.956 1.00 89.81 348 ASP A C 1
ATOM 2812 O O . ASP A 1 348 ? -6.035 -1.781 28.099 1.00 89.81 348 ASP A O 1
ATOM 2816 N N . ILE A 1 349 ? -5.994 -3.552 26.735 1.00 92.19 349 ILE A N 1
ATOM 2817 C CA . ILE A 1 349 ? -6.079 -2.731 25.521 1.00 92.19 349 ILE A CA 1
ATOM 2818 C C . ILE A 1 349 ? -7.511 -2.319 25.175 1.00 92.19 349 ILE A C 1
ATOM 2820 O O . ILE A 1 349 ? -7.697 -1.418 24.367 1.00 92.19 349 ILE A O 1
ATOM 2824 N N . LEU A 1 350 ? -8.520 -2.946 25.778 1.00 93.50 350 LEU A N 1
ATOM 2825 C CA . LEU A 1 350 ? -9.921 -2.699 25.461 1.00 93.50 350 LEU A CA 1
ATOM 2826 C C . LEU A 1 350 ? -10.545 -1.744 26.477 1.00 93.50 350 LEU A C 1
ATOM 2828 O O . LEU A 1 350 ? -10.380 -1.890 27.685 1.00 93.50 350 LEU A O 1
ATOM 2832 N N . ILE A 1 351 ? -11.320 -0.790 25.975 1.00 94.31 351 ILE A N 1
ATOM 2833 C CA . ILE A 1 351 ? -12.206 0.031 26.794 1.00 94.31 351 ILE A CA 1
ATOM 2834 C C . ILE A 1 351 ? -13.413 -0.827 27.171 1.00 94.31 351 ILE A C 1
ATOM 2836 O O . ILE A 1 351 ? -14.117 -1.352 26.298 1.00 94.31 351 ILE A O 1
ATOM 2840 N N . GLN A 1 352 ? -13.638 -0.979 28.470 1.00 93.69 352 GLN A N 1
ATOM 2841 C CA . GLN A 1 352 ? -14.806 -1.647 29.017 1.00 93.69 352 GLN A CA 1
ATOM 2842 C C . GLN A 1 352 ? -16.001 -0.691 29.025 1.00 93.69 352 GLN A C 1
ATOM 2844 O O . GLN A 1 352 ? -15.862 0.521 29.182 1.00 93.69 352 GLN A O 1
ATOM 2849 N N . THR A 1 353 ? -17.185 -1.251 28.795 1.00 94.19 353 THR A N 1
ATOM 2850 C CA . THR A 1 353 ? -18.426 -0.494 28.616 1.00 94.19 353 THR A CA 1
ATOM 2851 C C . THR A 1 353 ? -19.472 -1.127 29.503 1.00 94.19 353 THR A C 1
ATOM 2853 O O . THR A 1 353 ? -19.797 -2.299 29.321 1.00 94.19 353 THR A O 1
ATOM 2856 N N . GLU A 1 354 ? -19.973 -0.361 30.461 1.00 92.38 354 GLU A N 1
ATOM 2857 C CA . GLU A 1 354 ? -20.922 -0.837 31.462 1.00 92.38 354 GLU A CA 1
ATOM 2858 C C . GLU A 1 354 ? -22.133 0.091 31.522 1.00 92.38 354 GLU A C 1
ATOM 2860 O O . GLU A 1 354 ? -22.007 1.313 31.412 1.00 92.38 354 GLU A O 1
ATOM 2865 N N . LEU A 1 355 ? -23.308 -0.498 31.733 1.00 89.31 355 LEU A N 1
ATOM 2866 C CA . LEU A 1 355 ? -24.491 0.229 32.182 1.00 89.31 355 LEU A CA 1
ATOM 2867 C C . LEU A 1 355 ? -24.418 0.356 33.701 1.00 89.31 355 LEU A C 1
ATOM 2869 O O . LEU A 1 355 ? -24.229 -0.639 34.405 1.00 89.31 355 LEU A O 1
ATOM 2873 N N . ARG A 1 356 ? -24.543 1.582 34.207 1.00 87.94 356 ARG A N 1
ATOM 2874 C CA . ARG A 1 356 ? -24.615 1.852 35.645 1.00 87.94 356 ARG A CA 1
ATOM 2875 C C . ARG A 1 356 ? -25.866 2.675 35.942 1.00 87.94 356 ARG A C 1
ATOM 2877 O O . ARG A 1 356 ? -26.184 3.574 35.161 1.00 87.94 356 ARG A O 1
ATOM 2884 N N . PRO A 1 357 ? -26.547 2.421 37.072 1.00 80.81 357 PRO A N 1
ATOM 2885 C CA . PRO A 1 357 ? -27.642 3.274 37.498 1.00 80.81 357 PRO A CA 1
ATOM 2886 C C . PRO A 1 357 ? -27.105 4.682 37.763 1.00 80.81 357 PRO A C 1
ATOM 2888 O O . PRO A 1 357 ? -26.027 4.851 38.350 1.00 80.81 357 PRO A O 1
ATOM 2891 N N . VAL A 1 358 ? -27.853 5.690 37.326 1.00 70.88 358 VAL A N 1
ATOM 2892 C CA . VAL A 1 358 ? -27.537 7.093 37.584 1.00 70.88 358 VAL A CA 1
ATOM 2893 C C . VAL A 1 358 ? -27.573 7.296 39.098 1.00 70.88 358 VAL A C 1
ATOM 2895 O O . VAL A 1 358 ? -28.624 7.217 39.729 1.00 70.88 358 VAL A O 1
ATOM 2898 N N . LYS A 1 359 ? -26.409 7.515 39.719 1.00 59.38 359 LYS A N 1
ATOM 2899 C CA . LYS A 1 359 ? -26.356 7.844 41.146 1.00 59.38 359 LYS A CA 1
ATOM 2900 C C . LYS A 1 359 ? -26.944 9.242 41.333 1.00 59.38 359 LYS A C 1
ATOM 2902 O O . LYS A 1 359 ? -26.381 10.211 40.828 1.00 59.38 359 LYS A O 1
ATOM 2907 N N . GLU A 1 360 ? -28.030 9.350 42.097 1.00 48.16 360 GLU A N 1
ATOM 2908 C CA . GLU A 1 360 ? -28.546 10.618 42.626 1.00 48.16 360 GLU A CA 1
ATOM 2909 C C . GLU A 1 360 ? -27.510 11.259 43.568 1.00 48.16 360 GLU A C 1
ATOM 2911 O O . GLU A 1 360 ? -27.614 11.156 44.787 1.00 48.16 360 GLU A O 1
ATOM 2916 N N . MET A 1 361 ? -26.455 11.889 43.044 1.00 40.66 361 MET A N 1
ATOM 2917 C CA . MET A 1 361 ? -25.621 12.773 43.860 1.00 40.66 361 MET A CA 1
ATOM 2918 C C . MET A 1 361 ? -24.770 13.724 43.017 1.00 40.66 361 MET A C 1
ATOM 2920 O O . MET A 1 361 ? -23.607 13.464 42.727 1.00 40.66 361 MET A O 1
ATOM 2924 N N . SER A 1 362 ? -25.346 14.864 42.640 1.00 35.62 362 SER A N 1
ATOM 2925 C CA . SER A 1 362 ? -24.857 16.204 43.009 1.00 35.62 362 SER A CA 1
ATOM 2926 C C . SER A 1 362 ? -25.603 17.276 42.209 1.00 35.62 362 SER A C 1
ATOM 2928 O O . SER A 1 362 ? -25.858 17.157 41.016 1.00 35.62 362 SER A O 1
ATOM 2930 N N . GLN A 1 363 ? -26.013 18.314 42.926 1.00 44.97 363 GLN A N 1
ATOM 2931 C CA . GLN A 1 363 ? -26.785 19.452 42.450 1.00 44.97 363 GLN A CA 1
ATOM 2932 C C . GLN A 1 363 ? -25.999 20.255 41.402 1.00 44.97 363 GLN A C 1
ATOM 2934 O O . GLN A 1 363 ? -25.226 21.112 41.803 1.00 44.97 363 GLN A O 1
ATOM 2939 N N . THR A 1 364 ? -26.206 20.034 40.098 1.00 41.81 364 THR A N 1
ATOM 2940 C CA . THR A 1 364 ? -26.100 21.094 39.071 1.00 41.81 364 THR A CA 1
ATOM 2941 C C . THR A 1 364 ? -26.547 20.610 37.688 1.00 41.81 364 THR A C 1
ATOM 2943 O O . THR A 1 364 ? -26.009 19.644 37.163 1.00 41.81 364 THR A O 1
ATOM 2946 N N . HIS A 1 365 ? -27.451 21.388 37.084 1.00 39.16 365 HIS A N 1
ATOM 2947 C CA . HIS A 1 365 ? -27.957 21.367 35.698 1.00 39.16 365 HIS A CA 1
ATOM 2948 C C . HIS A 1 365 ? -29.256 20.597 35.408 1.00 39.16 365 HIS A C 1
ATOM 2950 O O . HIS A 1 365 ? -29.295 19.500 34.866 1.00 39.16 365 HIS A O 1
ATOM 2956 N N . GLU A 1 366 ? -30.339 21.323 35.669 1.00 38.34 366 GLU A N 1
ATOM 2957 C CA . GLU A 1 366 ? -31.762 21.019 35.496 1.00 38.34 366 GLU A CA 1
ATOM 2958 C C . GLU A 1 366 ? -32.273 20.971 34.032 1.00 38.34 366 GLU A C 1
ATOM 2960 O O . GLU A 1 366 ? -33.453 21.199 33.808 1.00 38.34 366 GLU A O 1
ATOM 2965 N N . TYR A 1 367 ? -31.441 20.711 33.008 1.00 40.50 367 TYR A N 1
ATOM 2966 C CA . TYR A 1 367 ? -31.899 20.838 31.601 1.00 40.50 367 TYR A CA 1
ATOM 2967 C C . TYR A 1 367 ? -31.393 19.792 30.590 1.00 40.50 367 TYR A C 1
ATOM 2969 O O . TYR A 1 367 ? -31.585 19.982 29.391 1.00 40.50 367 TYR A O 1
ATOM 2977 N N . LEU A 1 368 ? -30.756 18.691 31.010 1.00 44.59 368 LEU A N 1
ATOM 2978 C CA . LEU A 1 368 ? -30.126 17.746 30.060 1.00 44.59 368 LEU A CA 1
ATOM 2979 C C . LEU A 1 368 ? -30.433 16.255 30.281 1.00 44.59 368 LEU A C 1
ATOM 2981 O O . LEU A 1 368 ? -29.778 15.398 29.687 1.00 44.59 368 LEU A O 1
ATOM 2985 N N . SER A 1 369 ? -31.442 15.913 31.081 1.00 44.31 369 SER A N 1
ATOM 2986 C CA . SER A 1 369 ? -31.937 14.537 31.131 1.00 44.31 369 SER A CA 1
ATOM 2987 C C . SER A 1 369 ? -32.799 14.261 29.902 1.00 44.31 369 SER A C 1
ATOM 2989 O O . SER A 1 369 ? -33.872 14.839 29.749 1.00 44.31 369 SER A O 1
ATOM 2991 N N . ILE A 1 370 ? -32.383 13.319 29.056 1.00 46.16 370 ILE A N 1
ATOM 2992 C CA . ILE A 1 370 ? -33.358 12.493 28.339 1.00 46.16 370 ILE A CA 1
ATOM 2993 C C . ILE A 1 370 ? -34.261 11.913 29.435 1.00 46.16 370 ILE A C 1
ATOM 2995 O O . ILE A 1 370 ? -33.783 11.121 30.242 1.00 46.16 370 ILE A O 1
ATOM 2999 N N . GLU A 1 371 ? -35.508 12.376 29.520 1.00 44.06 371 GLU A N 1
ATOM 3000 C CA . GLU A 1 371 ? -36.435 12.207 30.657 1.00 44.06 371 GLU A CA 1
ATOM 3001 C C . GLU A 1 371 ? -36.781 10.752 31.052 1.00 44.06 371 GLU A C 1
ATOM 3003 O O . GLU A 1 371 ? -37.667 10.550 31.873 1.00 44.06 371 GLU A O 1
ATOM 3008 N N . PHE A 1 372 ? -36.120 9.714 30.524 1.00 46.28 372 PHE A N 1
ATOM 3009 C CA . PHE A 1 372 ? -36.586 8.328 30.680 1.00 46.28 372 PHE A CA 1
ATOM 3010 C C . PHE A 1 372 ? -35.508 7.235 30.802 1.00 46.28 372 PHE A C 1
ATOM 3012 O O . PHE A 1 372 ? -35.838 6.071 30.597 1.00 46.28 372 PHE A O 1
ATOM 3019 N N . SER A 1 373 ? -34.246 7.537 31.138 1.00 55.69 373 SER A N 1
ATOM 3020 C CA . SER A 1 373 ? -33.260 6.467 31.399 1.00 55.69 373 SER A CA 1
ATOM 3021 C C . SER A 1 373 ? -32.647 6.589 32.790 1.00 55.69 373 SER A C 1
ATOM 3023 O O . SER A 1 373 ? -31.866 7.502 33.046 1.00 55.69 373 SER A O 1
ATOM 3025 N N . GLU A 1 374 ? -32.990 5.643 33.670 1.00 68.31 374 GLU A N 1
ATOM 3026 C CA . GLU A 1 374 ? -32.400 5.468 35.011 1.00 68.31 374 GLU A CA 1
ATOM 3027 C C . GLU A 1 374 ? -30.938 4.989 34.953 1.00 68.31 374 GLU A C 1
ATOM 3029 O O . GLU A 1 374 ? -30.242 4.963 35.967 1.00 68.31 374 GLU A O 1
ATOM 3034 N N . GLU A 1 375 ? -30.455 4.631 33.761 1.00 78.81 375 GLU A N 1
ATOM 3035 C CA . GLU A 1 375 ? -29.118 4.101 33.520 1.00 78.81 375 GLU A CA 1
ATOM 3036 C C . GLU A 1 375 ? -28.313 5.008 32.584 1.00 78.81 375 GLU A C 1
ATOM 3038 O O . GLU A 1 375 ? -28.838 5.574 31.618 1.00 78.81 375 GLU A O 1
ATOM 3043 N N . GLU A 1 376 ? -27.015 5.118 32.866 1.00 86.19 376 GLU A N 1
ATOM 3044 C CA . GLU A 1 376 ? -26.027 5.821 32.050 1.00 86.19 376 GLU A CA 1
ATOM 3045 C C . GLU A 1 376 ? -24.895 4.865 31.654 1.00 86.19 376 GLU A C 1
ATOM 3047 O O . GLU A 1 376 ? -24.525 3.954 32.400 1.00 86.19 376 GLU A O 1
ATOM 3052 N N . VAL A 1 377 ? -24.328 5.078 30.464 1.00 91.81 377 VAL A N 1
ATOM 3053 C CA . VAL A 1 377 ? -23.209 4.280 29.954 1.00 91.81 377 VAL A CA 1
ATOM 3054 C C . VAL A 1 377 ? -21.883 4.863 30.429 1.00 91.81 377 VAL A C 1
ATOM 3056 O O . VAL A 1 377 ? -21.561 6.028 30.171 1.00 91.81 377 VAL A O 1
ATOM 3059 N N . TRP A 1 378 ? -21.094 4.019 31.084 1.00 94.00 378 TRP A N 1
ATOM 3060 C CA . TRP A 1 378 ? -19.773 4.341 31.605 1.00 94.00 378 TRP A CA 1
ATOM 3061 C C . TRP A 1 378 ? -18.693 3.613 30.816 1.00 94.00 378 TRP A C 1
ATOM 3063 O O . TRP A 1 378 ? -18.839 2.439 30.466 1.00 94.00 378 TRP A O 1
ATOM 3073 N N . LEU A 1 379 ? -17.608 4.334 30.542 1.00 95.25 379 LEU A N 1
ATOM 3074 C CA . LEU A 1 379 ? -16.401 3.787 29.943 1.00 95.25 379 LEU A CA 1
ATOM 3075 C C . LEU A 1 379 ? -15.326 3.674 31.016 1.00 95.25 379 LEU A C 1
ATOM 3077 O O . LEU A 1 379 ? -15.057 4.642 31.730 1.00 95.25 379 LEU A O 1
ATOM 3081 N N . THR A 1 380 ? -14.710 2.501 31.106 1.00 94.25 380 THR A N 1
ATOM 3082 C CA . THR A 1 380 ? -13.569 2.233 31.982 1.00 94.25 380 THR A CA 1
ATOM 3083 C C . THR A 1 380 ? -12.383 1.789 31.134 1.00 94.25 380 THR A C 1
ATOM 3085 O O . THR A 1 380 ? -12.499 0.911 30.276 1.00 94.25 380 THR A O 1
ATOM 3088 N N . TRP A 1 381 ? -11.232 2.430 31.319 1.00 93.81 381 TRP A N 1
ATOM 3089 C CA . TRP A 1 381 ? -10.028 2.127 30.546 1.00 93.81 381 TRP A CA 1
ATOM 3090 C C . TRP A 1 381 ? -8.765 2.279 31.385 1.00 93.81 381 TRP A C 1
ATOM 3092 O O . TRP A 1 381 ? -8.741 2.974 32.400 1.00 93.81 381 TRP A O 1
ATOM 3102 N N . THR A 1 382 ? -7.704 1.608 30.950 1.00 90.31 382 THR A N 1
ATOM 3103 C CA . THR A 1 382 ? -6.357 1.774 31.502 1.00 90.31 382 THR A CA 1
ATOM 3104 C C . THR A 1 382 ? -5.515 2.609 30.556 1.00 90.31 382 THR A C 1
ATOM 3106 O O . THR A 1 382 ? -5.410 2.267 29.372 1.00 90.31 382 THR A O 1
ATOM 3109 N N . ASP A 1 383 ? -4.898 3.671 31.063 1.00 84.38 383 ASP A N 1
ATOM 3110 C CA . ASP A 1 383 ? -3.952 4.468 30.281 1.00 84.38 383 ASP A CA 1
ATOM 3111 C C . ASP A 1 383 ? -2.572 3.781 30.191 1.00 84.38 383 ASP A C 1
ATOM 3113 O O . ASP A 1 383 ? -2.310 2.743 30.807 1.00 84.38 383 ASP A O 1
ATOM 3117 N N . ARG A 1 384 ? -1.650 4.360 29.418 1.00 80.75 384 ARG A N 1
ATOM 3118 C CA . ARG A 1 384 ? -0.272 3.891 29.229 1.00 80.75 384 ARG A CA 1
ATOM 3119 C C . ARG A 1 384 ? 0.519 3.783 30.537 1.00 80.75 384 ARG A C 1
ATOM 3121 O O . ARG A 1 384 ? 1.410 2.942 30.625 1.00 80.75 384 ARG A O 1
ATOM 3128 N N . ASN A 1 385 ? 0.185 4.596 31.538 1.00 83.06 385 ASN A N 1
ATOM 3129 C CA . ASN A 1 385 ? 0.803 4.555 32.867 1.00 83.06 385 ASN A CA 1
ATOM 3130 C C . ASN A 1 385 ? 0.218 3.462 33.775 1.00 83.06 385 ASN A C 1
ATOM 3132 O O . ASN A 1 385 ? 0.633 3.340 34.923 1.00 83.06 385 ASN A O 1
ATOM 3136 N N . ASN A 1 386 ? -0.705 2.648 33.250 1.00 82.81 386 ASN A N 1
ATOM 3137 C CA . ASN A 1 386 ? -1.448 1.636 33.993 1.00 82.81 386 ASN A CA 1
ATOM 3138 C C . ASN A 1 386 ? -2.383 2.231 35.065 1.00 82.81 386 ASN A C 1
ATOM 3140 O O . ASN A 1 386 ? -2.753 1.548 36.019 1.00 82.81 386 ASN A O 1
ATOM 3144 N N . ASP A 1 387 ? -2.775 3.493 34.877 1.00 88.56 387 ASP A N 1
ATOM 3145 C CA . ASP A 1 387 ? -3.780 4.177 35.683 1.00 88.56 387 ASP A CA 1
ATOM 3146 C C . ASP A 1 387 ? -5.181 3.839 35.168 1.00 88.56 387 ASP A C 1
ATOM 3148 O O . ASP A 1 387 ? -5.430 3.807 33.959 1.00 88.56 387 ASP A O 1
ATOM 3152 N N . HIS A 1 388 ? -6.100 3.573 36.096 1.00 90.31 388 HIS A N 1
ATOM 3153 C CA . HIS A 1 388 ? -7.494 3.281 35.786 1.00 90.31 388 HIS A CA 1
ATOM 3154 C C . HIS A 1 388 ? -8.305 4.573 35.728 1.00 90.31 388 HIS A C 1
ATOM 3156 O O . HIS A 1 388 ? -8.365 5.324 36.702 1.00 90.31 388 HIS A O 1
ATOM 3162 N N . HIS A 1 389 ? -8.973 4.791 34.603 1.00 92.44 389 HIS A N 1
ATOM 3163 C CA . HIS A 1 389 ? -9.868 5.915 34.386 1.00 92.44 389 HIS A CA 1
ATOM 3164 C C . HIS A 1 389 ? -11.292 5.415 34.172 1.00 92.44 389 HIS A C 1
ATOM 3166 O O . HIS A 1 389 ? -11.520 4.392 33.521 1.00 92.44 389 HIS A O 1
ATOM 3172 N N . GLU A 1 390 ? -12.253 6.155 34.716 1.00 93.56 390 GLU A N 1
ATOM 3173 C CA . GLU A 1 390 ? -13.673 5.930 34.493 1.00 93.56 390 GLU A CA 1
ATOM 3174 C C . GLU A 1 390 ? -14.368 7.255 34.203 1.00 93.56 390 GLU A C 1
ATOM 3176 O O . GLU A 1 390 ? -14.115 8.262 34.869 1.00 93.56 390 GLU A O 1
ATOM 3181 N N . LYS A 1 391 ? -15.224 7.272 33.181 1.00 93.19 391 LYS A N 1
ATOM 3182 C CA . LYS A 1 391 ? -15.980 8.472 32.814 1.00 93.19 391 LYS A CA 1
ATOM 3183 C C . LYS A 1 391 ? -17.259 8.108 32.082 1.00 93.19 391 LYS A C 1
ATOM 3185 O O . LYS A 1 391 ? -17.301 7.118 31.346 1.00 93.19 391 LYS A O 1
ATOM 3190 N N . SER A 1 392 ? -18.303 8.913 32.268 1.00 93.50 392 SER A N 1
ATOM 3191 C CA . SER A 1 392 ? -19.539 8.721 31.517 1.00 93.50 392 SER A CA 1
ATOM 3192 C C . SER A 1 392 ? -19.341 9.105 30.049 1.00 93.50 392 SER A C 1
ATOM 3194 O O . SER A 1 392 ? -18.612 10.050 29.721 1.00 93.50 392 SER A O 1
ATOM 3196 N N . ILE A 1 393 ? -19.990 8.373 29.139 1.00 93.00 393 ILE A N 1
ATOM 3197 C CA . ILE A 1 393 ? -19.852 8.621 27.696 1.00 93.00 393 ILE A CA 1
ATOM 3198 C C . ILE A 1 393 ? -20.360 10.021 27.306 1.00 93.00 393 ILE A C 1
ATOM 3200 O O . ILE A 1 393 ? -19.832 10.636 26.378 1.00 93.00 393 ILE A O 1
ATOM 3204 N N . ARG A 1 394 ? -21.338 10.558 28.052 1.00 90.94 394 ARG A N 1
ATOM 3205 C CA . ARG A 1 394 ? -21.857 11.923 27.878 1.00 90.94 394 ARG A CA 1
ATOM 3206 C C . ARG A 1 394 ? -20.830 12.971 28.275 1.00 90.94 394 ARG A C 1
ATOM 3208 O O . ARG A 1 394 ? -20.612 13.910 27.515 1.00 90.94 394 ARG A O 1
ATOM 3215 N N . GLN A 1 395 ? -20.195 12.806 29.434 1.00 91.06 395 GLN A N 1
ATOM 3216 C CA . GLN A 1 395 ? -19.163 13.730 29.906 1.00 91.06 395 GLN A CA 1
ATOM 3217 C C . GLN A 1 395 ? -17.970 13.758 28.943 1.00 91.06 395 GLN A C 1
ATOM 3219 O O . GLN A 1 395 ? -17.550 14.839 28.539 1.00 91.06 395 GLN A O 1
ATOM 3224 N N . LEU A 1 396 ? -17.502 12.588 28.489 1.00 92.88 396 LEU A N 1
ATOM 3225 C CA . LEU A 1 396 ? -16.462 12.485 27.453 1.00 92.88 396 LEU A CA 1
ATOM 3226 C C . LEU A 1 396 ? -16.849 13.239 26.174 1.00 92.88 396 LEU A C 1
ATOM 3228 O O . LEU A 1 396 ? -16.057 14.008 25.634 1.00 92.88 396 LEU A O 1
ATOM 3232 N N . ALA A 1 397 ? -18.080 13.051 25.688 1.00 92.25 397 ALA A N 1
ATOM 3233 C CA . ALA A 1 397 ? -18.568 13.731 24.490 1.00 92.25 397 ALA A CA 1
ATOM 3234 C C . ALA A 1 397 ? -18.647 15.257 24.655 1.00 92.25 397 ALA A C 1
ATOM 3236 O O . ALA A 1 397 ? -18.319 15.994 23.722 1.00 92.25 397 ALA A O 1
ATOM 3237 N N . GLN A 1 398 ? -19.077 15.742 25.820 1.00 91.69 398 GLN A N 1
ATOM 3238 C CA . GLN A 1 398 ? -19.173 17.174 26.109 1.00 91.69 398 GLN A CA 1
ATOM 3239 C C . GLN A 1 398 ? -17.793 17.832 26.199 1.00 91.69 398 GLN A C 1
ATOM 3241 O O . GLN A 1 398 ? -17.583 18.890 25.609 1.00 91.69 398 GLN A O 1
ATOM 3246 N N . GLU A 1 399 ? -16.839 17.198 26.875 1.00 92.19 399 GLU A N 1
ATOM 3247 C CA . GLU A 1 399 ? -15.482 17.731 27.014 1.00 92.19 399 GLU A CA 1
ATOM 3248 C C . GLU A 1 399 ? -14.685 17.671 25.710 1.00 92.19 399 GLU A C 1
ATOM 3250 O O . GLU A 1 399 ? -13.988 18.631 25.377 1.00 92.19 399 GLU A O 1
ATOM 3255 N N . ALA A 1 400 ? -14.852 16.613 24.912 1.00 91.88 400 ALA A N 1
ATOM 3256 C CA . ALA A 1 400 ? -14.295 16.571 23.562 1.00 91.88 400 ALA A CA 1
ATOM 3257 C C . ALA A 1 400 ? -14.852 17.716 22.694 1.00 91.88 400 ALA A C 1
ATOM 3259 O O . ALA A 1 400 ? -14.093 18.402 22.013 1.00 91.88 400 ALA A O 1
ATOM 3260 N N . ARG A 1 401 ? -16.162 18.011 22.779 1.00 90.56 401 ARG A N 1
ATOM 3261 C CA . ARG A 1 401 ? -16.772 19.177 22.100 1.00 90.56 401 ARG A CA 1
ATOM 3262 C C . ARG A 1 401 ? -16.237 20.516 22.617 1.00 90.56 401 ARG A C 1
ATOM 3264 O O . ARG A 1 401 ? -16.181 21.473 21.850 1.00 90.56 401 ARG A O 1
ATOM 3271 N N . ALA A 1 402 ? -15.840 20.588 23.886 1.00 92.25 402 ALA A N 1
ATOM 3272 C CA . ALA A 1 402 ? -15.212 21.766 24.480 1.00 92.25 402 ALA A CA 1
ATOM 3273 C C . ALA A 1 402 ? -13.726 21.937 24.090 1.00 92.25 402 ALA A C 1
ATOM 3275 O O . ALA A 1 402 ? -13.113 22.933 24.471 1.00 92.25 402 ALA A O 1
ATOM 3276 N N . GLY A 1 403 ? -13.152 21.004 23.319 1.00 91.62 403 GLY A N 1
ATOM 3277 C CA . GLY A 1 403 ? -11.772 21.066 22.828 1.00 91.62 403 GLY A CA 1
ATOM 3278 C C . GLY A 1 403 ? -10.749 20.334 23.701 1.00 91.62 403 GLY A C 1
ATOM 3279 O O . GLY A 1 403 ? -9.553 20.611 23.594 1.00 91.62 403 G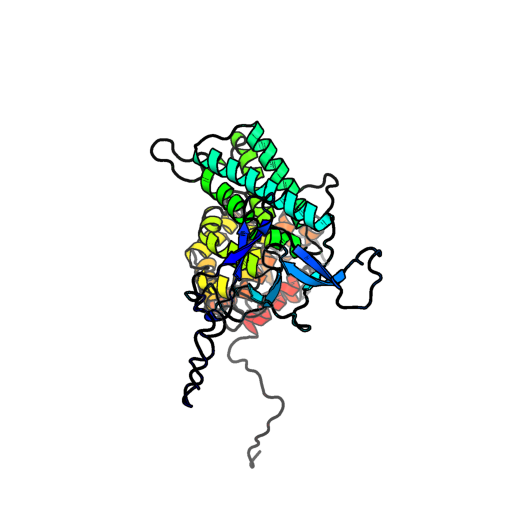LY A O 1
ATOM 3280 N N . ASN A 1 404 ? -11.179 19.414 24.572 1.00 94.00 404 ASN A N 1
ATOM 3281 C CA . ASN A 1 404 ? -10.261 18.562 25.327 1.00 94.00 404 ASN A CA 1
ATOM 3282 C C . ASN A 1 404 ? -9.668 17.465 24.418 1.00 94.00 404 ASN A C 1
ATOM 3284 O O . ASN A 1 404 ? -10.323 16.470 24.107 1.00 94.00 404 ASN A O 1
ATOM 3288 N N . ALA A 1 405 ? -8.399 17.633 24.035 1.00 92.00 405 ALA A N 1
ATOM 3289 C CA . ALA A 1 405 ? -7.687 16.710 23.148 1.00 92.00 405 ALA A CA 1
ATOM 3290 C C . ALA A 1 405 ? -7.515 15.290 23.726 1.00 92.00 405 ALA A C 1
ATOM 3292 O O . ALA A 1 405 ? -7.423 14.327 22.964 1.00 92.00 405 ALA A O 1
ATOM 3293 N N . HIS A 1 406 ? -7.460 15.135 25.056 1.00 91.31 406 HIS A N 1
ATOM 3294 C CA . HIS A 1 406 ? -7.352 13.814 25.684 1.00 91.31 406 HIS A CA 1
ATOM 3295 C C . HIS A 1 406 ? -8.646 13.017 25.487 1.00 91.31 406 HIS A C 1
ATOM 3297 O O . HIS A 1 406 ? -8.613 11.902 24.968 1.00 91.31 406 HIS A O 1
ATOM 3303 N N . ASP A 1 407 ? -9.783 13.626 25.818 1.00 92.56 407 ASP A N 1
ATOM 3304 C CA . ASP A 1 407 ? -11.103 13.010 25.685 1.00 92.56 407 ASP A CA 1
ATOM 3305 C C . ASP A 1 407 ? -11.464 12.739 24.220 1.00 92.56 407 ASP A C 1
ATOM 3307 O O . ASP A 1 407 ? -12.018 11.686 23.900 1.00 92.56 407 ASP A O 1
ATOM 3311 N N . GLU A 1 408 ? -11.087 13.641 23.308 1.00 92.69 408 GLU A N 1
ATOM 3312 C CA . GLU A 1 408 ? -11.226 13.419 21.867 1.00 92.69 408 GLU A CA 1
ATOM 3313 C C . GLU A 1 408 ? -10.440 12.180 21.407 1.00 92.69 408 GLU A C 1
ATOM 3315 O O . GLU A 1 408 ? -10.955 11.360 20.639 1.00 92.69 408 GLU A O 1
ATOM 3320 N N . ASN A 1 409 ? -9.218 11.987 21.914 1.00 91.81 409 ASN A N 1
ATOM 3321 C CA . ASN A 1 409 ? -8.410 10.814 21.592 1.00 91.81 409 ASN A CA 1
ATOM 3322 C C . ASN A 1 409 ? -9.012 9.521 22.171 1.00 91.81 409 ASN A C 1
ATOM 3324 O O . ASN A 1 409 ? -9.077 8.513 21.466 1.00 91.81 409 ASN A O 1
ATOM 3328 N N . VAL A 1 410 ? -9.526 9.550 23.407 1.00 93.69 410 VAL A N 1
ATOM 3329 C CA . VAL A 1 410 ? -10.226 8.405 24.025 1.00 93.69 410 VAL A CA 1
ATOM 3330 C C . VAL A 1 410 ? -11.476 8.029 23.222 1.00 93.69 410 VAL A C 1
ATOM 3332 O O . VAL A 1 410 ? -11.675 6.854 22.906 1.00 93.69 410 VAL A O 1
ATOM 3335 N N . LEU A 1 411 ? -12.293 9.006 22.816 1.00 94.06 411 LEU A N 1
ATOM 3336 C CA . LEU A 1 411 ? -13.469 8.762 21.974 1.00 94.06 411 LEU A CA 1
ATOM 3337 C C . LEU A 1 411 ? -13.092 8.224 20.595 1.00 94.06 411 LEU A C 1
ATOM 3339 O O . LEU A 1 411 ? -13.746 7.309 20.092 1.00 94.06 411 LEU A O 1
ATOM 3343 N N . SER A 1 412 ? -12.028 8.756 19.992 1.00 94.56 412 SER A N 1
ATOM 3344 C CA . SER A 1 412 ? -11.496 8.246 18.730 1.00 94.56 412 SER A CA 1
ATOM 3345 C C . SER A 1 412 ? -11.077 6.783 18.888 1.00 94.56 412 SER A C 1
ATOM 3347 O O . SER A 1 412 ? -11.547 5.933 18.132 1.00 94.56 412 SER A O 1
ATOM 3349 N N . TYR A 1 413 ? -10.293 6.455 19.920 1.00 94.88 413 TYR A N 1
ATOM 3350 C CA . TYR A 1 413 ? -9.890 5.084 20.241 1.00 94.88 413 TYR A CA 1
ATOM 3351 C C . TYR A 1 413 ? -11.097 4.155 20.397 1.00 94.88 413 TYR A C 1
ATOM 3353 O O . TYR A 1 413 ? -11.164 3.110 19.747 1.00 94.88 413 TYR A O 1
ATOM 3361 N N . TYR A 1 414 ? -12.094 4.574 21.178 1.00 95.88 414 TYR A N 1
ATOM 3362 C CA . TYR A 1 414 ? -13.322 3.812 21.383 1.00 95.88 414 TYR A CA 1
ATOM 3363 C C . TYR A 1 414 ? -14.096 3.591 20.076 1.00 95.88 414 TYR A C 1
ATOM 3365 O O . TYR A 1 414 ? -14.558 2.484 19.802 1.00 95.88 414 TYR A O 1
ATOM 3373 N N . ARG A 1 415 ? -14.172 4.601 19.203 1.00 95.88 415 ARG A N 1
ATOM 3374 C CA . ARG A 1 415 ? -14.802 4.487 17.879 1.00 95.88 415 ARG A CA 1
ATOM 3375 C C . ARG A 1 415 ? -14.112 3.430 17.010 1.00 95.88 415 ARG A C 1
ATOM 3377 O O . ARG A 1 415 ? -14.790 2.612 16.386 1.00 95.88 415 ARG A O 1
ATOM 3384 N N . TYR A 1 416 ? -12.779 3.405 16.986 1.00 95.19 416 TYR A N 1
ATOM 3385 C CA . TYR A 1 416 ? -12.028 2.375 16.256 1.00 95.19 416 TYR A CA 1
ATOM 3386 C C . TYR A 1 416 ? -12.155 0.987 16.902 1.00 95.19 416 TYR A C 1
ATOM 3388 O O . TYR A 1 416 ? -12.219 -0.004 16.175 1.00 95.19 416 TYR A O 1
ATOM 3396 N N . GLN A 1 417 ? -12.287 0.896 18.229 1.00 96.00 417 GLN A N 1
ATOM 3397 C CA . GLN A 1 417 ? -12.607 -0.363 18.912 1.00 96.00 417 GLN A CA 1
ATOM 3398 C C . GLN A 1 417 ? -13.983 -0.897 18.490 1.00 96.00 417 GLN A C 1
ATOM 3400 O O . GLN A 1 417 ? -14.099 -2.070 18.136 1.00 96.00 417 GLN A O 1
ATOM 3405 N N . LEU A 1 418 ? -15.014 -0.044 18.447 1.00 96.31 418 LEU A N 1
ATOM 3406 C CA . LEU A 1 418 ? -16.345 -0.430 17.961 1.00 96.31 418 LEU A CA 1
ATOM 3407 C C . LEU A 1 418 ? -16.304 -0.870 16.489 1.00 96.31 418 LEU A C 1
ATOM 3409 O O . LEU A 1 418 ? -16.931 -1.868 16.127 1.00 96.31 418 LEU A O 1
ATOM 3413 N N . LYS A 1 419 ? -15.528 -0.175 15.644 1.00 95.44 419 LYS A N 1
ATOM 3414 C CA . LYS A 1 419 ? -15.298 -0.569 14.243 1.00 95.44 419 LYS A CA 1
ATOM 3415 C C . LYS A 1 419 ? -14.651 -1.955 14.151 1.00 95.44 419 LYS A C 1
ATOM 3417 O O . LYS A 1 419 ? -15.127 -2.793 13.385 1.00 95.44 419 LYS A O 1
ATOM 3422 N N . LEU A 1 420 ? -13.612 -2.214 14.945 1.00 95.44 420 LEU A N 1
ATOM 3423 C CA . LEU A 1 420 ? -12.948 -3.515 15.021 1.00 95.44 420 LEU A CA 1
ATOM 3424 C C . LEU A 1 420 ? -13.928 -4.612 15.461 1.00 95.44 420 LEU A C 1
ATOM 3426 O O . LEU A 1 420 ? -14.037 -5.628 14.778 1.00 95.44 420 LEU A O 1
ATOM 3430 N N . PHE A 1 421 ? -14.705 -4.386 16.522 1.00 96.75 421 PHE A N 1
ATOM 3431 C CA . PHE A 1 421 ? -15.727 -5.326 16.998 1.00 96.75 421 PHE A CA 1
ATOM 3432 C C . PHE A 1 421 ? -16.776 -5.648 15.927 1.00 96.75 421 PHE A C 1
ATOM 3434 O O . PHE A 1 421 ? -17.096 -6.818 15.713 1.00 96.75 421 PHE A O 1
ATOM 3441 N N . ALA A 1 422 ? -17.264 -4.643 15.199 1.00 95.25 422 ALA A N 1
ATOM 3442 C CA . ALA A 1 422 ? -18.209 -4.853 14.104 1.00 95.25 422 ALA A CA 1
ATOM 3443 C C . ALA A 1 422 ? -17.602 -5.725 12.987 1.00 95.25 422 ALA A C 1
ATOM 3445 O O . ALA A 1 422 ? -18.232 -6.673 12.519 1.00 95.25 422 ALA A O 1
ATOM 3446 N N . ARG A 1 423 ? -16.347 -5.457 12.603 1.00 94.81 423 ARG A N 1
ATOM 3447 C CA . ARG A 1 423 ? -15.615 -6.206 11.565 1.00 94.81 423 ARG A CA 1
ATOM 3448 C C . ARG A 1 423 ? -15.246 -7.626 11.992 1.00 94.81 423 ARG A C 1
ATOM 3450 O O . ARG A 1 423 ? -15.225 -8.524 11.153 1.00 94.81 423 ARG A O 1
ATOM 3457 N N . MET A 1 424 ? -14.988 -7.842 13.279 1.00 95.06 424 MET A N 1
ATOM 3458 C CA . MET A 1 424 ? -14.754 -9.168 13.855 1.00 95.06 424 MET A CA 1
ATOM 3459 C C . MET A 1 424 ? -16.014 -10.034 13.845 1.00 95.06 424 MET A C 1
ATOM 3461 O O . MET A 1 424 ? -15.889 -11.239 13.675 1.00 95.06 424 MET A O 1
ATOM 3465 N N . CYS A 1 425 ? -17.201 -9.437 14.00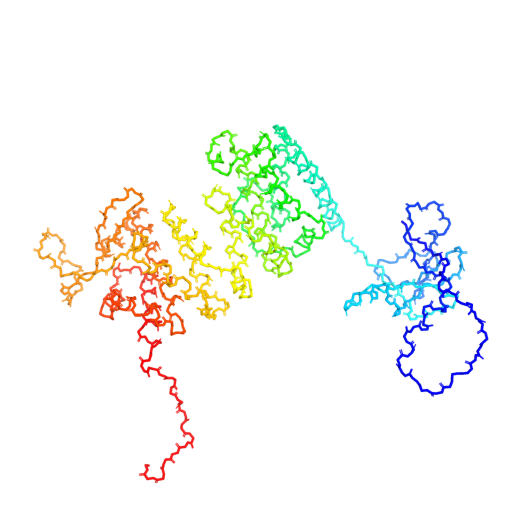4 1.00 94.69 425 CYS A N 1
ATOM 3466 C CA . CYS A 1 425 ? -18.492 -10.140 14.003 1.00 94.69 425 CYS A CA 1
ATOM 3467 C C . CYS A 1 425 ? -19.094 -10.353 12.604 1.00 94.69 425 CYS A C 1
ATOM 3469 O O . CYS A 1 425 ? -20.031 -11.136 12.461 1.00 94.69 425 CYS A O 1
ATOM 3471 N N . MET A 1 426 ? -18.573 -9.662 11.586 1.00 92.75 426 MET A N 1
ATOM 3472 C CA . MET A 1 426 ? -19.072 -9.696 10.208 1.00 92.75 426 MET A CA 1
ATOM 3473 C C . MET A 1 426 ? -19.169 -11.128 9.655 1.00 92.75 426 MET A C 1
ATOM 3475 O O . MET A 1 426 ? -18.282 -11.943 9.910 1.00 92.75 426 MET A O 1
ATOM 3479 N N . ASP A 1 427 ? -20.220 -11.405 8.874 1.00 91.31 427 ASP A N 1
ATOM 3480 C CA . ASP A 1 427 ? -20.527 -12.719 8.287 1.00 91.31 427 ASP A CA 1
ATOM 3481 C C . ASP A 1 427 ? -20.656 -13.847 9.338 1.00 91.31 427 ASP A C 1
ATOM 3483 O O . ASP A 1 427 ? -20.168 -14.964 9.153 1.00 91.31 427 ASP A O 1
ATOM 3487 N N . ARG A 1 428 ? -21.360 -13.560 10.446 1.00 92.00 428 ARG A N 1
ATOM 3488 C CA . ARG A 1 428 ? -21.741 -14.517 11.510 1.00 92.00 428 ARG A CA 1
ATOM 3489 C C . ARG A 1 428 ? -20.566 -15.187 12.226 1.00 92.00 428 ARG A C 1
ATOM 3491 O O . ARG A 1 428 ? -20.612 -16.375 12.562 1.00 92.00 428 ARG A O 1
ATOM 3498 N N . GLN A 1 429 ? -19.514 -14.431 12.527 1.00 93.19 429 GLN A N 1
ATOM 3499 C CA . GLN A 1 429 ? -18.387 -14.946 13.306 1.00 93.19 429 GLN A CA 1
ATOM 3500 C C . GLN A 1 429 ? -18.751 -15.087 14.799 1.00 93.19 429 GLN A C 1
ATOM 3502 O O . GLN A 1 429 ? -18.508 -14.211 15.635 1.00 93.19 429 GLN A O 1
ATOM 3507 N N . TYR A 1 430 ? -19.334 -16.235 15.155 1.00 92.56 430 TYR A N 1
ATOM 3508 C CA . TYR A 1 430 ? -19.887 -16.496 16.488 1.00 92.56 430 TYR A CA 1
ATOM 3509 C C . TYR A 1 430 ? -18.873 -16.498 17.631 1.00 92.56 430 TYR A C 1
ATOM 3511 O O . TYR A 1 430 ? -19.280 -16.347 18.783 1.00 92.56 430 TYR A O 1
ATOM 3519 N N . LEU A 1 431 ? -17.579 -16.665 17.345 1.00 92.38 431 LEU A N 1
ATOM 3520 C CA . LEU A 1 431 ? -16.536 -16.544 18.367 1.00 92.38 431 LEU A CA 1
ATOM 3521 C C . LEU A 1 431 ? -16.532 -15.138 18.982 1.00 92.38 431 LEU A C 1
ATOM 3523 O O . LEU A 1 431 ? -16.525 -15.010 20.202 1.00 92.38 431 LEU A O 1
ATOM 3527 N N . ALA A 1 432 ? -16.610 -14.102 18.144 1.00 93.44 432 ALA A N 1
ATOM 3528 C CA . ALA A 1 432 ? -16.664 -12.715 18.591 1.00 93.44 432 ALA A CA 1
ATOM 3529 C C . ALA A 1 432 ? -18.050 -12.337 19.118 1.00 93.44 432 ALA A C 1
ATOM 3531 O O . ALA A 1 432 ? -18.159 -11.763 20.201 1.00 93.44 432 ALA A O 1
ATOM 3532 N N . ILE A 1 433 ? -19.115 -12.714 18.394 1.00 94.50 433 ILE A N 1
ATOM 3533 C CA . ILE A 1 433 ? -20.499 -12.354 18.750 1.00 94.50 433 ILE A CA 1
ATOM 3534 C C . ILE A 1 433 ? -20.834 -12.814 20.173 1.00 94.50 433 ILE A C 1
ATOM 3536 O O . ILE A 1 433 ? -21.458 -12.069 20.927 1.00 94.50 433 ILE A O 1
ATOM 3540 N N . LYS A 1 434 ? -20.412 -14.020 20.576 1.00 93.81 434 LYS A N 1
ATOM 3541 C CA . LYS A 1 434 ? -20.700 -14.562 21.915 1.00 93.81 434 LYS A CA 1
ATOM 3542 C C . LYS A 1 434 ? -20.089 -13.747 23.048 1.00 93.81 434 LYS A C 1
ATOM 3544 O O . LYS A 1 434 ? -20.731 -13.636 24.084 1.00 93.81 434 LYS A O 1
ATOM 3549 N N . GLU A 1 435 ? -18.889 -13.205 22.873 1.00 93.31 435 GLU A N 1
ATOM 3550 C CA . GLU A 1 435 ? -18.241 -12.403 23.915 1.00 93.31 435 GLU A CA 1
ATOM 3551 C C . GLU A 1 435 ? -18.705 -10.945 23.861 1.00 93.31 435 GLU A C 1
ATOM 3553 O O . GLU A 1 435 ? -19.125 -10.394 24.876 1.00 93.31 435 GLU A O 1
ATOM 3558 N N . ILE A 1 436 ? -18.754 -10.349 22.667 1.00 94.44 436 ILE A N 1
ATOM 3559 C CA . ILE A 1 436 ? -19.142 -8.943 22.491 1.00 94.44 436 ILE A CA 1
ATOM 3560 C C . ILE A 1 436 ? -20.606 -8.715 22.889 1.00 94.44 436 ILE A C 1
ATOM 3562 O O . ILE A 1 436 ? -20.908 -7.702 23.513 1.00 94.44 436 ILE A O 1
ATOM 3566 N N . SER A 1 437 ? -21.516 -9.657 22.609 1.00 93.94 437 SER A N 1
ATOM 3567 C CA . SER A 1 437 ? -22.933 -9.514 22.990 1.00 93.94 437 SER A CA 1
ATOM 3568 C C . SER A 1 437 ? -23.192 -9.565 24.500 1.00 93.94 437 SER A C 1
ATOM 3570 O O . SER A 1 437 ? -24.249 -9.104 24.925 1.00 93.94 437 SER A O 1
ATOM 3572 N N . LYS A 1 438 ? -22.255 -10.083 25.313 1.00 92.44 438 LYS A N 1
ATOM 3573 C CA . LYS A 1 438 ? -22.359 -10.039 26.784 1.00 92.44 438 LYS A CA 1
ATOM 3574 C C . LYS A 1 438 ? -22.057 -8.644 27.326 1.00 92.44 438 LYS A C 1
ATOM 3576 O O . LYS A 1 438 ? -22.706 -8.214 28.268 1.00 92.44 438 LYS A O 1
ATOM 3581 N N . GLN A 1 439 ? -21.069 -7.965 26.741 1.00 91.31 439 GLN A N 1
ATOM 3582 C CA . GLN A 1 439 ? -20.658 -6.622 27.155 1.00 91.31 439 GLN A CA 1
ATOM 3583 C C . GLN A 1 439 ? -21.548 -5.536 26.536 1.00 91.31 439 GLN A C 1
ATOM 3585 O O . GLN A 1 439 ? -21.953 -4.597 27.209 1.00 91.31 439 GLN A O 1
ATOM 3590 N N . LEU A 1 440 ? -21.861 -5.660 25.245 1.00 93.50 440 LEU A N 1
ATOM 3591 C CA . LEU A 1 440 ? -22.609 -4.672 24.467 1.00 93.50 440 LEU A CA 1
ATOM 3592 C C . LEU A 1 440 ? -23.992 -5.230 24.110 1.00 93.50 440 LEU A C 1
ATOM 3594 O O . LEU A 1 440 ? -24.252 -5.672 22.985 1.00 93.50 440 LEU A O 1
ATOM 3598 N N . GLY A 1 441 ? -24.874 -5.230 25.111 1.00 93.06 441 GLY A N 1
ATOM 3599 C CA . GLY A 1 441 ? -26.273 -5.631 24.973 1.00 93.06 441 GLY A CA 1
ATOM 3600 C C . GLY A 1 441 ? -27.091 -4.687 24.081 1.00 93.06 441 GLY A C 1
ATOM 3601 O O . GLY A 1 441 ? -26.678 -3.567 23.780 1.00 93.06 441 GLY A O 1
ATOM 3602 N N . VAL A 1 442 ? -28.276 -5.143 23.660 1.00 93.19 442 VAL A N 1
ATOM 3603 C CA . VAL A 1 442 ? -29.175 -4.366 22.783 1.00 93.19 442 VAL A CA 1
ATOM 3604 C C . VAL A 1 442 ? -29.622 -3.064 23.450 1.00 93.19 442 VAL A C 1
ATOM 3606 O O . VAL A 1 442 ? -29.612 -2.023 22.801 1.00 93.19 442 VAL A O 1
ATOM 3609 N N . GLU A 1 443 ? -29.960 -3.112 24.740 1.00 91.25 443 GLU A N 1
ATOM 3610 C CA . GLU A 1 443 ? -30.401 -1.946 25.519 1.00 91.25 443 GLU A CA 1
ATOM 3611 C C . GLU A 1 443 ? -29.309 -0.869 25.597 1.00 91.25 443 GLU A C 1
ATOM 3613 O O . GLU A 1 443 ? -29.570 0.292 25.289 1.00 91.25 443 GLU A O 1
ATOM 3618 N N . LEU A 1 444 ? -28.062 -1.269 25.882 1.00 93.38 444 LEU A N 1
ATOM 3619 C CA . LEU A 1 444 ? -26.899 -0.374 25.913 1.00 93.38 444 LEU A CA 1
ATOM 3620 C C . LEU A 1 444 ? -26.694 0.328 24.567 1.00 93.38 444 LEU A C 1
ATOM 3622 O O . LEU A 1 444 ? -26.566 1.551 24.498 1.00 93.38 444 LEU A O 1
ATOM 3626 N N . ILE A 1 445 ? -26.670 -0.456 23.486 1.00 93.75 445 ILE A N 1
ATOM 3627 C CA . ILE A 1 445 ? -26.465 0.063 22.131 1.00 93.75 445 ILE A CA 1
ATOM 3628 C C . ILE A 1 445 ? -27.594 1.027 21.757 1.00 93.75 445 ILE A C 1
ATOM 3630 O O . ILE A 1 445 ? -27.327 2.096 21.206 1.00 93.75 445 ILE A O 1
ATOM 3634 N N . PHE A 1 446 ? -28.842 0.677 22.078 1.00 92.12 446 PHE A N 1
ATOM 3635 C CA . PHE A 1 446 ? -30.001 1.524 21.819 1.00 92.12 446 PHE A CA 1
ATOM 3636 C C . PHE A 1 446 ? -29.911 2.855 22.573 1.00 92.12 446 PHE A C 1
ATOM 3638 O O . PHE A 1 446 ? -30.115 3.904 21.961 1.00 92.12 446 PHE A O 1
ATOM 3645 N N . LEU A 1 447 ? -29.527 2.832 23.854 1.00 91.44 447 LEU A N 1
ATOM 3646 C CA . LEU A 1 447 ? -29.340 4.038 24.660 1.00 91.44 447 LEU A CA 1
ATOM 3647 C C . LEU A 1 447 ? -28.294 4.974 24.033 1.00 91.44 447 LEU A C 1
ATOM 3649 O O . LEU A 1 447 ? -28.558 6.162 23.855 1.00 91.44 447 LEU A O 1
ATOM 3653 N N . CYS A 1 448 ? -27.146 4.440 23.602 1.00 92.38 448 CYS A N 1
ATOM 3654 C CA . CYS A 1 448 ? -26.126 5.229 22.904 1.00 92.38 448 CYS A CA 1
ATOM 3655 C C . CYS A 1 448 ? -26.591 5.745 21.532 1.00 92.38 448 CYS A C 1
ATOM 3657 O O . CYS A 1 448 ? -26.187 6.826 21.111 1.00 92.38 448 CYS A O 1
ATOM 3659 N N . MET A 1 449 ? -27.419 4.995 20.802 1.00 92.31 449 MET A N 1
ATOM 3660 C CA . MET A 1 449 ? -27.951 5.435 19.507 1.00 92.31 449 MET A CA 1
ATOM 3661 C C . MET A 1 449 ? -29.000 6.544 19.646 1.00 92.31 449 MET A C 1
ATOM 3663 O O . MET A 1 449 ? -29.046 7.446 18.800 1.00 92.31 449 MET A O 1
ATOM 3667 N N . ALA A 1 450 ? -29.833 6.473 20.685 1.00 90.31 450 ALA A N 1
ATOM 3668 C CA . ALA A 1 450 ? -30.895 7.435 20.967 1.00 90.31 450 ALA A CA 1
ATOM 3669 C C . ALA A 1 450 ? -30.361 8.764 21.524 1.00 90.31 450 ALA A C 1
ATOM 3671 O O . ALA A 1 450 ? -30.997 9.798 21.341 1.00 90.31 450 ALA A O 1
ATOM 3672 N N . ASP A 1 451 ? -29.190 8.754 22.162 1.00 88.69 451 ASP A N 1
ATOM 3673 C CA . ASP A 1 451 ? -28.623 9.935 22.803 1.00 88.69 451 ASP A CA 1
ATOM 3674 C C . ASP A 1 451 ? -28.088 10.974 21.799 1.00 88.69 451 ASP A C 1
ATOM 3676 O O . ASP A 1 451 ? -27.061 10.785 21.142 1.00 88.69 451 ASP A O 1
ATOM 3680 N N . GLU A 1 452 ? -28.779 12.109 21.690 1.00 88.25 452 GLU A N 1
ATOM 3681 C CA . GLU A 1 452 ? -28.407 13.214 20.797 1.00 88.25 452 GLU A CA 1
ATOM 3682 C C . GLU A 1 452 ? -27.207 14.037 21.293 1.00 88.25 452 GLU A C 1
ATOM 3684 O O . GLU A 1 452 ? -26.589 14.778 20.519 1.00 88.25 452 GLU A O 1
ATOM 3689 N N . MET A 1 453 ? -26.813 13.876 22.559 1.00 87.44 453 MET A N 1
ATOM 3690 C CA . MET A 1 453 ? -25.617 14.521 23.102 1.00 87.44 453 MET A CA 1
ATOM 3691 C C . MET A 1 453 ? -24.332 13.855 22.608 1.00 87.44 453 MET A C 1
ATOM 3693 O O . MET A 1 453 ? -23.263 14.465 22.676 1.00 87.44 453 MET A O 1
ATOM 3697 N N . LEU A 1 454 ? -24.421 12.645 22.049 1.00 91.69 454 LEU A N 1
ATOM 3698 C CA . LEU A 1 454 ? -23.286 11.945 21.462 1.00 91.69 454 LEU A CA 1
ATOM 3699 C C . LEU A 1 454 ? -23.016 12.388 20.010 1.00 91.69 454 LEU A C 1
ATOM 3701 O O . LEU A 1 454 ? -23.943 12.719 19.266 1.00 91.69 454 LEU A O 1
ATOM 3705 N N . PRO A 1 455 ? -21.745 12.411 19.569 1.00 93.31 455 PRO A N 1
ATOM 3706 C CA . PRO A 1 455 ? -21.381 12.677 18.177 1.00 93.31 455 PRO A CA 1
ATOM 3707 C C . PRO A 1 455 ? -22.018 11.694 17.174 1.00 93.31 455 PRO A C 1
ATOM 3709 O O . PRO A 1 455 ? -22.192 10.508 17.463 1.00 93.31 455 PRO A O 1
ATOM 3712 N N . PHE A 1 456 ? -22.350 12.175 15.969 1.00 94.38 456 PHE A N 1
ATOM 3713 C CA . PHE A 1 456 ? -23.025 11.368 14.939 1.00 94.38 456 PHE A CA 1
ATOM 3714 C C . PHE A 1 456 ? -22.203 10.165 14.463 1.00 94.38 456 PHE A C 1
ATOM 3716 O O . PHE A 1 456 ? -22.754 9.099 14.202 1.00 94.38 456 PHE A O 1
ATOM 3723 N N . ASP A 1 457 ? -20.889 10.319 14.358 1.00 94.00 457 ASP A N 1
ATOM 3724 C CA . ASP A 1 457 ? -19.941 9.274 13.971 1.00 94.00 457 ASP A CA 1
ATOM 3725 C C . ASP A 1 457 ? -19.832 8.160 15.027 1.00 94.00 457 ASP A C 1
ATOM 3727 O O . ASP A 1 457 ? -19.750 6.975 14.685 1.00 94.00 457 ASP A O 1
ATOM 3731 N N . LEU A 1 458 ? -19.905 8.515 16.312 1.00 95.00 458 LEU A N 1
ATOM 3732 C CA . LEU A 1 458 ? -19.972 7.546 17.405 1.00 95.00 458 LEU A CA 1
ATOM 3733 C C . LEU A 1 458 ? -21.297 6.771 17.372 1.00 95.00 458 LEU A C 1
ATOM 3735 O O . LEU A 1 458 ? -21.291 5.539 17.403 1.00 95.00 458 LEU A O 1
ATOM 3739 N N . ARG A 1 459 ? -22.428 7.470 17.215 1.00 95.56 459 ARG A N 1
ATOM 3740 C CA . ARG A 1 459 ? -23.759 6.848 17.065 1.00 95.56 459 ARG A CA 1
ATOM 3741 C C . ARG A 1 459 ? -23.813 5.916 15.851 1.00 95.56 459 ARG A C 1
ATOM 3743 O O . ARG A 1 459 ? -24.326 4.802 15.951 1.00 95.56 459 ARG A O 1
ATOM 3750 N N . ALA A 1 460 ? -23.224 6.324 14.726 1.00 95.62 460 ALA A N 1
ATOM 3751 C CA . ALA A 1 460 ? -23.106 5.491 13.530 1.00 95.62 460 ALA A CA 1
ATOM 3752 C C . ALA A 1 460 ? -22.279 4.218 13.785 1.00 95.62 460 ALA A C 1
ATOM 3754 O O . ALA A 1 460 ? -22.622 3.151 13.276 1.00 95.62 460 ALA A O 1
ATOM 3755 N N . SER A 1 461 ? -21.232 4.303 14.611 1.00 95.81 461 SER A N 1
ATOM 3756 C CA . SER A 1 461 ? -20.412 3.144 14.989 1.00 95.81 461 SER A CA 1
ATOM 3757 C C . SER A 1 461 ? -21.205 2.130 15.822 1.00 95.81 461 SER A C 1
ATOM 3759 O O . SER A 1 461 ? -21.123 0.931 15.557 1.00 95.81 461 SER A O 1
ATOM 3761 N N . PHE A 1 462 ? -22.049 2.595 16.750 1.00 96.50 462 PHE A N 1
ATOM 3762 C CA . PHE A 1 462 ? -22.990 1.733 17.478 1.00 96.50 462 PHE A CA 1
ATOM 3763 C C . PHE A 1 462 ? -24.037 1.088 16.557 1.00 96.50 462 PHE A C 1
ATOM 3765 O O . PHE A 1 462 ? -24.282 -0.113 16.670 1.00 96.50 462 PHE A O 1
ATOM 3772 N N . CYS A 1 463 ? -24.591 1.837 15.594 1.00 95.94 463 CYS A N 1
ATOM 3773 C CA . CYS A 1 463 ? -25.509 1.283 14.588 1.00 95.94 463 CYS A CA 1
ATOM 3774 C C . CYS A 1 463 ? -24.839 0.166 13.774 1.00 95.94 463 CYS A C 1
ATOM 3776 O O . CYS A 1 463 ? -25.421 -0.895 13.543 1.00 95.94 463 CYS A O 1
ATOM 3778 N N . HIS A 1 464 ? -23.598 0.400 13.339 1.00 94.94 464 HIS A N 1
ATOM 3779 C CA . HIS A 1 464 ? -22.834 -0.568 12.560 1.00 94.94 464 HIS A CA 1
ATOM 3780 C C . HIS A 1 464 ? -22.517 -1.833 13.369 1.00 94.94 464 HIS A C 1
ATOM 3782 O O . HIS A 1 464 ? -22.624 -2.942 12.847 1.00 94.94 464 HIS A O 1
ATOM 3788 N N . LEU A 1 465 ? -22.195 -1.681 14.655 1.00 95.75 465 LEU A N 1
ATOM 3789 C CA . LEU A 1 465 ? -22.010 -2.807 15.564 1.00 95.75 465 LEU A CA 1
ATOM 3790 C C . LEU A 1 465 ? -23.310 -3.606 15.749 1.00 95.75 465 LEU A C 1
ATOM 3792 O O . LEU A 1 465 ? -23.287 -4.833 15.656 1.00 95.75 465 LEU A O 1
ATOM 3796 N N . MET A 1 466 ? -24.445 -2.927 15.959 1.00 95.50 466 MET A N 1
ATOM 3797 C CA . MET A 1 466 ? -25.756 -3.565 16.126 1.00 95.50 466 MET A CA 1
ATOM 3798 C C . MET A 1 466 ? -26.091 -4.489 14.953 1.00 95.50 466 MET A C 1
ATOM 3800 O O . MET A 1 466 ? -26.541 -5.618 15.165 1.00 95.50 466 MET A O 1
ATOM 3804 N N . LEU A 1 467 ? -25.820 -4.026 13.727 1.00 94.75 467 LEU A N 1
ATOM 3805 C CA . LEU A 1 467 ? -26.054 -4.781 12.500 1.00 94.75 467 LEU A CA 1
ATOM 3806 C C . LEU A 1 467 ? -25.320 -6.129 12.506 1.00 94.75 467 LEU A C 1
ATOM 3808 O O . LEU A 1 467 ? -25.909 -7.142 12.149 1.00 94.75 467 LEU A O 1
ATOM 3812 N N . HIS A 1 468 ? -24.053 -6.158 12.916 1.00 94.31 468 HIS A N 1
ATOM 3813 C CA . HIS A 1 468 ? -23.228 -7.367 12.831 1.00 94.31 468 HIS A CA 1
ATOM 3814 C C . HIS A 1 468 ? -23.277 -8.251 14.085 1.00 94.31 468 HIS A C 1
ATOM 3816 O O . HIS A 1 468 ? -22.978 -9.436 13.999 1.00 94.31 468 HIS A O 1
ATOM 3822 N N . VAL A 1 469 ? -23.649 -7.706 15.247 1.00 94.38 469 VAL A N 1
ATOM 3823 C CA . VAL A 1 469 ? -23.721 -8.475 16.505 1.00 94.38 469 VAL A CA 1
ATOM 3824 C C . VAL A 1 469 ? -25.118 -9.049 16.748 1.00 94.38 469 VAL A C 1
ATOM 3826 O O . VAL A 1 469 ? -25.246 -10.198 17.177 1.00 94.38 469 VAL A O 1
ATOM 3829 N N . HIS A 1 470 ? -26.165 -8.254 16.504 1.00 94.44 470 HIS A N 1
ATOM 3830 C CA . HIS A 1 470 ? -27.532 -8.574 16.939 1.00 94.44 470 HIS A CA 1
ATOM 3831 C C . HIS A 1 470 ? -28.522 -8.771 15.783 1.00 94.44 470 HIS A C 1
ATOM 3833 O O . HIS A 1 470 ? -29.518 -9.466 15.976 1.00 94.44 470 HIS A O 1
ATOM 3839 N N . VAL A 1 471 ? -28.262 -8.203 14.597 1.00 93.00 471 VAL A N 1
ATOM 3840 C CA . VAL A 1 471 ? -29.131 -8.364 13.411 1.00 93.00 471 VAL A CA 1
ATOM 3841 C C . VAL A 1 471 ? -28.667 -9.526 12.526 1.00 93.00 471 VAL A C 1
ATOM 3843 O O . VAL A 1 471 ? -29.427 -10.462 12.307 1.00 93.00 471 VAL A O 1
ATOM 3846 N N . ASP A 1 472 ? -27.419 -9.532 12.051 1.00 90.81 472 ASP A N 1
ATOM 3847 C CA . ASP A 1 472 ? -26.861 -10.651 11.272 1.00 90.81 472 ASP A CA 1
ATOM 3848 C C . ASP A 1 472 ? -26.466 -11.827 12.178 1.00 90.81 472 ASP A C 1
ATOM 3850 O O . ASP A 1 472 ? -25.296 -12.145 12.389 1.00 90.81 472 ASP A O 1
ATOM 3854 N N . ARG A 1 473 ? -27.482 -12.453 12.769 1.00 88.94 473 ARG A N 1
ATOM 3855 C CA . ARG A 1 473 ? -27.363 -13.545 13.731 1.00 88.94 473 ARG A CA 1
ATOM 3856 C C . ARG A 1 473 ? -28.494 -14.542 13.517 1.00 88.94 473 ARG A C 1
ATOM 3858 O O . ARG A 1 473 ? -29.625 -14.151 13.231 1.00 88.94 473 ARG A O 1
ATOM 3865 N N . ASP A 1 474 ? -28.222 -15.829 13.716 1.00 84.94 474 ASP A N 1
ATOM 3866 C CA . ASP A 1 474 ? -29.283 -16.839 13.748 1.00 84.94 474 ASP A CA 1
ATOM 3867 C C . ASP A 1 474 ? -30.288 -16.499 14.869 1.00 84.94 474 ASP A C 1
ATOM 3869 O O . ASP A 1 474 ? -29.869 -16.118 15.971 1.00 84.94 474 ASP A O 1
ATOM 3873 N N . PRO A 1 475 ? -31.607 -16.613 14.624 1.00 88.50 475 PRO A N 1
ATOM 3874 C CA . PRO A 1 475 ? -32.254 -17.316 13.507 1.00 88.50 475 PRO A CA 1
ATOM 3875 C C . PRO A 1 475 ? -32.618 -16.434 12.293 1.00 88.50 475 PRO A C 1
ATOM 3877 O O . PRO A 1 475 ? -33.444 -16.840 11.478 1.00 88.50 475 PRO A O 1
ATOM 3880 N N . GLN A 1 476 ? -32.090 -15.213 12.169 1.00 89.38 476 GLN A N 1
ATOM 3881 C CA . GLN A 1 476 ? -32.494 -14.306 11.091 1.00 89.38 476 GLN A CA 1
ATOM 3882 C C . GLN A 1 476 ? -31.972 -14.790 9.732 1.00 89.38 476 GLN A C 1
ATOM 3884 O O . GLN A 1 476 ? -30.776 -15.013 9.533 1.00 89.38 476 GLN A O 1
ATOM 3889 N N . GLU A 1 477 ? -32.875 -14.915 8.763 1.00 88.75 477 GLU A N 1
ATOM 3890 C CA . GLU A 1 477 ? -32.567 -15.366 7.409 1.00 88.75 477 GLU A CA 1
ATOM 3891 C C . GLU A 1 477 ? -33.230 -14.471 6.364 1.00 88.75 477 GLU A C 1
ATOM 3893 O O . GLU A 1 477 ? -34.231 -13.795 6.616 1.00 88.75 477 GLU A O 1
ATOM 3898 N N . LYS A 1 478 ? -32.669 -14.472 5.152 1.00 86.50 478 LYS A N 1
ATOM 3899 C CA . LYS A 1 478 ? -33.260 -13.752 4.025 1.00 86.50 478 LYS A CA 1
ATOM 3900 C C . LYS A 1 478 ? -34.552 -14.447 3.612 1.00 86.50 478 LYS A C 1
ATOM 3902 O O . LYS A 1 478 ? -34.530 -15.548 3.069 1.00 86.50 478 LYS A O 1
ATOM 3907 N N . VAL A 1 479 ? -35.677 -13.777 3.823 1.00 89.06 479 VAL A N 1
ATOM 3908 C CA . VAL A 1 479 ? -36.978 -14.258 3.356 1.00 89.06 479 VAL A CA 1
ATOM 3909 C C . VAL A 1 479 ? -37.130 -13.936 1.871 1.00 89.06 479 VAL A C 1
ATOM 3911 O O . VAL A 1 479 ? -36.924 -12.799 1.448 1.00 89.06 479 VAL A O 1
ATOM 3914 N N . MET A 1 480 ? -37.515 -14.933 1.071 1.00 85.81 480 MET A N 1
ATOM 3915 C CA . MET A 1 480 ? -37.851 -14.722 -0.337 1.00 85.81 480 MET A CA 1
ATOM 3916 C C . MET A 1 480 ? -39.143 -13.896 -0.435 1.00 85.81 480 MET A C 1
ATOM 3918 O O . MET A 1 480 ? -40.191 -14.381 -0.001 1.00 85.81 480 MET A O 1
ATOM 3922 N N . PRO A 1 481 ? -39.113 -12.682 -1.021 1.00 90.56 481 PRO A N 1
ATOM 3923 C CA . PRO A 1 481 ? -40.297 -11.825 -1.080 1.00 90.56 481 PRO A CA 1
ATOM 3924 C C . PRO A 1 481 ? -41.400 -12.426 -1.961 1.00 90.56 481 PRO A C 1
ATOM 3926 O O . PRO A 1 481 ? -42.583 -12.197 -1.726 1.00 90.56 481 PRO A O 1
ATOM 3929 N N . VAL A 1 482 ? -41.022 -13.232 -2.958 1.00 90.88 482 VAL A N 1
ATOM 3930 C CA . VAL A 1 482 ? -41.951 -13.921 -3.855 1.00 90.88 482 VAL A CA 1
ATOM 3931 C C . VAL A 1 482 ? -41.928 -15.416 -3.555 1.00 90.88 482 VAL A C 1
ATOM 3933 O O . VAL A 1 482 ? -40.939 -16.102 -3.817 1.00 90.88 482 VAL A O 1
ATOM 3936 N N . LYS A 1 483 ? -43.041 -15.933 -3.025 1.00 86.94 483 LYS A N 1
ATOM 3937 C CA . LYS A 1 483 ? -43.268 -17.373 -2.858 1.00 86.94 483 LYS A CA 1
ATOM 3938 C C . LYS A 1 483 ? -43.855 -17.955 -4.146 1.00 86.94 483 LYS A C 1
ATOM 3940 O O . LYS A 1 483 ? -45.032 -17.752 -4.434 1.00 86.94 483 LYS A O 1
ATOM 3945 N N . PHE A 1 484 ? -43.033 -18.678 -4.906 1.00 89.12 484 PHE A N 1
ATOM 3946 C CA . PHE A 1 484 ? -43.464 -19.387 -6.121 1.00 89.12 484 PHE A CA 1
ATOM 3947 C C . PHE A 1 484 ? -44.248 -20.672 -5.827 1.00 89.12 484 PHE A C 1
ATOM 3949 O O . PHE A 1 484 ? -45.043 -21.109 -6.652 1.00 89.12 484 PHE A O 1
ATOM 3956 N N . ALA A 1 485 ? -44.036 -21.265 -4.652 1.00 88.19 485 ALA A N 1
ATOM 3957 C CA . ALA A 1 485 ? -44.778 -22.423 -4.182 1.00 88.19 485 ALA A CA 1
ATOM 3958 C C . ALA A 1 485 ? -45.841 -21.980 -3.173 1.00 88.19 485 ALA A C 1
ATOM 3960 O O . ALA A 1 485 ? -45.547 -21.225 -2.242 1.00 88.19 485 ALA A O 1
ATOM 3961 N N . ARG A 1 486 ? -47.067 -22.468 -3.359 1.00 87.44 486 ARG A N 1
ATOM 3962 C CA . ARG A 1 486 ? -48.157 -22.379 -2.385 1.00 87.44 486 ARG A CA 1
ATOM 3963 C C . ARG A 1 486 ? -48.724 -23.770 -2.163 1.00 87.44 486 ARG A C 1
ATOM 3965 O O . ARG A 1 486 ? -48.762 -24.577 -3.092 1.00 87.44 486 ARG A O 1
ATOM 3972 N N . LEU A 1 487 ? -49.130 -24.047 -0.934 1.00 89.06 487 LEU A N 1
ATOM 3973 C CA . LEU A 1 487 ? -49.868 -25.260 -0.618 1.00 89.06 487 LEU A CA 1
ATOM 3974 C C . LEU A 1 487 ? -51.300 -25.089 -1.129 1.00 89.06 487 LEU A C 1
ATOM 3976 O O . LEU A 1 487 ? -51.868 -24.018 -1.000 1.00 89.06 487 LEU A O 1
ATOM 3980 N N . TRP A 1 488 ? -51.883 -26.133 -1.721 1.00 84.94 488 TRP A N 1
ATOM 3981 C CA . TRP A 1 488 ? -53.243 -26.074 -2.282 1.00 84.94 488 TRP A CA 1
ATOM 3982 C C . TRP A 1 488 ? -54.331 -25.802 -1.226 1.00 84.94 488 TRP A C 1
ATOM 3984 O O . TRP A 1 488 ? -55.431 -25.373 -1.555 1.00 84.94 488 TRP A O 1
ATOM 3994 N N . THR A 1 489 ? -54.034 -26.096 0.039 1.00 82.94 489 THR A N 1
ATOM 3995 C CA . THR A 1 489 ? -54.951 -25.964 1.179 1.00 82.94 489 THR A CA 1
ATOM 3996 C C . THR A 1 489 ? -54.822 -24.635 1.936 1.00 82.94 489 THR A C 1
ATOM 3998 O O . THR A 1 489 ? -55.558 -24.447 2.901 1.00 82.94 489 THR A O 1
ATOM 4001 N N . GLU A 1 490 ? -53.896 -23.755 1.537 1.00 66.44 490 GLU A N 1
ATOM 4002 C CA . GLU A 1 490 ? -53.758 -22.357 1.998 1.00 66.44 490 GLU A CA 1
ATOM 4003 C C . GLU A 1 490 ? -54.171 -21.394 0.881 1.00 66.44 490 GLU A C 1
ATOM 4005 O O . GLU A 1 490 ? -54.809 -20.365 1.201 1.00 66.44 490 GLU A O 1
#

Sequence (490 aa):
YLAAEENPGYKGEAGESKPLAGTNRASRRFTGEKIKYRLVAVPHGNDIASLFELDPTTLQKTDSFVPRNSYVRLRHLCTNTWIQSTNVPIDIDEERPIRLMLGTCPTKEDKEAFAIVSVPVSEIRDLDFANDASYMLSNVVDKMNEGFLSQNDRRFVIQLLEDLVFFVSDVPNNGQNVLDIVITKANRERQKLMREQNILKQIFGILKAPFKEKGEEGPLVRLEELSDQKNAPYQYMFRLCYRVLRHSQEDYRKNQEHIAKQFGMMQSQIGYDILAEDTITALLHNNRKLLEKHITKTEVETFVSLVRKNREPRFLDYLSDLCVSNHVAIPVTQELICKCVLDPKNTDILIQTELRPVKEMSQTHEYLSIEFSEEEVWLTWTDRNNDHHEKSIRQLAQEARAGNAHDENVLSYYRYQLKLFARMCMDRQYLAIKEISKQLGVELIFLCMADEMLPFDLRASFCHLMLHVHVDRDPQEKVMPVKFARLWTE

pLDDT: mean 85.29, std 13.78, range [31.56, 97.31]

Secondary structure (DSSP, 8-state):
-EEEEE-TT--------PPPS--TTSTTTSSSTT-SEEEEE-S-S-SGGG-EEEEESS---TTSPPPTT-EEEEEETTTTEEEEEEEEES-TTSSS---EEEEEESS--TT--EE-PPPPHHHHHHHHHHHHHHHHHHHHHHHHHHT---HHHHHHHHHHHHHHHHHHHT---SS--GGGPPPSS--HHHHHHHHHTSHHHHHHHHTTGGGS--GGG--SS-GGGGGSGGGHHHHHHHHHHHHHHHHHHTT-HHHHHHHHTTHHHHHTTTTSSSSHHHHHHHHHTT-HHHHHHH--HHHHHHHHHHHHHH--HHHHHHHHHHTEETTEE-HHHHHHHHHHHTSGGGGGGSPEEEEEE--------TT---TT-SEEEEEEEE-TTS-EEEEEHHHHHHHHHTT-HHHHHHHHHHHHHHHHHHHHHTTT-HHHHHHHHHHS-HHHHHHHHH-TTS-HHHHHHHHHHHIIIIISSTT-----SS-----TT-

Organism: NCBI:txid129467

InterPro domains:
  IPR000699 RIH domain [PF01365] (159-355)
  IPR015925 Ryanodine/Inositol 1,4,5-trisphosphate receptor [PTHR13715] (1-489)
  IPR016093 MIR motif [PF02815] (1-116)
  IPR035910 RyR/IP3 receptor binding core, RIH domain superfamily [SSF100909] (121-287)
  IPR036300 Mir domain superfamily [SSF82109] (1-119)

Foldseek 3Di:
DKFKDFDPLAPPPPDDDDDDDDDPVPVQVPQSNPFGIWMDDDPDCPDLRNDKDWAALDDDDPPDDDDAFGKTWIARDPVRWTKDWGPHFPPPVDPDGDHGIIGTHNDDDSVDIDTRHDDDPVLVVLLVLLLVLQVLLVVVLVCLLVQDDDPVSLVVLLVSLLVLLCQQLVHDPPVDDSLPDDRPDGDLSSLVSCVVSCVLVSLVSLLPSQQDQDPPVGGSDHLVCCPPPVNVSVLSSLLSSLSSLQSSPVVNPVSLVVVLVCVVSLLVNPPSNNCSLVNNLSSQQQPLVSLVPPDDLVSLLSLLVNCLQPVFLVSLLSLLRSQDHPNHGDLVSLVSNLCRCVPPVSCQSDWFKDKDFDDPDDDDDPDADPPDDRIFIKTWHADSVRDIDIDTQLVLLVVVVVVDPVSVRVLSNNLSVLSSLLSSLPPNNVSSLVVVCVRCPPVNLVVLLPDPSHDPSSNVSSVSSCCRNPVNYPPDDDDDPDDPDDDPVD

Radius of gyration: 33.14 Å; chains: 1; bounding box: 87×60×96 Å